Protein AF-0000000082408243 (afdb_homodimer)

InterPro domains:
  IPR036291 NAD(P)-binding domain superfamily [SSF51735] (4-152)
  IPR045760 2,4-diaminopentanoate dehydrogenase, C-terminal domain [PF19328] (147-336)

Organism: Rhodococcus erythropolis (NCBI:txid1833)

Structure (mmCIF, N/CA/C/O backbone):
data_AF-0000000082408243-model_v1
#
loop_
_entity.id
_entity.type
_entity.pdbx_description
1 polymer 'Dihydrodipicolinate reductase'
#
loop_
_atom_site.group_PDB
_atom_site.id
_atom_site.type_symbol
_atom_site.label_atom_id
_atom_site.label_alt_id
_atom_site.label_comp_id
_atom_site.label_asym_id
_atom_site.label_entity_id
_atom_site.label_seq_id
_atom_site.pdbx_PDB_ins_code
_atom_site.Cartn_x
_atom_site.Cartn_y
_atom_site.Cartn_z
_atom_site.occupancy
_atom_site.B_iso_or_equiv
_atom_site.auth_seq_id
_atom_site.auth_comp_id
_atom_site.auth_asym_id
_atom_site.auth_atom_id
_atom_site.pdbx_PDB_model_num
ATOM 1 N N . MET A 1 1 ? -23.047 0.278 -22.844 1 50.19 1 MET A N 1
ATOM 2 C CA . MET A 1 1 ? -22.109 -0.465 -22.016 1 50.19 1 MET A CA 1
ATOM 3 C C . MET A 1 1 ? -20.984 -1.058 -22.844 1 50.19 1 MET A C 1
ATOM 5 O O . MET A 1 1 ? -21.188 -1.447 -24 1 50.19 1 MET A O 1
ATOM 9 N N . SER A 1 2 ? -19.719 -0.749 -22.531 1 72.12 2 SER A N 1
ATOM 10 C CA . SER A 1 2 ? -18.625 -1.282 -23.344 1 72.12 2 SER A CA 1
ATOM 11 C C . SER A 1 2 ? -18.672 -2.807 -23.391 1 72.12 2 SER A C 1
ATOM 13 O O . SER A 1 2 ? -19.203 -3.447 -22.484 1 72.12 2 SER A O 1
ATOM 15 N N . ASP A 1 3 ? -18.547 -3.486 -24.531 1 91.44 3 ASP A N 1
ATOM 16 C CA . ASP A 1 3 ? -18.5 -4.938 -24.688 1 91.44 3 ASP A CA 1
ATOM 17 C C . ASP A 1 3 ? -17.578 -5.57 -23.641 1 91.44 3 ASP A C 1
ATOM 19 O O . ASP A 1 3 ? -16.531 -5.004 -23.297 1 91.44 3 ASP A O 1
ATOM 23 N N . PRO A 1 4 ? -18.047 -6.613 -23.047 1 95.75 4 PRO A N 1
ATOM 24 C CA . PRO A 1 4 ? -17.188 -7.297 -22.094 1 95.75 4 PRO A CA 1
ATOM 25 C C . PRO A 1 4 ? -15.828 -7.676 -22.688 1 95.75 4 PRO A C 1
ATOM 27 O O . PRO A 1 4 ? -15.727 -7.914 -23.891 1 95.75 4 PRO A O 1
ATOM 30 N N . ILE A 1 5 ? -14.852 -7.699 -21.906 1 97.88 5 ILE A N 1
ATOM 31 C CA . ILE A 1 5 ? -13.508 -8.102 -22.328 1 97.88 5 ILE A CA 1
ATOM 32 C C . ILE A 1 5 ? -13.453 -9.617 -22.484 1 97.88 5 ILE A C 1
ATOM 34 O O . ILE A 1 5 ? -13.867 -10.359 -21.594 1 97.88 5 ILE A O 1
ATOM 38 N N . ARG A 1 6 ? -13.023 -10.086 -23.562 1 98.81 6 ARG A N 1
ATOM 39 C CA . ARG A 1 6 ? -12.883 -11.516 -23.844 1 98.81 6 ARG A CA 1
ATOM 40 C C . ARG A 1 6 ? -11.656 -12.086 -23.141 1 98.81 6 ARG A C 1
ATOM 42 O O . ARG A 1 6 ? -10.523 -11.711 -23.453 1 98.81 6 ARG A O 1
ATOM 49 N N . VAL A 1 7 ? -11.883 -13.047 -22.219 1 98.94 7 VAL A N 1
ATOM 50 C CA . VAL A 1 7 ? -10.797 -13.547 -21.391 1 98.94 7 VAL A CA 1
ATOM 51 C C . VAL A 1 7 ? -10.742 -15.07 -21.484 1 98.94 7 VAL A C 1
ATOM 53 O O . VAL A 1 7 ? -11.773 -15.742 -21.516 1 98.94 7 VAL A O 1
ATOM 56 N N . ALA A 1 8 ? -9.57 -15.633 -21.578 1 98.94 8 ALA A N 1
ATOM 57 C CA . ALA A 1 8 ? -9.359 -17.078 -21.453 1 98.94 8 ALA A CA 1
ATOM 58 C C . ALA A 1 8 ? -8.641 -17.406 -20.156 1 98.94 8 ALA A C 1
ATOM 60 O O . ALA A 1 8 ? -7.875 -16.594 -19.625 1 98.94 8 ALA A O 1
ATOM 61 N N . GLN A 1 9 ? -8.891 -18.516 -19.594 1 98.94 9 GLN A N 1
ATOM 62 C CA . GLN A 1 9 ? -8.227 -19.031 -18.406 1 98.94 9 GLN A CA 1
ATOM 63 C C . GLN A 1 9 ? -7.332 -20.219 -18.734 1 98.94 9 GLN A C 1
ATOM 65 O O . GLN A 1 9 ? -7.742 -21.125 -19.469 1 98.94 9 GLN A O 1
ATOM 70 N N . TRP A 1 10 ? -6.102 -20.094 -18.328 1 98.81 10 TRP A N 1
ATOM 71 C CA . TRP A 1 10 ? -5.109 -21.141 -18.531 1 98.81 10 TRP A CA 1
ATOM 72 C C . TRP A 1 10 ? -4.848 -21.891 -17.234 1 98.81 10 TRP A C 1
ATOM 74 O O . TRP A 1 10 ? -4.301 -21.344 -16.281 1 98.81 10 TRP A O 1
ATOM 84 N N . ALA A 1 11 ? -5.148 -23.188 -17.188 1 98 11 ALA A N 1
ATOM 85 C CA . ALA A 1 11 ? -4.957 -24.094 -16.062 1 98 11 ALA A CA 1
ATOM 86 C C . ALA A 1 11 ? -6.074 -23.938 -15.023 1 98 11 ALA A C 1
ATOM 88 O O . ALA A 1 11 ? -6.641 -22.859 -14.875 1 98 11 ALA A O 1
ATOM 89 N N . THR A 1 12 ? -6.398 -24.984 -14.344 1 97.12 12 THR A N 1
ATOM 90 C CA . THR A 1 12 ? -7.504 -25.016 -13.391 1 97.12 12 THR A CA 1
ATOM 91 C C . THR A 1 12 ? -7.09 -25.703 -12.102 1 97.12 12 THR A C 1
ATOM 93 O O . THR A 1 12 ? -7.82 -26.562 -11.578 1 97.12 12 THR A O 1
ATOM 96 N N . GLY A 1 13 ? -5.863 -25.391 -11.68 1 94.62 13 GLY A N 1
ATOM 97 C CA . GLY A 1 13 ? -5.527 -25.688 -10.297 1 94.62 13 GLY A CA 1
ATOM 98 C C . GLY A 1 13 ? -6.254 -24.812 -9.297 1 94.62 13 GLY A C 1
ATOM 99 O O . GLY A 1 13 ? -7.273 -24.203 -9.625 1 94.62 13 GLY A O 1
ATOM 100 N N . ALA A 1 14 ? -5.766 -24.766 -8.086 1 93 14 ALA A N 1
ATOM 101 C CA . ALA A 1 14 ? -6.426 -24 -7.023 1 93 14 ALA A CA 1
ATOM 102 C C . ALA A 1 14 ? -6.562 -22.531 -7.41 1 93 14 ALA A C 1
ATOM 104 O O . ALA A 1 14 ? -7.66 -21.969 -7.359 1 93 14 ALA A O 1
ATOM 105 N N . ILE A 1 15 ? -5.465 -21.953 -7.855 1 95.69 15 ILE A N 1
ATOM 106 C CA . ILE A 1 15 ? -5.477 -20.547 -8.258 1 95.69 15 ILE A CA 1
ATOM 107 C C . ILE A 1 15 ? -6.266 -20.391 -9.555 1 95.69 15 ILE A C 1
ATOM 109 O O . ILE A 1 15 ? -7.078 -19.469 -9.68 1 95.69 15 ILE A O 1
ATOM 113 N N . GLY A 1 16 ? -6.055 -21.266 -10.469 1 97.81 16 GLY A N 1
ATOM 114 C CA . GLY A 1 16 ? -6.73 -21.219 -11.758 1 97.81 16 GLY A CA 1
ATOM 115 C C . GLY A 1 16 ? -8.242 -21.297 -11.641 1 97.81 16 GLY A C 1
ATOM 116 O O . GLY A 1 16 ? -8.961 -20.547 -12.312 1 97.81 16 GLY A O 1
ATOM 117 N N . LYS A 1 17 ? -8.734 -22.188 -10.797 1 97.69 17 LYS A N 1
ATOM 118 C CA . LYS A 1 17 ? -10.18 -22.312 -10.602 1 97.69 17 LYS A CA 1
ATOM 119 C C . LYS A 1 17 ? -10.742 -21.047 -9.953 1 97.69 17 LYS A C 1
ATOM 121 O O . LYS A 1 17 ? -11.859 -20.625 -10.273 1 97.69 17 LYS A O 1
ATOM 126 N N . THR A 1 18 ? -9.969 -20.5 -9.016 1 97.81 18 THR A N 1
ATOM 127 C CA . THR A 1 18 ? -10.406 -19.266 -8.383 1 97.81 18 THR A CA 1
ATOM 128 C C . THR A 1 18 ? -10.5 -18.141 -9.406 1 97.81 18 THR A C 1
ATOM 130 O O . THR A 1 18 ? -11.484 -17.406 -9.438 1 97.81 18 THR A O 1
ATOM 133 N N . ALA A 1 19 ? -9.531 -18.031 -10.297 1 98.44 19 ALA A N 1
ATOM 134 C CA . ALA A 1 19 ? -9.555 -17.047 -11.375 1 98.44 19 ALA A CA 1
ATOM 135 C C . ALA A 1 19 ? -10.703 -17.312 -12.344 1 98.44 19 ALA A C 1
ATOM 137 O O . ALA A 1 19 ? -11.391 -16.391 -12.773 1 98.44 19 ALA A O 1
ATOM 138 N N . LEU A 1 20 ? -10.883 -18.594 -12.664 1 98.75 20 LEU A N 1
ATOM 139 C CA . LEU A 1 20 ? -11.961 -19 -13.57 1 98.75 20 LEU A CA 1
ATOM 140 C C . LEU A 1 20 ? -13.312 -18.531 -13.039 1 98.75 20 LEU A C 1
ATOM 142 O O . LEU A 1 20 ? -14.102 -17.938 -13.773 1 98.75 20 LEU A O 1
ATOM 146 N N . ARG A 1 21 ? -13.57 -18.797 -11.789 1 98.19 21 ARG A N 1
ATOM 147 C CA . ARG A 1 21 ? -14.812 -18.344 -11.164 1 98.19 21 ARG A CA 1
ATOM 148 C C . ARG A 1 21 ? -14.93 -16.828 -11.211 1 98.19 21 ARG A C 1
ATOM 150 O O . ARG A 1 21 ? -16 -16.297 -11.484 1 98.19 21 ARG A O 1
ATOM 157 N N . GLY A 1 22 ? -13.773 -16.141 -10.961 1 97.25 22 GLY A N 1
ATOM 158 C CA . GLY A 1 22 ? -13.766 -14.688 -11.031 1 97.25 22 GLY A CA 1
ATOM 159 C C . GLY A 1 22 ? -14.125 -14.156 -12.406 1 97.25 22 GLY A C 1
ATOM 160 O O . GLY A 1 22 ? -14.812 -13.141 -12.523 1 97.25 22 GLY A O 1
ATOM 161 N N . ILE A 1 23 ? -13.648 -14.82 -13.43 1 98.06 23 ILE A N 1
ATOM 162 C CA . ILE A 1 23 ? -13.961 -14.414 -14.797 1 98.06 23 ILE A CA 1
ATOM 163 C C . ILE A 1 23 ? -15.453 -14.617 -15.07 1 98.06 23 ILE A C 1
ATOM 165 O O . ILE A 1 23 ? -16.125 -13.719 -15.57 1 98.06 23 ILE A O 1
ATOM 169 N N . ILE A 1 24 ? -15.984 -15.781 -14.695 1 98.06 24 ILE A N 1
ATOM 170 C CA . ILE A 1 24 ? -17.359 -16.172 -15 1 98.06 24 ILE A CA 1
ATOM 171 C C . ILE A 1 24 ? -18.328 -15.266 -14.242 1 98.06 24 ILE A C 1
ATOM 173 O O . ILE A 1 24 ? -19.359 -14.875 -14.781 1 98.06 24 ILE A O 1
ATOM 177 N N . ASP A 1 25 ? -17.969 -14.875 -13.047 1 96.12 25 ASP A N 1
ATOM 178 C CA . ASP A 1 25 ? -18.891 -14.172 -12.156 1 96.12 25 ASP A CA 1
ATOM 179 C C . ASP A 1 25 ? -18.938 -12.68 -12.484 1 96.12 25 ASP A C 1
ATOM 181 O O . ASP A 1 25 ? -19.828 -11.961 -12.008 1 96.12 25 ASP A O 1
ATOM 185 N N . ARG A 1 26 ? -18.031 -12.18 -13.273 1 94.88 26 ARG A N 1
ATOM 186 C CA . ARG A 1 26 ? -17.969 -10.758 -13.586 1 94.88 26 ARG A CA 1
ATOM 187 C C . ARG A 1 26 ? -18.656 -10.445 -14.906 1 94.88 26 ARG A C 1
ATOM 189 O O . ARG A 1 26 ? -18.312 -11.023 -15.945 1 94.88 26 ARG A O 1
ATOM 196 N N . PRO A 1 27 ? -19.531 -9.453 -14.898 1 93.19 27 PRO A N 1
ATOM 197 C CA . PRO A 1 27 ? -20.281 -9.148 -16.125 1 93.19 27 PRO A CA 1
ATOM 198 C C . PRO A 1 27 ? -19.438 -8.398 -17.156 1 93.19 27 PRO A C 1
ATOM 200 O O . PRO A 1 27 ? -19.797 -8.375 -18.344 1 93.19 27 PRO A O 1
ATOM 203 N N . ASP A 1 28 ? -18.344 -7.754 -16.703 1 93.56 28 ASP A N 1
ATOM 204 C CA . ASP A 1 28 ? -17.516 -6.98 -17.609 1 93.56 28 ASP A CA 1
ATOM 205 C C . ASP A 1 28 ? -16.5 -7.871 -18.328 1 93.56 28 ASP A C 1
ATOM 207 O O . ASP A 1 28 ? -15.703 -7.395 -19.141 1 93.56 28 ASP A O 1
ATOM 211 N N . LEU A 1 29 ? -16.594 -9.266 -18.016 1 96.81 29 LEU A N 1
ATOM 212 C CA . LEU A 1 29 ? -15.711 -10.234 -18.656 1 96.81 29 LEU A CA 1
ATOM 213 C C . LEU A 1 29 ? -16.516 -11.32 -19.359 1 96.81 29 LEU A C 1
ATOM 215 O O . LEU A 1 29 ? -17.641 -11.633 -18.938 1 96.81 29 LEU A O 1
ATOM 219 N N . GLU A 1 30 ? -15.969 -11.797 -20.422 1 98.25 30 GLU A N 1
ATOM 220 C CA . GLU A 1 30 ? -16.531 -12.93 -21.141 1 98.25 30 GLU A CA 1
ATOM 221 C C . GLU A 1 30 ? -15.508 -14.055 -21.297 1 98.25 30 GLU A C 1
ATOM 223 O O . GLU A 1 30 ? -14.453 -13.867 -21.906 1 98.25 30 GLU A O 1
ATOM 228 N N . LEU A 1 31 ? -15.82 -15.172 -20.703 1 98.81 31 LEU A N 1
ATOM 229 C CA . LEU A 1 31 ? -14.945 -16.328 -20.875 1 98.81 31 LEU A CA 1
ATOM 230 C C . LEU A 1 31 ? -15.047 -16.891 -22.297 1 98.81 31 LEU A C 1
ATOM 232 O O . LEU A 1 31 ? -16.141 -17.25 -22.75 1 98.81 31 LEU A O 1
ATOM 236 N N . VAL A 1 32 ? -13.867 -17 -22.969 1 98.88 32 VAL A N 1
ATOM 237 C CA . VAL A 1 32 ? -13.961 -17.422 -24.375 1 98.88 32 VAL A CA 1
ATOM 238 C C . VAL A 1 32 ? -13.086 -18.641 -24.594 1 98.88 32 VAL A C 1
ATOM 240 O O . VAL A 1 32 ? -13.117 -19.25 -25.672 1 98.88 32 VAL A O 1
ATOM 243 N N . GLY A 1 33 ? -12.32 -19.047 -23.609 1 98.88 33 GLY A N 1
ATOM 244 C CA . GLY A 1 33 ? -11.461 -20.203 -23.703 1 98.88 33 GLY A CA 1
ATOM 245 C C . GLY A 1 33 ? -11.008 -20.719 -22.359 1 98.88 33 GLY A C 1
ATOM 246 O O . GLY A 1 33 ? -10.875 -19.953 -21.406 1 98.88 33 GLY A O 1
ATOM 247 N N . LEU A 1 34 ? -10.766 -22 -22.25 1 98.94 34 LEU A N 1
ATOM 248 C CA . LEU A 1 34 ? -10.25 -22.641 -21.031 1 98.94 34 LEU A CA 1
ATOM 249 C C . LEU A 1 34 ? -9.258 -23.75 -21.391 1 98.94 34 LEU A C 1
ATOM 251 O O . LEU A 1 34 ? -9.633 -24.734 -22.031 1 98.94 34 LEU A O 1
ATOM 255 N N . TYR A 1 35 ? -8.047 -23.531 -21.031 1 98.88 35 TYR A N 1
ATOM 256 C CA . TYR A 1 35 ? -7.016 -24.547 -21.203 1 98.88 35 TYR A CA 1
ATOM 257 C C . TYR A 1 35 ? -6.844 -25.375 -19.922 1 98.88 35 TYR A C 1
ATOM 259 O O . TYR A 1 35 ? -6.75 -24.812 -18.828 1 98.88 35 TYR A O 1
ATOM 267 N N . VAL A 1 36 ? -6.766 -26.719 -20.031 1 98.56 36 VAL A N 1
ATOM 268 C CA . VAL A 1 36 ? -6.539 -27.609 -18.906 1 98.56 36 VAL A CA 1
ATOM 269 C C . VAL A 1 36 ? -5.414 -28.594 -19.234 1 98.56 36 VAL A C 1
ATOM 271 O O . VAL A 1 36 ? -5.137 -28.859 -20.406 1 98.56 36 VAL A O 1
ATOM 274 N N . TYR A 1 37 ? -4.793 -29.062 -18.219 1 96.31 37 TYR A N 1
ATOM 275 C CA . TYR A 1 37 ? -3.693 -30 -18.406 1 96.31 37 TYR A CA 1
ATOM 276 C C . TYR A 1 37 ? -4.191 -31.438 -18.375 1 96.31 37 TYR A C 1
ATOM 278 O O . TYR A 1 37 ? -3.582 -32.312 -18.984 1 96.31 37 TYR A O 1
ATOM 286 N N . SER A 1 38 ? -5.25 -31.688 -17.656 1 95.56 38 SER A N 1
ATOM 287 C CA . SER A 1 38 ? -5.691 -33.062 -17.406 1 95.56 38 SER A CA 1
ATOM 288 C C . SER A 1 38 ? -6.684 -33.531 -18.469 1 95.56 38 SER A C 1
ATOM 290 O O . SER A 1 38 ? -7.574 -32.781 -18.859 1 95.56 38 SER A O 1
ATOM 292 N N . ASP A 1 39 ? -6.652 -34.812 -18.797 1 95.88 39 ASP A N 1
ATOM 293 C CA . ASP A 1 39 ? -7.605 -35.438 -19.719 1 95.88 39 ASP A CA 1
ATOM 294 C C . ASP A 1 39 ? -9 -35.5 -19.094 1 95.88 39 ASP A C 1
ATOM 296 O O . ASP A 1 39 ? -10.008 -35.438 -19.812 1 95.88 39 ASP A O 1
ATOM 300 N N . ALA A 1 40 ? -8.984 -35.562 -17.828 1 96.94 40 ALA A N 1
ATOM 301 C CA . ALA A 1 40 ? -10.25 -35.719 -17.109 1 96.94 40 ALA A CA 1
ATOM 302 C C . ALA A 1 40 ? -11.078 -34.438 -17.203 1 96.94 40 ALA A C 1
ATOM 304 O O . ALA A 1 40 ? -12.305 -34.469 -17.094 1 96.94 40 ALA A O 1
ATOM 305 N N . LYS A 1 41 ? -10.43 -33.344 -17.453 1 97.56 41 LYS A N 1
ATOM 306 C CA . LYS A 1 41 ? -11.125 -32.062 -17.516 1 97.56 41 LYS A CA 1
ATOM 307 C C . LYS A 1 41 ? -11.383 -31.656 -18.953 1 97.56 41 LYS A C 1
ATOM 309 O O . LYS A 1 41 ? -12.312 -30.891 -19.234 1 97.56 41 LYS A O 1
ATOM 314 N N . ALA A 1 42 ? -10.57 -32.156 -19.859 1 98.06 42 ALA A N 1
ATOM 315 C CA . ALA A 1 42 ? -10.75 -31.812 -21.266 1 98.06 42 ALA A CA 1
ATOM 316 C C . ALA A 1 42 ? -12.117 -32.281 -21.766 1 98.06 42 ALA A C 1
ATOM 318 O O . ALA A 1 42 ? -12.57 -33.375 -21.438 1 98.06 42 ALA A O 1
ATOM 319 N N . GLY A 1 43 ? -12.781 -31.391 -22.516 1 98.31 43 GLY A N 1
ATOM 320 C CA . GLY A 1 43 ? -14.086 -31.734 -23.062 1 98.31 43 GLY A CA 1
ATOM 321 C C . GLY A 1 43 ? -15.234 -31.328 -22.156 1 98.31 43 GLY A C 1
ATOM 322 O O . GLY A 1 43 ? -16.391 -31.328 -22.578 1 98.31 43 GLY A O 1
ATOM 323 N N . ARG A 1 44 ? -14.945 -30.938 -20.984 1 98.56 44 ARG A N 1
ATOM 324 C CA . ARG A 1 44 ? -15.977 -30.5 -20.047 1 98.56 44 ARG A CA 1
ATOM 325 C C . ARG A 1 44 ? -16.266 -29.016 -20.188 1 98.56 44 ARG A C 1
ATOM 327 O O . ARG A 1 44 ? -15.383 -28.234 -20.562 1 98.56 44 ARG A O 1
ATOM 334 N N . ASP A 1 45 ? -17.484 -28.641 -19.844 1 98.81 45 ASP A N 1
ATOM 335 C CA . ASP A 1 45 ? -17.844 -27.234 -19.812 1 98.81 45 ASP A CA 1
ATOM 336 C C . ASP A 1 45 ? -17.125 -26.516 -18.656 1 98.81 45 ASP A C 1
ATOM 338 O O . ASP A 1 45 ? -17.031 -27.062 -17.547 1 98.81 45 ASP A O 1
ATOM 342 N N . ALA A 1 46 ? -16.641 -25.312 -18.906 1 98.88 46 ALA A N 1
ATOM 343 C CA . ALA A 1 46 ? -15.961 -24.516 -17.891 1 98.88 46 ALA A CA 1
ATOM 344 C C . ALA A 1 46 ? -16.844 -24.312 -16.656 1 98.88 46 ALA A C 1
ATOM 346 O O . ALA A 1 46 ? -16.344 -24.266 -15.531 1 98.88 46 ALA A O 1
ATOM 347 N N . GLY A 1 47 ? -18.094 -24.109 -16.828 1 98.56 47 GLY A N 1
ATOM 348 C CA . GLY A 1 47 ? -19.016 -23.969 -15.711 1 98.56 47 GLY A CA 1
ATOM 349 C C . GLY A 1 47 ? -19 -25.156 -14.766 1 98.56 47 GLY A C 1
ATOM 350 O O . GLY A 1 47 ? -19.016 -24.984 -13.547 1 98.56 47 GLY A O 1
ATOM 351 N N . ASP A 1 48 ? -18.938 -26.344 -15.352 1 98.31 48 ASP A N 1
ATOM 352 C CA . ASP A 1 48 ? -18.875 -27.562 -14.547 1 98.31 48 ASP A CA 1
ATOM 353 C C . ASP A 1 48 ? -17.594 -27.594 -13.711 1 98.31 48 ASP A C 1
ATOM 355 O O . ASP A 1 48 ? -17.641 -27.859 -12.508 1 98.31 48 ASP A O 1
ATOM 359 N N . ILE A 1 49 ? -16.547 -27.234 -14.352 1 97.94 49 ILE A N 1
ATOM 360 C CA . ILE A 1 49 ? -15.258 -27.234 -13.68 1 97.94 49 ILE A CA 1
ATOM 361 C C . ILE A 1 49 ? -15.242 -26.188 -12.57 1 97.94 49 ILE A C 1
ATOM 363 O O . ILE A 1 49 ? -14.672 -26.422 -11.5 1 97.94 49 ILE A O 1
ATOM 367 N N . ALA A 1 50 ? -15.906 -25.109 -12.75 1 97.62 50 ALA A N 1
ATOM 368 C CA . ALA A 1 50 ? -15.914 -24 -11.812 1 97.62 50 ALA A CA 1
ATOM 369 C C . ALA A 1 50 ? -17.062 -24.125 -10.82 1 97.62 50 ALA A C 1
ATOM 371 O O . ALA A 1 50 ? -17.203 -23.297 -9.906 1 97.62 50 ALA A O 1
ATOM 372 N N . ARG A 1 51 ? -17.906 -25.125 -10.945 1 96.25 51 ARG A N 1
ATOM 373 C CA . ARG A 1 51 ? -19.125 -25.266 -10.148 1 96.25 51 ARG A CA 1
ATOM 374 C C . ARG A 1 51 ? -20.016 -24.047 -10.312 1 96.25 51 ARG A C 1
ATOM 376 O O . ARG A 1 51 ? -20.453 -23.453 -9.32 1 96.25 51 ARG A O 1
ATOM 383 N N . ARG A 1 52 ? -20.125 -23.656 -11.578 1 97.44 52 ARG A N 1
ATOM 384 C CA . ARG A 1 52 ? -21.031 -22.594 -12.023 1 97.44 52 ARG A CA 1
ATOM 385 C C . ARG A 1 52 ? -21.984 -23.125 -13.086 1 97.44 52 ARG A C 1
ATOM 387 O O . ARG A 1 52 ? -21.906 -24.281 -13.508 1 97.44 52 ARG A O 1
ATOM 394 N N . ALA A 1 53 ? -22.953 -22.266 -13.492 1 97.81 53 ALA A N 1
ATOM 395 C CA . ALA A 1 53 ? -23.844 -22.594 -14.602 1 97.81 53 ALA A CA 1
ATOM 396 C C . ALA A 1 53 ? -23.047 -22.812 -15.891 1 97.81 53 ALA A C 1
ATOM 398 O O . ALA A 1 53 ? -21.938 -22.281 -16.031 1 97.81 53 ALA A O 1
ATOM 399 N N . PRO A 1 54 ? -23.609 -23.594 -16.828 1 98.31 54 PRO A N 1
ATOM 400 C CA . PRO A 1 54 ? -22.906 -23.828 -18.078 1 98.31 54 PRO A CA 1
ATOM 401 C C . PRO A 1 54 ? -22.531 -22.531 -18.797 1 98.31 54 PRO A C 1
ATOM 403 O O . PRO A 1 54 ? -23.344 -21.594 -18.844 1 98.31 54 PRO A O 1
ATOM 406 N N . THR A 1 55 ? -21.328 -22.438 -19.281 1 98.31 55 THR A N 1
ATOM 407 C CA . THR A 1 55 ? -20.828 -21.25 -19.938 1 98.31 55 THR A CA 1
ATOM 408 C C . THR A 1 55 ? -20.844 -21.422 -21.453 1 98.31 55 THR A C 1
ATOM 410 O O . THR A 1 55 ? -20.797 -20.438 -22.188 1 98.31 55 THR A O 1
ATOM 413 N N . GLY A 1 56 ? -20.844 -22.688 -21.891 1 98.56 56 GLY A N 1
ATOM 414 C CA . GLY A 1 56 ? -20.703 -22.953 -23.297 1 98.56 56 GLY A CA 1
ATOM 415 C C . GLY A 1 56 ? -19.25 -23.031 -23.75 1 98.56 56 GLY A C 1
ATOM 416 O O . GLY A 1 56 ? -18.969 -23.344 -24.906 1 98.56 56 GLY A O 1
ATOM 417 N N . VAL A 1 57 ? -18.344 -22.734 -22.922 1 98.88 57 VAL A N 1
ATOM 418 C CA . VAL A 1 57 ? -16.922 -22.812 -23.219 1 98.88 57 VAL A CA 1
ATOM 419 C C . VAL A 1 57 ? -16.375 -24.188 -22.797 1 98.88 57 VAL A C 1
ATOM 421 O O . VAL A 1 57 ? -16.422 -24.547 -21.609 1 98.88 57 VAL A O 1
ATOM 424 N N . ILE A 1 58 ? -15.867 -24.953 -23.75 1 98.75 58 ILE A N 1
ATOM 425 C CA . ILE A 1 58 ? -15.398 -26.312 -23.516 1 98.75 58 ILE A CA 1
ATOM 426 C C . ILE A 1 58 ? -13.891 -26.312 -23.281 1 98.75 58 ILE A C 1
ATOM 428 O O . ILE A 1 58 ? -13.141 -25.75 -24.078 1 98.75 58 ILE A O 1
ATOM 432 N N . ALA A 1 59 ? -13.484 -26.906 -22.172 1 98.81 59 ALA A N 1
ATOM 433 C CA . ALA A 1 59 ? -12.07 -26.984 -21.828 1 98.81 59 ALA A CA 1
ATOM 434 C C . ALA A 1 59 ? -11.289 -27.781 -22.859 1 98.81 59 ALA A C 1
ATOM 436 O O . ALA A 1 59 ? -11.781 -28.797 -23.359 1 98.81 59 ALA A O 1
ATOM 437 N N . THR A 1 60 ? -10.125 -27.391 -23.188 1 98.81 60 THR A N 1
ATOM 438 C CA . THR A 1 60 ? -9.305 -28.062 -24.188 1 98.81 60 THR A CA 1
ATOM 439 C C . THR A 1 60 ? -7.859 -28.172 -23.719 1 98.81 60 THR A C 1
ATOM 441 O O . THR A 1 60 ? -7.438 -27.453 -22.812 1 98.81 60 THR A O 1
ATOM 444 N N . ARG A 1 61 ? -7.105 -29.047 -24.25 1 98.38 61 ARG A N 1
ATOM 445 C CA . ARG A 1 61 ? -5.668 -29.188 -24.031 1 98.38 61 ARG A CA 1
ATOM 446 C C . ARG A 1 61 ? -4.883 -28.703 -25.25 1 98.38 61 ARG A C 1
ATOM 448 O O . ARG A 1 61 ? -3.664 -28.891 -25.312 1 98.38 61 ARG A O 1
ATOM 455 N N . ASP A 1 62 ? -5.609 -28.156 -26.172 1 98.06 62 ASP A N 1
ATOM 456 C CA . ASP A 1 62 ? -5.008 -27.703 -27.422 1 98.06 62 ASP A CA 1
ATOM 457 C C . ASP A 1 62 ? -4.812 -26.188 -27.422 1 98.06 62 ASP A C 1
ATOM 459 O O . ASP A 1 62 ? -5.785 -25.422 -27.484 1 98.06 62 ASP A O 1
ATOM 463 N N . VAL A 1 63 ? -3.574 -25.75 -27.422 1 98.25 63 VAL A N 1
ATOM 464 C CA . VAL A 1 63 ? -3.234 -24.328 -27.359 1 98.25 63 VAL A CA 1
ATOM 465 C C . VAL A 1 63 ? -3.775 -23.609 -28.594 1 98.25 63 VAL A C 1
ATOM 467 O O . VAL A 1 63 ? -4.207 -22.453 -28.516 1 98.25 63 VAL A O 1
ATOM 470 N N . ASP A 1 64 ? -3.828 -24.281 -29.734 1 98.5 64 ASP A N 1
ATOM 471 C CA . ASP A 1 64 ? -4.34 -23.672 -30.953 1 98.5 64 ASP A CA 1
ATOM 472 C C . ASP A 1 64 ? -5.816 -23.312 -30.812 1 98.5 64 ASP A C 1
ATOM 474 O O . ASP A 1 64 ? -6.277 -22.328 -31.375 1 98.5 64 ASP A O 1
ATOM 478 N N . GLU A 1 65 ? -6.539 -24.141 -30.109 1 98.56 65 GLU A N 1
ATOM 479 C CA . GLU A 1 65 ? -7.949 -23.859 -29.875 1 98.56 65 GLU A CA 1
ATOM 480 C C . GLU A 1 65 ? -8.109 -22.594 -29.016 1 98.56 65 GLU A C 1
ATOM 482 O O . GLU A 1 65 ? -9.039 -21.812 -29.234 1 98.56 65 GLU A O 1
ATOM 487 N N . ILE A 1 66 ? -7.242 -22.406 -28.047 1 98.75 66 ILE A N 1
ATOM 488 C CA . ILE A 1 66 ? -7.25 -21.203 -27.234 1 98.75 66 ILE A CA 1
ATOM 489 C C . ILE A 1 66 ? -6.973 -19.969 -28.109 1 98.75 66 ILE A C 1
ATOM 491 O O . ILE A 1 66 ? -7.688 -18.969 -28.031 1 98.75 66 ILE A O 1
ATOM 495 N N . ILE A 1 67 ? -5.945 -20.062 -28.938 1 98.75 67 ILE A N 1
ATOM 496 C CA . ILE A 1 67 ? -5.562 -18.969 -29.828 1 98.75 67 ILE A CA 1
ATOM 497 C C . ILE A 1 67 ? -6.719 -18.641 -30.766 1 98.75 67 ILE A C 1
ATOM 499 O O . ILE A 1 67 ? -7.051 -17.469 -30.969 1 98.75 67 ILE A O 1
ATOM 503 N N . ARG A 1 68 ? -7.41 -19.688 -31.297 1 98.5 68 ARG A N 1
ATOM 504 C CA . ARG A 1 68 ? -8.5 -19.516 -32.25 1 98.5 68 ARG A CA 1
ATOM 505 C C . ARG A 1 68 ? -9.703 -18.828 -31.594 1 98.5 68 ARG A C 1
ATOM 507 O O . ARG A 1 68 ? -10.5 -18.188 -32.25 1 98.5 68 ARG A O 1
ATOM 514 N N . SER A 1 69 ? -9.828 -18.953 -30.281 1 98.5 69 SER A N 1
ATOM 515 C CA . SER A 1 69 ? -10.93 -18.328 -29.547 1 98.5 69 SER A CA 1
ATOM 516 C C . SER A 1 69 ? -10.719 -16.828 -29.422 1 98.5 69 SER A C 1
ATOM 518 O O . SER A 1 69 ? -11.633 -16.094 -29.031 1 98.5 69 SER A O 1
ATOM 520 N N . ARG A 1 70 ? -9.547 -16.281 -29.703 1 98.25 70 ARG A N 1
ATOM 521 C CA . ARG A 1 70 ? -9.164 -14.883 -29.828 1 98.25 70 ARG A CA 1
ATOM 522 C C . ARG A 1 70 ? -9.445 -14.125 -28.531 1 98.25 70 ARG A C 1
ATOM 524 O O . ARG A 1 70 ? -10.094 -13.078 -28.547 1 98.25 70 ARG A O 1
ATOM 531 N N . PRO A 1 71 ? -8.969 -14.609 -27.422 1 98.88 71 PRO A N 1
ATOM 532 C CA . PRO A 1 71 ? -9.07 -13.797 -26.219 1 98.88 71 PRO A CA 1
ATOM 533 C C . PRO A 1 71 ? -8.281 -12.492 -26.312 1 98.88 71 PRO A C 1
ATOM 535 O O . PRO A 1 71 ? -7.223 -12.453 -26.953 1 98.88 71 PRO A O 1
ATOM 538 N N . GLN A 1 72 ? -8.812 -11.438 -25.688 1 98.88 72 GLN A N 1
ATOM 539 C CA . GLN A 1 72 ? -8.07 -10.188 -25.562 1 98.88 72 GLN A CA 1
ATOM 540 C C . GLN A 1 72 ? -7.031 -10.273 -24.453 1 98.88 72 GLN A C 1
ATOM 542 O O . GLN A 1 72 ? -5.957 -9.68 -24.547 1 98.88 72 GLN A O 1
ATOM 547 N N . VAL A 1 73 ? -7.363 -11.016 -23.391 1 98.94 73 VAL A N 1
ATOM 548 C CA . VAL A 1 73 ? -6.469 -11.258 -22.25 1 98.94 73 VAL A CA 1
ATOM 549 C C . VAL A 1 73 ? -6.555 -12.727 -21.844 1 98.94 73 VAL A C 1
ATOM 551 O O . VAL A 1 73 ? -7.633 -13.328 -21.859 1 98.94 73 VAL A O 1
ATOM 554 N N . LEU A 1 74 ? -5.469 -13.32 -21.531 1 98.94 74 LEU A N 1
ATOM 555 C CA . LEU A 1 74 ? -5.414 -14.664 -20.969 1 98.94 74 LEU A CA 1
ATOM 556 C C . LEU A 1 74 ? -4.777 -14.641 -19.578 1 98.94 74 LEU A C 1
ATOM 558 O O . LEU A 1 74 ? -3.703 -14.062 -19.391 1 98.94 74 LEU A O 1
ATOM 562 N N . ILE A 1 75 ? -5.484 -15.172 -18.594 1 98.94 75 ILE A N 1
ATOM 563 C CA . ILE A 1 75 ? -4.914 -15.352 -17.266 1 98.94 75 ILE A CA 1
ATOM 564 C C . ILE A 1 75 ? -4.246 -16.719 -17.172 1 98.94 75 ILE A C 1
ATOM 566 O O . ILE A 1 75 ? -4.922 -17.75 -17.234 1 98.94 75 ILE A O 1
ATOM 570 N N . HIS A 1 76 ? -2.939 -16.688 -17.062 1 98.88 76 HIS A N 1
ATOM 571 C CA . HIS A 1 76 ? -2.066 -17.859 -17.047 1 98.88 76 HIS A CA 1
ATOM 572 C C . HIS A 1 76 ? -1.698 -18.25 -15.625 1 98.88 76 HIS A C 1
ATOM 574 O O . HIS A 1 76 ? -0.845 -17.625 -15 1 98.88 76 HIS A O 1
ATOM 580 N N . SER A 1 77 ? -2.307 -19.328 -15.102 1 97.88 77 SER A N 1
ATOM 581 C CA . SER A 1 77 ? -2.121 -19.703 -13.703 1 97.88 77 SER A CA 1
ATOM 582 C C . SER A 1 77 ? -1.673 -21.156 -13.57 1 97.88 77 SER A C 1
ATOM 584 O O . SER A 1 77 ? -2.244 -21.922 -12.781 1 97.88 77 SER A O 1
ATOM 586 N N . PRO A 1 78 ? -0.605 -21.547 -14.234 1 95.75 78 PRO A N 1
ATOM 587 C CA . PRO A 1 78 ? -0.113 -22.922 -14.07 1 95.75 78 PRO A CA 1
ATOM 588 C C . PRO A 1 78 ? 0.573 -23.141 -12.727 1 95.75 78 PRO A C 1
ATOM 590 O O . PRO A 1 78 ? 0.885 -22.172 -12.016 1 95.75 78 PRO A O 1
ATOM 593 N N . ARG A 1 79 ? 0.722 -24.391 -12.375 1 89.69 79 ARG A N 1
ATOM 594 C CA . ARG A 1 79 ? 1.602 -24.688 -11.25 1 89.69 79 ARG A CA 1
ATOM 595 C C . ARG A 1 79 ? 3.039 -24.281 -11.555 1 89.69 79 ARG A C 1
ATOM 597 O O . ARG A 1 79 ? 3.521 -24.469 -12.672 1 89.69 79 ARG A O 1
ATOM 604 N N . LEU A 1 80 ? 3.613 -23.703 -10.547 1 86.38 80 LEU A N 1
ATOM 605 C CA . LEU A 1 80 ? 5.043 -23.453 -10.68 1 86.38 80 LEU A CA 1
ATOM 606 C C . LEU A 1 80 ? 5.805 -24.75 -10.898 1 86.38 80 LEU A C 1
ATOM 608 O O . LEU A 1 80 ? 5.578 -25.734 -10.195 1 86.38 80 LEU A O 1
ATOM 612 N N . GLN A 1 81 ? 6.578 -24.781 -11.922 1 86.75 81 GLN A N 1
ATOM 613 C CA . GLN A 1 81 ? 7.332 -25.969 -12.273 1 86.75 81 GLN A CA 1
ATOM 614 C C . GLN A 1 81 ? 8.812 -25.656 -12.469 1 86.75 81 GLN A C 1
ATOM 616 O O . GLN A 1 81 ? 9.164 -24.547 -12.859 1 86.75 81 GLN A O 1
ATOM 621 N N . ILE A 1 82 ? 9.555 -26.594 -12.195 1 89.44 82 ILE A N 1
ATOM 622 C CA . ILE A 1 82 ? 10.992 -26.516 -12.414 1 89.44 82 ILE A CA 1
ATOM 623 C C . ILE A 1 82 ? 11.328 -26.969 -13.836 1 89.44 82 ILE A C 1
ATOM 625 O O . ILE A 1 82 ? 10.812 -28 -14.297 1 89.44 82 ILE A O 1
ATOM 629 N N . PRO A 1 83 ? 12.125 -26.297 -14.555 1 92.19 83 PRO A N 1
ATOM 630 C CA . PRO A 1 83 ? 12.844 -25.078 -14.18 1 92.19 83 PRO A CA 1
ATOM 631 C C . PRO A 1 83 ? 11.984 -23.828 -14.305 1 92.19 83 PRO A C 1
ATOM 633 O O . PRO A 1 83 ? 10.867 -23.875 -14.82 1 92.19 83 PRO A O 1
ATOM 636 N N . TYR A 1 84 ? 12.492 -22.734 -13.828 1 92.5 84 TYR A N 1
ATOM 637 C CA . TYR A 1 84 ? 11.789 -21.453 -13.828 1 92.5 84 TYR A CA 1
ATOM 638 C C . TYR A 1 84 ? 11.273 -21.109 -15.219 1 92.5 84 TYR A C 1
ATOM 640 O O . TYR A 1 84 ? 10.219 -20.5 -15.367 1 92.5 84 TYR A O 1
ATOM 648 N N . GLU A 1 85 ? 11.898 -21.625 -16.266 1 94.06 85 GLU A N 1
ATOM 649 C CA . GLU A 1 85 ? 11.625 -21.297 -17.656 1 94.06 85 GLU A CA 1
ATOM 650 C C . GLU A 1 85 ? 10.562 -22.219 -18.25 1 94.06 85 GLU A C 1
ATOM 652 O O . GLU A 1 85 ? 10.203 -22.094 -19.422 1 94.06 85 GLU A O 1
ATOM 657 N N . ARG A 1 86 ? 10.016 -23.031 -17.438 1 93.94 86 ARG A N 1
ATOM 658 C CA . ARG A 1 86 ? 9.156 -24.125 -17.891 1 93.94 86 ARG A CA 1
ATOM 659 C C . ARG A 1 86 ? 8.047 -23.594 -18.797 1 93.94 86 ARG A C 1
ATOM 661 O O . ARG A 1 86 ? 7.645 -24.25 -19.75 1 93.94 86 ARG A O 1
ATOM 668 N N . HIS A 1 87 ? 7.52 -22.422 -18.531 1 96.31 87 HIS A N 1
ATOM 669 C CA . HIS A 1 87 ? 6.324 -21.938 -19.219 1 96.31 87 HIS A CA 1
ATOM 670 C C . HIS A 1 87 ? 6.676 -20.906 -20.281 1 96.31 87 HIS A C 1
ATOM 672 O O . HIS A 1 87 ? 5.785 -20.328 -20.906 1 96.31 87 HIS A O 1
ATOM 678 N N . ASP A 1 88 ? 7.926 -20.688 -20.562 1 97.69 88 ASP A N 1
ATOM 679 C CA . ASP A 1 88 ? 8.367 -19.625 -21.469 1 97.69 88 ASP A CA 1
ATOM 680 C C . ASP A 1 88 ? 7.809 -19.828 -22.875 1 97.69 88 ASP A C 1
ATOM 682 O O . ASP A 1 88 ? 7.312 -18.875 -23.484 1 97.69 88 ASP A O 1
ATOM 686 N N . ASP A 1 89 ? 7.891 -21.047 -23.344 1 97.81 89 ASP A N 1
ATOM 687 C CA . ASP A 1 89 ? 7.465 -21.312 -24.703 1 97.81 89 ASP A CA 1
ATOM 688 C C . ASP A 1 89 ? 5.973 -21.031 -24.891 1 97.81 89 ASP A C 1
ATOM 690 O O . ASP A 1 89 ? 5.562 -20.438 -25.875 1 97.81 89 ASP A O 1
ATOM 694 N N . ASP A 1 90 ? 5.18 -21.484 -23.922 1 97.94 90 ASP A N 1
ATOM 695 C CA . ASP A 1 90 ? 3.744 -21.234 -23.984 1 97.94 90 ASP A CA 1
ATOM 696 C C . ASP A 1 90 ? 3.447 -19.734 -23.938 1 97.94 90 ASP A C 1
ATOM 698 O O . ASP A 1 90 ? 2.623 -19.234 -24.719 1 97.94 90 ASP A O 1
ATOM 702 N N . LEU A 1 91 ? 4.109 -19.031 -23.062 1 98.69 91 LEU A N 1
ATOM 703 C CA . LEU A 1 91 ? 3.908 -17.594 -22.953 1 98.69 91 LEU A CA 1
ATOM 704 C C . LEU A 1 91 ? 4.266 -16.875 -24.25 1 98.69 91 LEU A C 1
ATOM 706 O O . LEU A 1 91 ? 3.486 -16.062 -24.75 1 98.69 91 LEU A O 1
ATOM 710 N N . CYS A 1 92 ? 5.391 -17.234 -24.797 1 98.81 92 CYS A N 1
ATOM 711 C CA . CYS A 1 92 ? 5.836 -16.609 -26.031 1 98.81 92 CYS A CA 1
ATOM 712 C C . CYS A 1 92 ? 4.879 -16.906 -27.172 1 98.81 92 CYS A C 1
ATOM 714 O O . CYS A 1 92 ? 4.566 -16.031 -27.984 1 98.81 92 CYS A O 1
ATOM 716 N N . ARG A 1 93 ? 4.441 -18.141 -27.234 1 98.81 93 ARG A N 1
ATOM 717 C CA . ARG A 1 93 ? 3.51 -18.531 -28.281 1 98.81 93 ARG A CA 1
ATOM 718 C C . ARG A 1 93 ? 2.217 -17.734 -28.203 1 98.81 93 ARG A C 1
ATOM 720 O O . ARG A 1 93 ? 1.73 -17.234 -29.219 1 98.81 93 ARG A O 1
ATOM 727 N N . LEU A 1 94 ? 1.646 -17.578 -27.016 1 98.88 94 LEU A N 1
ATOM 728 C CA . LEU A 1 94 ? 0.418 -16.812 -26.812 1 98.88 94 LEU A CA 1
ATOM 729 C C . LEU A 1 94 ? 0.623 -15.344 -27.156 1 98.88 94 LEU A C 1
ATOM 731 O O . LEU A 1 94 ? -0.206 -14.75 -27.844 1 98.88 94 LEU A O 1
ATOM 735 N N . LEU A 1 95 ? 1.728 -14.773 -26.688 1 98.94 95 LEU A N 1
ATOM 736 C CA . LEU A 1 95 ? 2.037 -13.375 -26.953 1 98.94 95 LEU A CA 1
ATOM 737 C C . LEU A 1 95 ? 2.174 -13.117 -28.453 1 98.94 95 LEU A C 1
ATOM 739 O O . LEU A 1 95 ? 1.627 -12.141 -28.969 1 98.94 95 LEU A O 1
ATOM 743 N N . ARG A 1 96 ? 2.855 -14.008 -29.188 1 98.88 96 ARG A N 1
ATOM 744 C CA . ARG A 1 96 ? 3.053 -13.867 -30.641 1 98.88 96 ARG A CA 1
ATOM 745 C C . ARG A 1 96 ? 1.725 -13.953 -31.375 1 98.88 96 ARG A C 1
ATOM 747 O O . ARG A 1 96 ? 1.567 -13.352 -32.438 1 98.88 96 ARG A O 1
ATOM 754 N N . ALA A 1 97 ? 0.802 -14.641 -30.781 1 98.81 97 ALA A N 1
ATOM 755 C CA . ALA A 1 97 ? -0.518 -14.797 -31.391 1 98.81 97 ALA A CA 1
ATOM 756 C C . ALA A 1 97 ? -1.39 -13.57 -31.125 1 98.81 97 ALA A C 1
ATOM 758 O O . ALA A 1 97 ? -2.551 -13.531 -31.547 1 98.81 97 ALA A O 1
ATOM 759 N N . GLY A 1 98 ? -0.892 -12.547 -30.406 1 98.81 98 GLY A N 1
ATOM 760 C CA . GLY A 1 98 ? -1.594 -11.289 -30.188 1 98.81 98 GLY A CA 1
ATOM 761 C C . GLY A 1 98 ? -2.422 -11.281 -28.906 1 98.81 98 GLY A C 1
ATOM 762 O O . GLY A 1 98 ? -3.301 -10.438 -28.734 1 98.81 98 GLY A O 1
ATOM 763 N N . ILE A 1 99 ? -2.201 -12.242 -28.062 1 98.94 99 ILE A N 1
ATOM 764 C CA . ILE A 1 99 ? -2.953 -12.359 -26.812 1 98.94 99 ILE A CA 1
ATOM 765 C C . ILE A 1 99 ? -2.182 -11.695 -25.688 1 98.94 99 ILE A C 1
ATOM 767 O O . ILE A 1 99 ? -1.004 -11.992 -25.469 1 98.94 99 ILE A O 1
ATOM 771 N N . ASN A 1 100 ? -2.793 -10.68 -24.922 1 98.94 100 ASN A N 1
ATOM 772 C CA . ASN A 1 100 ? -2.219 -10.164 -23.688 1 98.94 100 ASN A CA 1
ATOM 773 C C . ASN A 1 100 ? -2.242 -11.219 -22.578 1 98.94 100 ASN A C 1
ATOM 775 O O . ASN A 1 100 ? -3.268 -11.859 -22.344 1 98.94 100 ASN A O 1
ATOM 779 N N . VAL A 1 101 ? -1.107 -11.391 -21.891 1 98.94 101 VAL A N 1
ATOM 780 C CA . VAL A 1 101 ? -1.028 -12.484 -20.938 1 98.94 101 VAL A CA 1
ATOM 781 C C . VAL A 1 101 ? -0.745 -11.922 -19.531 1 98.94 101 VAL A C 1
ATOM 783 O O . VAL A 1 101 ? 0.183 -11.133 -19.359 1 98.94 101 VAL A O 1
ATOM 786 N N . ILE A 1 102 ? -1.557 -12.266 -18.594 1 98.88 102 ILE A N 1
ATOM 787 C CA . ILE A 1 102 ? -1.306 -12.102 -17.156 1 98.88 102 ILE A CA 1
ATOM 788 C C . ILE A 1 102 ? -0.938 -13.445 -16.547 1 98.88 102 ILE A C 1
ATOM 790 O O . ILE A 1 102 ? -1.729 -14.391 -16.578 1 98.88 102 ILE A O 1
ATOM 794 N N . THR A 1 103 ? 0.242 -13.555 -15.945 1 98.69 103 THR A N 1
ATOM 795 C CA . THR A 1 103 ? 0.675 -14.852 -15.445 1 98.69 103 THR A CA 1
ATOM 796 C C . THR A 1 103 ? 0.993 -14.781 -13.953 1 98.69 103 THR A C 1
ATOM 798 O O . THR A 1 103 ? 1.549 -13.789 -13.477 1 98.69 103 THR A O 1
ATOM 801 N N . THR A 1 104 ? 0.623 -15.812 -13.195 1 97.25 104 THR A N 1
ATOM 802 C CA . THR A 1 104 ? 0.962 -15.93 -11.781 1 97.25 104 THR A CA 1
ATOM 803 C C . THR A 1 104 ? 2.178 -16.828 -11.586 1 97.25 104 THR A C 1
ATOM 805 O O . THR A 1 104 ? 2.475 -17.25 -10.469 1 97.25 104 THR A O 1
ATOM 808 N N . ALA A 1 105 ? 2.869 -17.156 -12.711 1 94.19 105 ALA A N 1
ATOM 809 C CA . ALA A 1 105 ? 4.008 -18.062 -12.656 1 94.19 105 ALA A CA 1
ATOM 810 C C . ALA A 1 105 ? 5.324 -17.312 -12.797 1 94.19 105 ALA A C 1
ATOM 812 O O . ALA A 1 105 ? 6.273 -17.812 -13.406 1 94.19 105 ALA A O 1
ATOM 813 N N . GLY A 1 106 ? 5.332 -16.078 -12.344 1 93.94 106 GLY A N 1
ATOM 814 C CA . GLY A 1 106 ? 6.547 -15.289 -12.422 1 93.94 106 GLY A CA 1
ATOM 815 C C . GLY A 1 106 ? 6.547 -14.305 -13.578 1 93.94 106 GLY A C 1
ATOM 816 O O . GLY A 1 106 ? 5.512 -13.711 -13.891 1 93.94 106 GLY A O 1
ATOM 817 N N . GLN A 1 107 ? 7.797 -13.891 -14.008 1 95.06 107 GLN A N 1
ATOM 818 C CA . GLN A 1 107 ? 8.016 -13 -15.141 1 95.06 107 GLN A CA 1
ATOM 819 C C . GLN A 1 107 ? 7.496 -11.594 -14.844 1 95.06 107 GLN A C 1
ATOM 821 O O . GLN A 1 107 ? 7.012 -10.906 -15.742 1 95.06 107 GLN A O 1
ATOM 826 N N . HIS A 1 108 ? 7.57 -11.32 -13.586 1 94.06 108 HIS A N 1
ATOM 827 C CA . HIS A 1 108 ? 7.195 -9.977 -13.148 1 94.06 108 HIS A CA 1
ATOM 828 C C . HIS A 1 108 ? 8.195 -8.938 -13.633 1 94.06 108 HIS A C 1
ATOM 830 O O . HIS A 1 108 ? 7.82 -7.797 -13.922 1 94.06 108 HIS A O 1
ATOM 836 N N . PHE A 1 109 ? 9.375 -9.305 -13.656 1 97.62 109 PHE A N 1
ATOM 837 C CA . PHE A 1 109 ? 10.484 -8.422 -14 1 97.62 109 PHE A CA 1
ATOM 838 C C . PHE A 1 109 ? 11.617 -9.203 -14.656 1 97.62 109 PHE A C 1
ATOM 840 O O . PHE A 1 109 ? 12.711 -9.305 -14.094 1 97.62 109 PHE A O 1
ATOM 847 N N . PRO A 1 110 ? 11.398 -9.633 -15.898 1 97.25 110 PRO A N 1
ATOM 848 C CA . PRO A 1 110 ? 12.344 -10.531 -16.562 1 97.25 110 PRO A CA 1
ATOM 849 C C . PRO A 1 110 ? 13.742 -9.938 -16.672 1 97.25 110 PRO A C 1
ATOM 851 O O . PRO A 1 110 ? 14.734 -10.672 -16.703 1 97.25 110 PRO A O 1
ATOM 854 N N . ARG A 1 111 ? 13.875 -8.68 -16.625 1 95.81 111 ARG A N 1
ATOM 855 C CA . ARG A 1 111 ? 15.156 -7.996 -16.734 1 95.81 111 ARG A CA 1
ATOM 856 C C . ARG A 1 111 ? 16.078 -8.391 -15.594 1 95.81 111 ARG A C 1
ATOM 858 O O . ARG A 1 111 ? 17.312 -8.32 -15.727 1 95.81 111 ARG A O 1
ATOM 865 N N . ALA A 1 112 ? 15.57 -8.844 -14.508 1 96.56 112 ALA A N 1
ATOM 866 C CA . ALA A 1 112 ? 16.359 -9.281 -13.359 1 96.56 112 ALA A CA 1
ATOM 867 C C . ALA A 1 112 ? 17.281 -10.445 -13.734 1 96.56 112 ALA A C 1
ATOM 869 O O . ALA A 1 112 ? 18.297 -10.68 -13.086 1 96.56 112 ALA A O 1
ATOM 870 N N . HIS A 1 113 ? 16.891 -11.195 -14.789 1 96.06 113 HIS A N 1
ATOM 871 C CA . HIS A 1 113 ? 17.625 -12.391 -15.195 1 96.06 113 HIS A CA 1
ATOM 872 C C . HIS A 1 113 ? 18.516 -12.094 -16.406 1 96.06 113 HIS A C 1
ATOM 874 O O . HIS A 1 113 ? 19.094 -13.016 -16.984 1 96.06 113 HIS A O 1
ATOM 880 N N . GLY A 1 114 ? 18.578 -10.867 -16.797 1 95 114 GLY A N 1
ATOM 881 C CA . GLY A 1 114 ? 19.438 -10.477 -17.906 1 95 114 GLY A CA 1
ATOM 882 C C . GLY A 1 114 ? 18.656 -9.93 -19.094 1 95 114 GLY A C 1
ATOM 883 O O . GLY A 1 114 ? 17.453 -10.148 -19.203 1 95 114 GLY A O 1
ATOM 884 N N . THR A 1 115 ? 19.359 -9.312 -19.984 1 96.06 115 THR A N 1
ATOM 885 C CA . THR A 1 115 ? 18.75 -8.617 -21.109 1 96.06 115 THR A CA 1
ATOM 886 C C . THR A 1 115 ? 18.203 -9.609 -22.141 1 96.06 115 THR A C 1
ATOM 888 O O . THR A 1 115 ? 17.203 -9.328 -22.812 1 96.06 115 THR A O 1
ATOM 891 N N . GLU A 1 116 ? 18.812 -10.758 -22.219 1 97.12 116 GLU A N 1
ATOM 892 C CA . GLU A 1 116 ? 18.359 -11.75 -23.188 1 97.12 116 GLU A CA 1
ATOM 893 C C . GLU A 1 116 ? 16.953 -12.25 -22.875 1 97.12 116 GLU A C 1
ATOM 895 O O . GLU A 1 116 ? 16.125 -12.375 -23.766 1 97.12 116 GLU A O 1
ATOM 900 N N . ARG A 1 117 ? 16.766 -12.5 -21.594 1 96.94 117 ARG A N 1
ATOM 901 C CA . ARG A 1 117 ? 15.445 -12.961 -21.188 1 96.94 117 ARG A CA 1
ATOM 902 C C . ARG A 1 117 ? 14.398 -11.883 -21.422 1 96.94 117 ARG A C 1
ATOM 904 O O . ARG A 1 117 ? 13.312 -12.164 -21.922 1 96.94 117 ARG A O 1
ATOM 911 N N . GLU A 1 118 ? 14.703 -10.68 -21.031 1 97.56 118 GLU A N 1
ATOM 912 C CA . GLU A 1 118 ? 13.797 -9.562 -21.281 1 97.56 118 GLU A CA 1
ATOM 913 C C . GLU A 1 118 ? 13.484 -9.422 -22.766 1 97.56 118 GLU A C 1
ATOM 915 O O . GLU A 1 118 ? 12.328 -9.242 -23.156 1 97.56 118 GLU A O 1
ATOM 920 N N . HIS A 1 119 ? 14.5 -9.492 -23.594 1 98.06 119 HIS A N 1
ATOM 921 C CA . HIS A 1 119 ? 14.344 -9.344 -25.031 1 98.06 119 HIS A CA 1
ATOM 922 C C . HIS A 1 119 ? 13.461 -10.445 -25.609 1 98.06 119 HIS A C 1
ATOM 924 O O . HIS A 1 119 ? 12.672 -10.195 -26.531 1 98.06 119 HIS A O 1
ATOM 930 N N . MET A 1 120 ? 13.617 -11.617 -25.109 1 98.5 120 MET A N 1
ATOM 931 C CA . MET A 1 120 ? 12.812 -12.742 -25.562 1 98.5 120 MET A CA 1
ATOM 932 C C . MET A 1 120 ? 11.328 -12.438 -25.422 1 98.5 120 MET A C 1
ATOM 934 O O . MET A 1 120 ? 10.57 -12.547 -26.391 1 98.5 120 MET A O 1
ATOM 938 N N . PHE A 1 121 ? 10.914 -12.008 -24.297 1 98.69 121 PHE A N 1
ATOM 939 C CA . PHE A 1 121 ? 9.508 -11.711 -24.062 1 98.69 121 PHE A CA 1
ATOM 940 C C . PHE A 1 121 ? 9.094 -10.438 -24.781 1 98.69 121 PHE A C 1
ATOM 942 O O . PHE A 1 121 ? 7.996 -10.375 -25.359 1 98.69 121 PHE A O 1
ATOM 949 N N . ALA A 1 122 ? 9.953 -9.391 -24.75 1 98.62 122 ALA A N 1
ATOM 950 C CA . ALA A 1 122 ? 9.648 -8.141 -25.438 1 98.62 122 ALA A CA 1
ATOM 951 C C . ALA A 1 122 ? 9.43 -8.375 -26.938 1 98.62 122 ALA A C 1
ATOM 953 O O . ALA A 1 122 ? 8.531 -7.781 -27.531 1 98.62 122 ALA A O 1
ATOM 954 N N . GLN A 1 123 ? 10.242 -9.219 -27.547 1 98.75 123 GLN A N 1
ATOM 955 C CA . GLN A 1 123 ? 10.117 -9.523 -28.969 1 98.75 123 GLN A CA 1
ATOM 956 C C . GLN A 1 123 ? 8.812 -10.266 -29.25 1 98.75 123 GLN A C 1
ATOM 958 O O . GLN A 1 123 ? 8.156 -9.992 -30.266 1 98.75 123 GLN A O 1
ATOM 963 N N . ALA A 1 124 ? 8.516 -11.227 -28.391 1 98.88 124 ALA A N 1
ATOM 964 C CA . ALA A 1 124 ? 7.246 -11.93 -28.562 1 98.88 124 ALA A CA 1
ATOM 965 C C . ALA A 1 124 ? 6.066 -10.969 -28.5 1 98.88 124 ALA A C 1
ATOM 967 O O . ALA A 1 124 ? 5.145 -11.062 -29.312 1 98.88 124 ALA A O 1
ATOM 968 N N . CYS A 1 125 ? 6.082 -10.047 -27.547 1 98.88 125 CYS A N 1
ATOM 969 C CA . CYS A 1 125 ? 5.047 -9.031 -27.422 1 98.88 125 CYS A CA 1
ATOM 970 C C . CYS A 1 125 ? 4.961 -8.18 -28.688 1 98.88 125 CYS A C 1
ATOM 972 O O . CYS A 1 125 ? 3.865 -7.914 -29.188 1 98.88 125 CYS A O 1
ATOM 974 N N . LYS A 1 126 ? 6.09 -7.738 -29.172 1 98.81 126 LYS A N 1
ATOM 975 C CA . LYS A 1 126 ? 6.148 -6.902 -30.375 1 98.81 126 LYS A CA 1
ATOM 976 C C . LYS A 1 126 ? 5.562 -7.629 -31.578 1 98.81 126 LYS A C 1
ATOM 978 O O . LYS A 1 126 ? 4.789 -7.047 -32.344 1 98.81 126 LYS A O 1
ATOM 983 N N . GLU A 1 127 ? 5.91 -8.875 -31.766 1 98.81 127 GLU A N 1
ATOM 984 C CA . GLU A 1 127 ? 5.445 -9.664 -32.906 1 98.81 127 GLU A CA 1
ATOM 985 C C . GLU A 1 127 ? 3.926 -9.82 -32.875 1 98.81 127 GLU A C 1
ATOM 987 O O . GLU A 1 127 ? 3.285 -9.828 -33.938 1 98.81 127 GLU A O 1
ATOM 992 N N . GLY A 1 128 ? 3.334 -9.875 -31.719 1 98.81 128 GLY A N 1
ATOM 993 C CA . GLY A 1 128 ? 1.902 -10.102 -31.594 1 98.81 128 GLY A CA 1
ATOM 994 C C . GLY A 1 128 ? 1.13 -8.859 -31.203 1 98.81 128 GLY A C 1
ATOM 995 O O . GLY A 1 128 ? -0.092 -8.898 -31.047 1 98.81 128 GLY A O 1
ATOM 996 N N . ASP A 1 129 ? 1.912 -7.684 -31 1 98.81 129 ASP A N 1
ATOM 997 C CA . ASP A 1 129 ? 1.306 -6.477 -30.453 1 98.81 129 ASP A CA 1
ATOM 998 C C . ASP A 1 129 ? 0.542 -6.781 -29.172 1 98.81 129 ASP A C 1
ATOM 1000 O O . ASP A 1 129 ? -0.641 -6.457 -29.047 1 98.81 129 ASP A O 1
ATOM 1004 N N . SER A 1 130 ? 1.207 -7.379 -28.25 1 98.88 130 SER A N 1
ATOM 1005 C CA . SER A 1 130 ? 0.604 -7.867 -27.016 1 98.88 130 SER A CA 1
ATOM 1006 C C . SER A 1 130 ? 1.402 -7.418 -25.797 1 98.88 130 SER A C 1
ATOM 1008 O O . SER A 1 130 ? 2.477 -6.828 -25.922 1 98.88 130 SER A O 1
ATOM 1010 N N . THR A 1 131 ? 0.86 -7.676 -24.609 1 98.94 131 THR A N 1
ATOM 1011 C CA . THR A 1 131 ? 1.444 -7.27 -23.328 1 98.94 131 THR A CA 1
ATOM 1012 C C . THR A 1 131 ? 1.578 -8.469 -22.391 1 98.94 131 THR A C 1
ATOM 1014 O O . THR A 1 131 ? 0.667 -9.289 -22.297 1 98.94 131 THR A O 1
ATOM 1017 N N . LEU A 1 132 ? 2.748 -8.602 -21.75 1 98.94 132 LEU A N 1
ATOM 1018 C CA . LEU A 1 132 ? 2.99 -9.57 -20.688 1 98.94 132 LEU A CA 1
ATOM 1019 C C . LEU A 1 132 ? 2.979 -8.898 -19.328 1 98.94 132 LEU A C 1
ATOM 1021 O O . LEU A 1 132 ? 3.613 -7.855 -19.141 1 98.94 132 LEU A O 1
ATOM 1025 N N . PHE A 1 133 ? 2.223 -9.43 -18.406 1 98.69 133 PHE A N 1
ATOM 1026 C CA . PHE A 1 133 ? 2.215 -8.938 -17.031 1 98.69 133 PHE A CA 1
ATOM 1027 C C . PHE A 1 133 ? 2.287 -10.094 -16.047 1 98.69 133 PHE A C 1
ATOM 1029 O O . PHE A 1 133 ? 1.363 -10.906 -15.961 1 98.69 133 PHE A O 1
ATOM 1036 N N . GLY A 1 134 ? 3.42 -10.195 -15.32 1 98.06 134 GLY A N 1
ATOM 1037 C CA . GLY A 1 134 ? 3.52 -11.117 -14.203 1 98.06 134 GLY A CA 1
ATOM 1038 C C . GLY A 1 134 ? 3.037 -10.523 -12.891 1 98.06 134 GLY A C 1
ATOM 1039 O O . GLY A 1 134 ? 3.383 -9.391 -12.555 1 98.06 134 GLY A O 1
ATOM 1040 N N . VAL A 1 135 ? 2.205 -11.375 -12.172 1 97.44 135 VAL A N 1
ATOM 1041 C CA . VAL A 1 135 ? 1.711 -10.844 -10.906 1 97.44 135 VAL A CA 1
ATOM 1042 C C . VAL A 1 135 ? 1.33 -11.992 -9.977 1 97.44 135 VAL A C 1
ATOM 1044 O O . VAL A 1 135 ? 0.966 -13.078 -10.438 1 97.44 135 VAL A O 1
ATOM 1047 N N . GLY A 1 136 ? 1.414 -11.82 -8.766 1 95 136 GLY A N 1
ATOM 1048 C CA . GLY A 1 136 ? 0.972 -12.617 -7.629 1 95 136 GLY A CA 1
ATOM 1049 C C . GLY A 1 136 ? 0.856 -11.812 -6.348 1 95 136 GLY A C 1
ATOM 1050 O O . GLY A 1 136 ? 0.617 -10.602 -6.387 1 95 136 GLY A O 1
ATOM 1051 N N . VAL A 1 137 ? 0.882 -12.461 -5.258 1 94.12 137 VAL A N 1
ATOM 1052 C CA . VAL A 1 137 ? 0.847 -11.758 -3.979 1 94.12 137 VAL A CA 1
ATOM 1053 C C . VAL A 1 137 ? 2.266 -11.375 -3.557 1 94.12 137 VAL A C 1
ATOM 1055 O O . VAL A 1 137 ? 2.541 -10.211 -3.252 1 94.12 137 VAL A O 1
ATOM 1058 N N . SER A 1 138 ? 3.145 -12.297 -3.604 1 91.88 138 SER A N 1
ATOM 1059 C CA . SER A 1 138 ? 4.578 -12.195 -3.355 1 91.88 138 SER A CA 1
ATOM 1060 C C . SER A 1 138 ? 5.344 -13.312 -4.051 1 91.88 138 SER A C 1
ATOM 1062 O O . SER A 1 138 ? 5.445 -14.43 -3.525 1 91.88 138 SER A O 1
ATOM 1064 N N . PRO A 1 139 ? 5.895 -12.891 -5.176 1 92.25 139 PRO A N 1
ATOM 1065 C CA . PRO A 1 139 ? 6.039 -11.594 -5.832 1 92.25 139 PRO A CA 1
ATOM 1066 C C . PRO A 1 139 ? 4.711 -11.047 -6.359 1 92.25 139 PRO A C 1
ATOM 1068 O O . PRO A 1 139 ? 3.822 -11.82 -6.719 1 92.25 139 PRO A O 1
ATOM 1071 N N . GLY A 1 140 ? 4.652 -9.641 -6.473 1 93.62 140 GLY A N 1
ATOM 1072 C CA . GLY A 1 140 ? 3.562 -9 -7.191 1 93.62 140 GLY A CA 1
ATOM 1073 C C . GLY A 1 140 ? 2.941 -7.848 -6.422 1 93.62 140 GLY A C 1
ATOM 1074 O O . GLY A 1 140 ? 2.848 -6.73 -6.938 1 93.62 140 GLY A O 1
ATOM 1075 N N . VAL A 1 141 ? 2.473 -8.164 -5.168 1 96.44 141 VAL A N 1
ATOM 1076 C CA . VAL A 1 141 ? 1.683 -7.141 -4.488 1 96.44 141 VAL A CA 1
ATOM 1077 C C . VAL A 1 141 ? 2.447 -6.621 -3.271 1 96.44 141 VAL A C 1
ATOM 1079 O O . VAL A 1 141 ? 2.586 -5.41 -3.092 1 96.44 141 VAL A O 1
ATOM 1082 N N . ILE A 1 142 ? 3.039 -7.492 -2.436 1 97.69 142 ILE A N 1
ATOM 1083 C CA . ILE A 1 142 ? 3.584 -7.125 -1.134 1 97.69 142 ILE A CA 1
ATOM 1084 C C . ILE A 1 142 ? 4.777 -6.191 -1.321 1 97.69 142 ILE A C 1
ATOM 1086 O O . ILE A 1 142 ? 4.801 -5.082 -0.779 1 97.69 142 ILE A O 1
ATOM 1090 N N . GLY A 1 143 ? 5.723 -6.629 -2.133 1 97.44 143 GLY A N 1
ATOM 1091 C CA . GLY A 1 143 ? 6.906 -5.812 -2.359 1 97.44 143 GLY A CA 1
ATOM 1092 C C . GLY A 1 143 ? 6.68 -4.699 -3.367 1 97.44 143 GLY A C 1
ATOM 1093 O O . GLY A 1 143 ? 6.895 -3.525 -3.061 1 97.44 143 GLY A O 1
ATOM 1094 N N . GLU A 1 144 ? 6.121 -5.051 -4.555 1 95.88 144 GLU A N 1
ATOM 1095 C CA . GLU A 1 144 ? 6.098 -4.219 -5.758 1 95.88 144 GLU A CA 1
ATOM 1096 C C . GLU A 1 144 ? 5.059 -3.107 -5.637 1 95.88 144 GLU A C 1
ATOM 1098 O O . GLU A 1 144 ? 5.172 -2.072 -6.301 1 95.88 144 GLU A O 1
ATOM 1103 N N . ARG A 1 145 ? 4.078 -3.375 -4.711 1 96.25 145 ARG A N 1
ATOM 1104 C CA . ARG A 1 145 ? 3.018 -2.377 -4.609 1 96.25 145 ARG A CA 1
ATOM 1105 C C . ARG A 1 145 ? 2.969 -1.768 -3.211 1 96.25 145 ARG A C 1
ATOM 1107 O O . ARG A 1 145 ? 3.225 -0.574 -3.041 1 96.25 145 ARG A O 1
ATOM 1114 N N . LEU A 1 146 ? 2.896 -2.588 -2.18 1 98.19 146 LEU A N 1
ATOM 1115 C CA . LEU A 1 146 ? 2.65 -2.076 -0.837 1 98.19 146 LEU A CA 1
ATOM 1116 C C . LEU A 1 146 ? 3.936 -1.53 -0.22 1 98.19 146 LEU A C 1
ATOM 1118 O O . LEU A 1 146 ? 3.975 -0.382 0.227 1 98.19 146 LEU A O 1
ATOM 1122 N N . ALA A 1 147 ? 5.004 -2.35 -0.235 1 98.5 147 ALA A N 1
ATOM 1123 C CA . ALA A 1 147 ? 6.254 -1.903 0.374 1 98.5 147 ALA A CA 1
ATOM 1124 C C . ALA A 1 147 ? 6.789 -0.657 -0.323 1 98.5 147 ALA A C 1
ATOM 1126 O O . ALA A 1 147 ? 7.188 0.308 0.335 1 98.5 147 ALA A O 1
ATOM 1127 N N . LEU A 1 148 ? 6.785 -0.659 -1.655 1 98 148 LEU A N 1
ATOM 1128 C CA . LEU A 1 148 ? 7.285 0.494 -2.396 1 98 148 LEU A CA 1
ATOM 1129 C C . LEU A 1 148 ? 6.441 1.731 -2.109 1 98 148 LEU A C 1
ATOM 1131 O O . LEU A 1 148 ? 6.98 2.83 -1.946 1 98 148 LEU A O 1
ATOM 1135 N N . ALA A 1 149 ? 5.125 1.562 -2.064 1 97.69 149 ALA A N 1
ATOM 1136 C CA . ALA A 1 149 ? 4.262 2.688 -1.717 1 97.69 149 ALA A CA 1
ATOM 1137 C C . ALA A 1 149 ? 4.602 3.23 -0.332 1 97.69 149 ALA A C 1
ATOM 1139 O O . ALA A 1 149 ? 4.648 4.445 -0.13 1 97.69 149 ALA A O 1
ATOM 1140 N N . LEU A 1 150 ? 4.852 2.367 0.591 1 98.44 150 LEU A N 1
ATOM 1141 C CA . LEU A 1 150 ? 5.148 2.736 1.971 1 98.44 150 LEU A CA 1
ATOM 1142 C C . LEU A 1 150 ? 6.449 3.531 2.053 1 98.44 150 LEU A C 1
ATOM 1144 O O . LEU A 1 150 ? 6.562 4.465 2.852 1 98.44 150 LEU A O 1
ATOM 1148 N N . THR A 1 151 ? 7.414 3.213 1.165 1 98.31 151 THR A N 1
ATOM 1149 C CA . THR A 1 151 ? 8.695 3.916 1.189 1 98.31 151 THR A CA 1
ATOM 1150 C C . THR A 1 151 ? 8.508 5.387 0.833 1 98.31 151 THR A C 1
ATOM 1152 O O . THR A 1 151 ? 9.383 6.215 1.114 1 98.31 151 THR A O 1
ATOM 1155 N N . GLY A 1 152 ? 7.398 5.715 0.215 1 97.19 152 GLY A N 1
ATOM 1156 C CA . GLY A 1 152 ? 7.078 7.098 -0.101 1 97.19 152 GLY A CA 1
ATOM 1157 C C . GLY A 1 152 ? 6.883 7.961 1.131 1 97.19 152 GLY A C 1
ATOM 1158 O O . GLY A 1 152 ? 6.781 9.188 1.027 1 97.19 152 GLY A O 1
ATOM 1159 N N . THR A 1 153 ? 6.902 7.395 2.312 1 97.75 153 THR A N 1
ATOM 1160 C CA . THR A 1 153 ? 6.773 8.133 3.564 1 97.75 153 THR A CA 1
ATOM 1161 C C . THR A 1 153 ? 8.141 8.367 4.195 1 97.75 153 THR A C 1
ATOM 1163 O O . THR A 1 153 ? 8.266 9.125 5.16 1 97.75 153 THR A O 1
ATOM 1166 N N . SER A 1 154 ? 9.172 7.809 3.629 1 97.12 154 SER A N 1
ATOM 1167 C CA . SER A 1 154 ? 10.484 7.797 4.266 1 97.12 154 SER A CA 1
ATOM 1168 C C . SER A 1 154 ? 11.281 9.047 3.904 1 97.12 154 SER A C 1
ATOM 1170 O O . SER A 1 154 ? 11.375 9.414 2.73 1 97.12 154 SER A O 1
ATOM 1172 N N . ILE A 1 155 ? 11.812 9.68 4.867 1 96.19 155 ILE A N 1
ATOM 1173 C CA . ILE A 1 155 ? 12.797 10.734 4.668 1 96.19 155 ILE A CA 1
ATOM 1174 C C . ILE A 1 155 ? 14.188 10.117 4.516 1 96.19 155 ILE A C 1
ATOM 1176 O O . ILE A 1 155 ? 14.969 10.523 3.652 1 96.19 155 ILE A O 1
ATOM 1180 N N . GLU A 1 156 ? 14.43 9.172 5.344 1 95.31 156 GLU A N 1
ATOM 1181 C CA . GLU A 1 156 ? 15.594 8.297 5.254 1 95.31 156 GLU A CA 1
ATOM 1182 C C . GLU A 1 156 ? 15.18 6.828 5.188 1 95.31 156 GLU A C 1
ATOM 1184 O O . GLU A 1 156 ? 14.164 6.438 5.766 1 95.31 156 GLU A O 1
ATOM 1189 N N . LEU A 1 157 ? 15.938 6.039 4.523 1 96.88 157 LEU A N 1
ATOM 1190 C CA . LEU A 1 157 ? 15.688 4.609 4.395 1 96.88 157 LEU A CA 1
ATOM 1191 C C . LEU A 1 157 ? 17 3.824 4.398 1 96.88 157 LEU A C 1
ATOM 1193 O O . LEU A 1 157 ? 17.781 3.916 3.457 1 96.88 157 LEU A O 1
ATOM 1197 N N . ASP A 1 158 ? 17.188 3.029 5.43 1 96.5 158 ASP A N 1
ATOM 1198 C CA . ASP A 1 158 ? 18.453 2.324 5.629 1 96.5 158 ASP A CA 1
ATOM 1199 C C . ASP A 1 158 ? 18.344 0.873 5.164 1 96.5 158 ASP A C 1
ATOM 1201 O O . ASP A 1 158 ? 19.312 0.306 4.66 1 96.5 158 ASP A O 1
ATOM 1205 N N . ARG A 1 159 ? 17.188 0.33 5.391 1 98.06 159 ARG A N 1
ATOM 1206 C CA . ARG A 1 159 ? 17.016 -1.098 5.152 1 98.06 159 ARG A CA 1
ATOM 1207 C C . ARG A 1 159 ? 15.539 -1.459 5.07 1 98.06 159 ARG A C 1
ATOM 1209 O O . ARG A 1 159 ? 14.703 -0.854 5.75 1 98.06 159 ARG A O 1
ATOM 1216 N N . ILE A 1 160 ? 15.219 -2.395 4.273 1 98.69 160 ILE A N 1
ATOM 1217 C CA . ILE A 1 160 ? 13.883 -2.967 4.176 1 98.69 160 ILE A CA 1
ATOM 1218 C C . ILE A 1 160 ? 13.945 -4.473 4.434 1 98.69 160 ILE A C 1
ATOM 1220 O O . ILE A 1 160 ? 14.812 -5.16 3.896 1 98.69 160 ILE A O 1
ATOM 1224 N N . THR A 1 161 ? 13.109 -5.008 5.262 1 98.31 161 THR A N 1
ATOM 1225 C CA . THR A 1 161 ? 12.906 -6.449 5.363 1 98.31 161 THR A CA 1
ATOM 1226 C C . THR A 1 161 ? 11.453 -6.812 5.062 1 98.31 161 THR A C 1
ATOM 1228 O O . THR A 1 161 ? 10.531 -6.098 5.465 1 98.31 161 THR A O 1
ATOM 1231 N N . ILE A 1 162 ? 11.242 -7.809 4.297 1 98.12 162 ILE A N 1
ATOM 1232 C CA . ILE A 1 162 ? 9.945 -8.391 3.988 1 98.12 162 ILE A CA 1
ATOM 1233 C C . ILE A 1 162 ? 9.945 -9.875 4.344 1 98.12 162 ILE A C 1
ATOM 1235 O O . ILE A 1 162 ? 10.664 -10.664 3.727 1 98.12 162 ILE A O 1
ATOM 1239 N N . ASP A 1 163 ? 9.148 -10.25 5.309 1 96.75 163 ASP A N 1
ATOM 1240 C CA . ASP A 1 163 ? 9.031 -11.641 5.734 1 96.75 163 ASP A CA 1
ATOM 1241 C C . ASP A 1 163 ? 7.652 -12.203 5.406 1 96.75 163 ASP A C 1
ATOM 1243 O O . ASP A 1 163 ? 6.633 -11.555 5.656 1 96.75 163 ASP A O 1
ATOM 1247 N N . GLU A 1 164 ? 7.668 -13.25 4.824 1 96.25 164 GLU A N 1
ATOM 1248 C CA . GLU A 1 164 ? 6.473 -14.07 4.695 1 96.25 164 GLU A CA 1
ATOM 1249 C C . GLU A 1 164 ? 6.555 -15.312 5.586 1 96.25 164 GLU A C 1
ATOM 1251 O O . GLU A 1 164 ? 7.426 -16.156 5.395 1 96.25 164 GLU A O 1
ATOM 1256 N N . VAL A 1 165 ? 5.695 -15.406 6.531 1 95.56 165 VAL A N 1
ATOM 1257 C CA . VAL A 1 165 ? 5.703 -16.531 7.461 1 95.56 165 VAL A CA 1
ATOM 1258 C C . VAL A 1 165 ? 4.438 -17.359 7.27 1 95.56 165 VAL A C 1
ATOM 1260 O O . VAL A 1 165 ? 3.33 -16.828 7.215 1 95.56 165 VAL A O 1
ATOM 1263 N N . LEU A 1 166 ? 4.613 -18.578 7.09 1 93 166 LEU A N 1
ATOM 1264 C CA . LEU A 1 166 ? 3.504 -19.516 6.965 1 93 166 LEU A CA 1
ATOM 1265 C C . LEU A 1 166 ? 3.477 -20.484 8.141 1 93 166 LEU A C 1
ATOM 1267 O O . LEU A 1 166 ? 4.441 -21.219 8.375 1 93 166 LEU A O 1
ATOM 1271 N N . ASP A 1 167 ? 2.369 -20.438 8.891 1 93.31 167 ASP A N 1
ATOM 1272 C CA . ASP A 1 167 ? 2.055 -21.547 9.781 1 93.31 167 ASP A CA 1
ATOM 1273 C C . ASP A 1 167 ? 1.667 -22.797 8.992 1 93.31 167 ASP A C 1
ATOM 1275 O O . ASP A 1 167 ? 0.549 -22.891 8.477 1 93.31 167 ASP A O 1
ATOM 1279 N N . ALA A 1 168 ? 2.607 -23.734 8.922 1 93.44 168 ALA A N 1
ATOM 1280 C CA . ALA A 1 168 ? 2.449 -24.859 7.996 1 93.44 168 ALA A CA 1
ATOM 1281 C C . ALA A 1 168 ? 1.825 -26.062 8.695 1 93.44 168 ALA A C 1
ATOM 1283 O O . ALA A 1 168 ? 1.682 -27.125 8.094 1 93.44 168 ALA A O 1
ATOM 1284 N N . ARG A 1 169 ? 1.36 -26.078 9.969 1 93.12 169 ARG A N 1
ATOM 1285 C CA . ARG A 1 169 ? 0.837 -27.188 10.734 1 93.12 169 ARG A CA 1
ATOM 1286 C C . ARG A 1 169 ? -0.408 -27.781 10.078 1 93.12 169 ARG A C 1
ATOM 1288 O O . ARG A 1 169 ? -0.648 -28.984 10.156 1 93.12 169 ARG A O 1
ATOM 1295 N N . GLY A 1 170 ? -1.071 -26.844 9.352 1 88.44 170 GLY A N 1
ATOM 1296 C CA . GLY A 1 170 ? -2.34 -27.25 8.766 1 88.44 170 GLY A CA 1
ATOM 1297 C C . GLY A 1 170 ? -2.203 -27.781 7.355 1 88.44 170 GLY A C 1
ATOM 1298 O O . GLY A 1 170 ? -3.193 -28.188 6.742 1 88.44 170 GLY A O 1
ATOM 1299 N N . MET A 1 171 ? -1.035 -27.781 6.789 1 87.44 171 MET A N 1
ATOM 1300 C CA . MET A 1 171 ? -0.801 -28.297 5.445 1 87.44 171 MET A CA 1
ATOM 1301 C C . MET A 1 171 ? -1.068 -29.797 5.391 1 87.44 171 MET A C 1
ATOM 1303 O O . MET A 1 171 ? -0.342 -30.578 6 1 87.44 171 MET A O 1
ATOM 1307 N N . PRO A 1 172 ? -2.039 -30.203 4.633 1 85.5 172 PRO A N 1
ATOM 1308 C CA . PRO A 1 172 ? -2.441 -31.609 4.727 1 85.5 172 PRO A CA 1
ATOM 1309 C C . PRO A 1 172 ? -1.626 -32.5 3.807 1 85.5 172 PRO A C 1
ATOM 1311 O O . PRO A 1 172 ? -1.57 -33.719 4.023 1 85.5 172 PRO A O 1
ATOM 1314 N N . ASP A 1 173 ? -1.047 -32.031 2.764 1 88.75 173 ASP A N 1
ATOM 1315 C CA . ASP A 1 173 ? -0.36 -32.812 1.758 1 88.75 173 ASP A CA 1
ATOM 1316 C C . ASP A 1 173 ? 1.032 -33.219 2.236 1 88.75 173 ASP A C 1
ATOM 1318 O O . ASP A 1 173 ? 1.935 -32.406 2.318 1 88.75 173 ASP A O 1
ATOM 1322 N N . PRO A 1 174 ? 1.231 -34.469 2.426 1 92.31 174 PRO A N 1
ATOM 1323 C CA . PRO A 1 174 ? 2.535 -34.906 2.928 1 92.31 174 PRO A CA 1
ATOM 1324 C C . PRO A 1 174 ? 3.674 -34.594 1.952 1 92.31 174 PRO A C 1
ATOM 1326 O O . PRO A 1 174 ? 4.785 -34.281 2.375 1 92.31 174 PRO A O 1
ATOM 1329 N N . ASP A 1 175 ? 3.379 -34.75 0.756 1 89.75 175 ASP A N 1
ATOM 1330 C CA . ASP A 1 175 ? 4.43 -34.5 -0.222 1 89.75 175 ASP A CA 1
ATOM 1331 C C . ASP A 1 175 ? 4.883 -33.031 -0.157 1 89.75 175 ASP A C 1
ATOM 1333 O O . ASP A 1 175 ? 6.082 -32.75 -0.204 1 89.75 175 ASP A O 1
ATOM 1337 N N . PHE A 1 176 ? 3.984 -32.25 -0.019 1 87.69 176 PHE A N 1
ATOM 1338 C CA . PHE A 1 176 ? 4.328 -30.828 0.087 1 87.69 176 PHE A CA 1
ATOM 1339 C C . PHE A 1 176 ? 5.078 -30.547 1.384 1 87.69 176 PHE A C 1
ATOM 1341 O O . PHE A 1 176 ? 6.129 -29.906 1.373 1 87.69 176 PHE A O 1
ATOM 1348 N N . ALA A 1 177 ? 4.602 -31.078 2.432 1 92.25 177 ALA A N 1
ATOM 1349 C CA . ALA A 1 177 ? 5.176 -30.797 3.746 1 92.25 177 ALA A CA 1
ATOM 1350 C C . ALA A 1 177 ? 6.566 -31.406 3.877 1 92.25 177 ALA A C 1
ATOM 1352 O O . ALA A 1 177 ? 7.516 -30.734 4.277 1 92.25 177 ALA A O 1
ATOM 1353 N N . PHE A 1 178 ? 6.738 -32.625 3.402 1 92.31 178 PHE A N 1
ATOM 1354 C CA . PHE A 1 178 ? 7.961 -33.344 3.709 1 92.31 178 PHE A CA 1
ATOM 1355 C C . PHE A 1 178 ? 8.961 -33.25 2.566 1 92.31 178 PHE A C 1
ATOM 1357 O O . PHE A 1 178 ? 10.164 -33.125 2.799 1 92.31 178 PHE A O 1
ATOM 1364 N N . THR A 1 179 ? 8.516 -33.156 1.354 1 87.06 179 THR A N 1
ATOM 1365 C CA . THR A 1 179 ? 9.422 -33.156 0.214 1 87.06 179 THR A CA 1
ATOM 1366 C C . THR A 1 179 ? 9.688 -31.719 -0.238 1 87.06 179 THR A C 1
ATOM 1368 O O . THR A 1 179 ? 10.844 -31.312 -0.4 1 87.06 179 THR A O 1
ATOM 1371 N N . VAL A 1 180 ? 8.672 -30.938 -0.353 1 85.06 180 VAL A N 1
ATOM 1372 C CA . VAL A 1 180 ? 8.82 -29.578 -0.886 1 85.06 180 VAL A CA 1
ATOM 1373 C C . VAL A 1 180 ? 9.344 -28.656 0.206 1 85.06 180 VAL A C 1
ATOM 1375 O O . VAL A 1 180 ? 10.352 -27.969 0.017 1 85.06 180 VAL A O 1
ATOM 1378 N N . MET A 1 181 ? 8.742 -28.734 1.368 1 90.25 181 MET A N 1
ATOM 1379 C CA . MET A 1 181 ? 9.133 -27.844 2.451 1 90.25 181 MET A CA 1
ATOM 1380 C C . MET A 1 181 ? 10.344 -28.391 3.197 1 90.25 181 MET A C 1
ATOM 1382 O O . MET A 1 181 ? 11.016 -27.656 3.926 1 90.25 181 MET A O 1
ATOM 1386 N N . GLY A 1 182 ? 10.523 -29.734 3.057 1 91.44 182 GLY A N 1
ATOM 1387 C CA . GLY A 1 182 ? 11.68 -30.391 3.658 1 91.44 182 GLY A CA 1
ATOM 1388 C C . GLY A 1 182 ? 11.469 -30.75 5.117 1 91.44 182 GLY A C 1
ATOM 1389 O O . GLY A 1 182 ? 12.398 -31.219 5.785 1 91.44 182 GLY A O 1
ATOM 1390 N N . MET A 1 183 ? 10.273 -30.672 5.645 1 95.69 183 MET A N 1
ATOM 1391 C CA . MET A 1 183 ? 10 -30.938 7.055 1 95.69 183 MET A CA 1
ATOM 1392 C C . MET A 1 183 ? 10.312 -32.406 7.402 1 95.69 183 MET A C 1
ATOM 1394 O O . MET A 1 183 ? 10.039 -33.312 6.605 1 95.69 183 MET A O 1
ATOM 1398 N N . GLY A 1 184 ? 10.875 -32.562 8.562 1 95.88 184 GLY A N 1
ATOM 1399 C CA . GLY A 1 184 ? 11.125 -33.906 9.039 1 95.88 184 GLY A CA 1
ATOM 1400 C C . GLY A 1 184 ? 12.414 -34.5 8.492 1 95.88 184 GLY A C 1
ATOM 1401 O O . GLY A 1 184 ? 12.812 -35.625 8.883 1 95.88 184 GLY A O 1
ATOM 1402 N N . SER A 1 185 ? 13.062 -33.906 7.613 1 94.88 185 SER A N 1
ATOM 1403 C CA . SER A 1 185 ? 14.344 -34.375 7.094 1 94.88 185 SER A CA 1
ATOM 1404 C C . SER A 1 185 ? 15.484 -34 8.039 1 94.88 185 SER A C 1
ATOM 1406 O O . SER A 1 185 ? 15.359 -33.094 8.859 1 94.88 185 SER A O 1
ATOM 1408 N N . PRO A 1 186 ? 16.594 -34.781 7.852 1 94.88 186 PRO A N 1
ATOM 1409 C CA . PRO A 1 186 ? 17.781 -34.312 8.578 1 94.88 186 PRO A CA 1
ATOM 1410 C C . PRO A 1 186 ? 18.25 -32.938 8.125 1 94.88 186 PRO A C 1
ATOM 1412 O O . PRO A 1 186 ? 18.359 -32.688 6.922 1 94.88 186 PRO A O 1
ATOM 1415 N N . PRO A 1 187 ? 18.453 -32.031 9.078 1 93.75 187 PRO A N 1
ATOM 1416 C CA . PRO A 1 187 ? 18.844 -30.672 8.711 1 93.75 187 PRO A CA 1
ATOM 1417 C C . PRO A 1 187 ? 20.031 -30.625 7.75 1 93.75 187 PRO A C 1
ATOM 1419 O O . PRO A 1 187 ? 20.078 -29.75 6.871 1 93.75 187 PRO A O 1
ATOM 1422 N N . GLU A 1 188 ? 20.953 -31.531 7.855 1 90.56 188 GLU A N 1
ATOM 1423 C CA . GLU A 1 188 ? 22.188 -31.516 7.066 1 90.56 188 GLU A CA 1
ATOM 1424 C C . GLU A 1 188 ? 21.891 -31.812 5.594 1 90.56 188 GLU A C 1
ATOM 1426 O O . GLU A 1 188 ? 22.734 -31.531 4.727 1 90.56 188 GLU A O 1
ATOM 1431 N N . GLU A 1 189 ? 20.734 -32.281 5.309 1 88.38 189 GLU A N 1
ATOM 1432 C CA . GLU A 1 189 ? 20.375 -32.656 3.939 1 88.38 189 GLU A CA 1
ATOM 1433 C C . GLU A 1 189 ? 19.812 -31.469 3.174 1 88.38 189 GLU A C 1
ATOM 1435 O O . GLU A 1 189 ? 19.688 -31.516 1.948 1 88.38 189 GLU A O 1
ATOM 1440 N N . LEU A 1 190 ? 19.469 -30.438 3.863 1 87.5 190 LEU A N 1
ATOM 1441 C CA . LEU A 1 190 ? 18.891 -29.25 3.232 1 87.5 190 LEU A CA 1
ATOM 1442 C C . LEU A 1 190 ? 19.859 -28.078 3.264 1 87.5 190 LEU A C 1
ATOM 1444 O O . LEU A 1 190 ? 19.828 -27.266 4.184 1 87.5 190 LEU A O 1
ATOM 1448 N N . ASP A 1 191 ? 20.703 -27.953 2.287 1 81.31 191 ASP A N 1
ATOM 1449 C CA . ASP A 1 191 ? 21.781 -26.953 2.299 1 81.31 191 ASP A CA 1
ATOM 1450 C C . ASP A 1 191 ? 21.422 -25.766 1.409 1 81.31 191 ASP A C 1
ATOM 1452 O O . ASP A 1 191 ? 22.281 -24.938 1.102 1 81.31 191 ASP A O 1
ATOM 1456 N N . GLY A 1 192 ? 20.25 -25.797 0.958 1 81.44 192 GLY A N 1
ATOM 1457 C CA . GLY A 1 192 ? 19.812 -24.656 0.177 1 81.44 192 GLY A CA 1
ATOM 1458 C C . GLY A 1 192 ? 20.141 -24.781 -1.298 1 81.44 192 GLY A C 1
ATOM 1459 O O . GLY A 1 192 ? 19.891 -23.859 -2.074 1 81.44 192 GLY A O 1
ATOM 1460 N N . THR A 1 193 ? 20.641 -25.859 -1.64 1 82.69 193 THR A N 1
ATOM 1461 C CA . THR A 1 193 ? 20.953 -26.094 -3.045 1 82.69 193 THR A CA 1
ATOM 1462 C C . THR A 1 193 ? 19.875 -26.969 -3.695 1 82.69 193 THR A C 1
ATOM 1464 O O . THR A 1 193 ? 19 -27.516 -3.008 1 82.69 193 THR A O 1
ATOM 1467 N N . GLY A 1 194 ? 19.797 -26.953 -5.016 1 84.88 194 GLY A N 1
ATOM 1468 C CA . GLY A 1 194 ? 18.844 -27.781 -5.73 1 84.88 194 GLY A CA 1
ATOM 1469 C C . GLY A 1 194 ? 17.859 -26.984 -6.562 1 84.88 194 GLY A C 1
ATOM 1470 O O . GLY A 1 194 ? 17.938 -25.75 -6.609 1 84.88 194 GLY A O 1
ATOM 1471 N N . PRO A 1 195 ? 17.016 -27.703 -7.188 1 85.69 195 PRO A N 1
ATOM 1472 C CA . PRO A 1 195 ? 16.141 -27.062 -8.164 1 85.69 195 PRO A CA 1
ATOM 1473 C C . PRO A 1 195 ? 15.094 -26.156 -7.516 1 85.69 195 PRO A C 1
ATOM 1475 O O . PRO A 1 195 ? 14.766 -25.094 -8.055 1 85.69 195 PRO A O 1
ATOM 1478 N N . LEU A 1 196 ? 14.617 -26.578 -6.395 1 84.69 196 LEU A N 1
ATOM 1479 C CA . LEU A 1 196 ? 13.547 -25.812 -5.766 1 84.69 196 LEU A CA 1
ATOM 1480 C C . LEU A 1 196 ? 14.07 -24.484 -5.223 1 84.69 196 LEU A C 1
ATOM 1482 O O . LEU A 1 196 ? 13.523 -23.422 -5.535 1 84.69 196 LEU A O 1
ATOM 1486 N N . PRO A 1 197 ? 15.156 -24.516 -4.461 1 85.56 197 PRO A N 1
ATOM 1487 C CA . PRO A 1 197 ? 15.742 -23.25 -4.035 1 85.56 197 PRO A CA 1
ATOM 1488 C C . PRO A 1 197 ? 16.094 -22.344 -5.211 1 85.56 197 PRO A C 1
ATOM 1490 O O . PRO A 1 197 ? 15.945 -21.109 -5.121 1 85.56 197 PRO A O 1
ATOM 1493 N N . SER A 1 198 ? 16.516 -22.984 -6.277 1 88.88 198 SER A N 1
ATOM 1494 C CA . SER A 1 198 ? 16.859 -22.219 -7.469 1 88.88 198 SER A CA 1
ATOM 1495 C C . SER A 1 198 ? 15.625 -21.531 -8.062 1 88.88 198 SER A C 1
ATOM 1497 O O . SER A 1 198 ? 15.695 -20.391 -8.523 1 88.88 198 SER A O 1
ATOM 1499 N N . LEU A 1 199 ? 14.578 -22.234 -8.07 1 90.12 199 LEU A N 1
ATOM 1500 C CA . LEU A 1 199 ? 13.32 -21.672 -8.562 1 90.12 199 LEU A CA 1
ATOM 1501 C C . LEU A 1 199 ? 12.898 -20.469 -7.727 1 90.12 199 LEU A C 1
ATOM 1503 O O . LEU A 1 199 ? 12.586 -19.406 -8.273 1 90.12 199 LEU A O 1
ATOM 1507 N N . TYR A 1 200 ? 12.938 -20.547 -6.402 1 90.5 200 TYR A N 1
ATOM 1508 C CA . TYR A 1 200 ? 12.547 -19.453 -5.512 1 90.5 200 TYR A CA 1
ATOM 1509 C C . TYR A 1 200 ? 13.5 -18.281 -5.648 1 90.5 200 TYR A C 1
ATOM 1511 O O . TYR A 1 200 ? 13.07 -17.125 -5.629 1 90.5 200 TYR A O 1
ATOM 1519 N N . ALA A 1 201 ? 14.719 -18.641 -5.801 1 92.06 201 ALA A N 1
ATOM 1520 C CA . ALA A 1 201 ? 15.703 -17.578 -5.992 1 92.06 201 ALA A CA 1
ATOM 1521 C C . ALA A 1 201 ? 15.383 -16.75 -7.23 1 92.06 201 ALA A C 1
ATOM 1523 O O . ALA A 1 201 ? 15.477 -15.523 -7.203 1 92.06 201 ALA A O 1
ATOM 1524 N N . SER A 1 202 ? 15 -17.422 -8.266 1 92.94 202 SER A N 1
ATOM 1525 C CA . SER A 1 202 ? 14.664 -16.734 -9.508 1 92.94 202 SER A CA 1
ATOM 1526 C C . SER A 1 202 ? 13.43 -15.859 -9.336 1 92.94 202 SER A C 1
ATOM 1528 O O . SER A 1 202 ? 13.414 -14.711 -9.789 1 92.94 202 SER A O 1
ATOM 1530 N N . LEU A 1 203 ? 12.461 -16.375 -8.648 1 92.94 203 LEU A N 1
ATOM 1531 C CA . LEU A 1 203 ? 11.211 -15.648 -8.438 1 92.94 203 LEU A CA 1
ATOM 1532 C C . LEU A 1 203 ? 11.453 -14.391 -7.609 1 92.94 203 LEU A C 1
ATOM 1534 O O . LEU A 1 203 ? 11.047 -13.297 -8.008 1 92.94 203 LEU A O 1
ATOM 1538 N N . TYR A 1 204 ? 12.188 -14.5 -6.559 1 94.75 204 TYR A N 1
ATOM 1539 C CA . TYR A 1 204 ? 12.305 -13.406 -5.602 1 94.75 204 TYR A CA 1
ATOM 1540 C C . TYR A 1 204 ? 13.367 -12.406 -6.039 1 94.75 204 TYR A C 1
ATOM 1542 O O . TYR A 1 204 ? 13.359 -11.25 -5.613 1 94.75 204 TYR A O 1
ATOM 1550 N N . LEU A 1 205 ? 14.289 -12.922 -6.895 1 96.56 205 LEU A N 1
ATOM 1551 C CA . LEU A 1 205 ? 15.227 -11.984 -7.5 1 96.56 205 LEU A CA 1
ATOM 1552 C C . LEU A 1 205 ? 14.492 -10.906 -8.281 1 96.56 205 LEU A C 1
ATOM 1554 O O . LEU A 1 205 ? 14.914 -9.75 -8.297 1 96.56 205 LEU A O 1
ATOM 1558 N N . GLU A 1 206 ? 13.414 -11.242 -8.906 1 97.19 206 GLU A N 1
ATOM 1559 C CA . GLU A 1 206 ? 12.648 -10.273 -9.688 1 97.19 206 GLU A CA 1
ATOM 1560 C C . GLU A 1 206 ? 12.062 -9.188 -8.789 1 97.19 206 GLU A C 1
ATOM 1562 O O . GLU A 1 206 ? 12.078 -8.008 -9.141 1 97.19 206 GLU A O 1
ATOM 1567 N N . THR A 1 207 ? 11.562 -9.57 -7.578 1 97.62 207 THR A N 1
ATOM 1568 C CA . THR A 1 207 ? 11.031 -8.602 -6.625 1 97.62 207 THR A CA 1
ATOM 1569 C C . THR A 1 207 ? 12.133 -7.66 -6.141 1 97.62 207 THR A C 1
ATOM 1571 O O . THR A 1 207 ? 11.961 -6.441 -6.137 1 97.62 207 THR A O 1
ATOM 1574 N N . ILE A 1 208 ? 13.273 -8.281 -5.828 1 98.12 208 ILE A N 1
ATOM 1575 C CA . ILE A 1 208 ? 14.398 -7.516 -5.312 1 98.12 208 ILE A CA 1
ATOM 1576 C C . ILE A 1 208 ? 14.875 -6.516 -6.363 1 98.12 208 ILE A C 1
ATOM 1578 O O . ILE A 1 208 ? 15.023 -5.324 -6.078 1 98.12 208 ILE A O 1
ATOM 1582 N N . ALA A 1 209 ? 15.031 -6.984 -7.602 1 97.81 209 ALA A N 1
ATOM 1583 C CA . ALA A 1 209 ? 15.531 -6.137 -8.68 1 97.81 209 ALA A CA 1
ATOM 1584 C C . ALA A 1 209 ? 14.547 -5.02 -9.008 1 97.81 209 ALA A C 1
ATOM 1586 O O . ALA A 1 209 ? 14.945 -3.869 -9.203 1 97.81 209 ALA A O 1
ATOM 1587 N N . PHE A 1 210 ? 13.32 -5.328 -9.039 1 97.94 210 PHE A N 1
ATOM 1588 C CA . PHE A 1 210 ? 12.289 -4.34 -9.344 1 97.94 210 PHE A CA 1
ATOM 1589 C C . PHE A 1 210 ? 12.273 -3.24 -8.289 1 97.94 210 PHE A C 1
ATOM 1591 O O . PHE A 1 210 ? 12.305 -2.053 -8.617 1 97.94 210 PHE A O 1
ATOM 1598 N N . MET A 1 211 ? 12.234 -3.631 -7 1 98.06 211 MET A N 1
ATOM 1599 C CA . MET A 1 211 ? 12.172 -2.658 -5.914 1 98.06 211 MET A CA 1
ATOM 1600 C C . MET A 1 211 ? 13.406 -1.768 -5.91 1 98.06 211 MET A C 1
ATOM 1602 O O . MET A 1 211 ? 13.297 -0.544 -5.816 1 98.06 211 MET A O 1
ATOM 1606 N N . CYS A 1 212 ? 14.531 -2.4 -6.07 1 97.44 212 CYS A N 1
ATOM 1607 C CA . CYS A 1 212 ? 15.766 -1.623 -6.055 1 97.44 212 CYS A CA 1
ATOM 1608 C C . CYS A 1 212 ? 15.789 -0.612 -7.195 1 97.44 212 CYS A C 1
ATOM 1610 O O . CYS A 1 212 ? 16.156 0.546 -6.996 1 97.44 212 CYS A O 1
ATOM 1612 N N . GLU A 1 213 ? 15.383 -1.041 -8.344 1 96.44 213 GLU A N 1
ATOM 1613 C CA . GLU A 1 213 ? 15.367 -0.124 -9.477 1 96.44 213 GLU A CA 1
ATOM 1614 C C . GLU A 1 213 ? 14.438 1.06 -9.219 1 96.44 213 GLU A C 1
ATOM 1616 O O . GLU A 1 213 ? 14.789 2.205 -9.516 1 96.44 213 GLU A O 1
ATOM 1621 N N . ARG A 1 214 ? 13.258 0.803 -8.688 1 96.31 214 ARG A N 1
ATOM 1622 C CA . ARG A 1 214 ? 12.297 1.868 -8.438 1 96.31 214 ARG A CA 1
ATOM 1623 C C . ARG A 1 214 ? 12.781 2.807 -7.34 1 96.31 214 ARG A C 1
ATOM 1625 O O . ARG A 1 214 ? 12.383 3.971 -7.285 1 96.31 214 ARG A O 1
ATOM 1632 N N . LEU A 1 215 ? 13.664 2.314 -6.461 1 96.81 215 LEU A N 1
ATOM 1633 C CA . LEU A 1 215 ? 14.203 3.113 -5.363 1 96.81 215 LEU A CA 1
ATOM 1634 C C . LEU A 1 215 ? 15.477 3.84 -5.797 1 96.81 215 LEU A C 1
ATOM 1636 O O . LEU A 1 215 ? 16.047 4.617 -5.027 1 96.81 215 LEU A O 1
ATOM 1640 N N . GLY A 1 216 ? 15.969 3.539 -7.047 1 94.06 216 GLY A N 1
ATOM 1641 C CA . GLY A 1 216 ? 17.203 4.129 -7.535 1 94.06 216 GLY A CA 1
ATOM 1642 C C . GLY A 1 216 ? 18.438 3.518 -6.914 1 94.06 216 GLY A C 1
ATOM 1643 O O . GLY A 1 216 ? 19.469 4.191 -6.754 1 94.06 216 GLY A O 1
ATOM 1644 N N . ILE A 1 217 ? 18.297 2.293 -6.496 1 95.38 217 ILE A N 1
ATOM 1645 C CA . ILE A 1 217 ? 19.391 1.608 -5.805 1 95.38 217 ILE A CA 1
ATOM 1646 C C . ILE A 1 217 ? 20.016 0.566 -6.73 1 95.38 217 ILE A C 1
ATOM 1648 O O . ILE A 1 217 ? 19.297 -0.251 -7.32 1 95.38 217 ILE A O 1
ATOM 1652 N N . THR A 1 218 ? 21.266 0.627 -6.926 1 94.94 218 THR A N 1
ATOM 1653 C CA . THR A 1 218 ? 22.031 -0.441 -7.562 1 94.94 218 THR A CA 1
ATOM 1654 C C . THR A 1 218 ? 22.641 -1.359 -6.516 1 94.94 218 THR A C 1
ATOM 1656 O O . THR A 1 218 ? 23.484 -0.925 -5.719 1 94.94 218 THR A O 1
ATOM 1659 N N . TYR A 1 219 ? 22.188 -2.537 -6.473 1 96.44 219 TYR A N 1
ATOM 1660 C CA . TYR A 1 219 ? 22.766 -3.471 -5.508 1 96.44 219 TYR A CA 1
ATOM 1661 C C . TYR A 1 219 ? 24 -4.164 -6.09 1 96.44 219 TYR A C 1
ATOM 1663 O O . TYR A 1 219 ? 24.094 -4.336 -7.305 1 96.44 219 TYR A O 1
ATOM 1671 N N . ASP A 1 220 ? 24.938 -4.629 -5.285 1 97.38 220 ASP A N 1
ATOM 1672 C CA . ASP A 1 220 ? 26.172 -5.281 -5.691 1 97.38 220 ASP A CA 1
ATOM 1673 C C . ASP A 1 220 ? 25.938 -6.75 -6.035 1 97.38 220 ASP A C 1
ATOM 1675 O O . ASP A 1 220 ? 26.453 -7.25 -7.039 1 97.38 220 ASP A O 1
ATOM 1679 N N . GLU A 1 221 ? 25.188 -7.387 -5.18 1 97.12 221 GLU A N 1
ATOM 1680 C CA . GLU A 1 221 ? 24.859 -8.805 -5.332 1 97.12 221 GLU A CA 1
ATOM 1681 C C . GLU A 1 221 ? 23.641 -9.188 -4.496 1 97.12 221 GLU A C 1
ATOM 1683 O O . GLU A 1 221 ? 23.234 -8.438 -3.613 1 97.12 221 GLU A O 1
ATOM 1688 N N . VAL A 1 222 ? 23.062 -10.211 -4.852 1 97 222 VAL A N 1
ATOM 1689 C CA . VAL A 1 222 ? 22.047 -10.844 -4.023 1 97 222 VAL A CA 1
ATOM 1690 C C . VAL A 1 222 ? 22.609 -12.117 -3.395 1 97 222 VAL A C 1
ATOM 1692 O O . VAL A 1 222 ? 23.062 -13.023 -4.105 1 97 222 VAL A O 1
ATOM 1695 N N . VAL A 1 223 ? 22.562 -12.141 -2.072 1 95.88 223 VAL A N 1
ATOM 1696 C CA . VAL A 1 223 ? 23.156 -13.25 -1.341 1 95.88 223 VAL A CA 1
ATOM 1697 C C . VAL A 1 223 ? 22.047 -14.086 -0.684 1 95.88 223 VAL A C 1
ATOM 1699 O O . VAL A 1 223 ? 21.172 -13.539 -0.016 1 95.88 223 VAL A O 1
ATOM 1702 N N . SER A 1 224 ? 22.109 -15.398 -0.96 1 93.75 224 SER A N 1
ATOM 1703 C CA . SER A 1 224 ? 21.203 -16.297 -0.273 1 93.75 224 SER A CA 1
ATOM 1704 C C . SER A 1 224 ? 21.688 -16.625 1.136 1 93.75 224 SER A C 1
ATOM 1706 O O . SER A 1 224 ? 22.891 -16.797 1.358 1 93.75 224 SER A O 1
ATOM 1708 N N . ASP A 1 225 ? 20.75 -16.594 2.053 1 93.12 225 ASP A N 1
ATOM 1709 C CA . ASP A 1 225 ? 21.016 -16.922 3.453 1 93.12 225 ASP A CA 1
ATOM 1710 C C . ASP A 1 225 ? 19.969 -17.875 4.004 1 93.12 225 ASP A C 1
ATOM 1712 O O . ASP A 1 225 ? 19.297 -17.562 4.984 1 93.12 225 ASP A O 1
ATOM 1716 N N . HIS A 1 226 ? 19.891 -19.094 3.42 1 91.88 226 HIS A N 1
ATOM 1717 C CA . HIS A 1 226 ? 18.875 -20.094 3.75 1 91.88 226 HIS A CA 1
ATOM 1718 C C . HIS A 1 226 ? 19.266 -20.875 5 1 91.88 226 HIS A C 1
ATOM 1720 O O . HIS A 1 226 ? 20.438 -21.156 5.215 1 91.88 226 HIS A O 1
ATOM 1726 N N . ARG A 1 227 ? 18.281 -21.156 5.809 1 92 227 ARG A N 1
ATOM 1727 C CA . ARG A 1 227 ? 18.562 -21.984 6.977 1 92 227 ARG A CA 1
ATOM 1728 C C . ARG A 1 227 ? 17.359 -22.844 7.336 1 92 227 ARG A C 1
ATOM 1730 O O . ARG A 1 227 ? 16.234 -22.562 6.906 1 92 227 ARG A O 1
ATOM 1737 N N . VAL A 1 228 ? 17.672 -23.906 8.016 1 94.69 228 VAL A N 1
ATOM 1738 C CA . VAL A 1 228 ? 16.625 -24.75 8.578 1 94.69 228 VAL A CA 1
ATOM 1739 C C . VAL A 1 228 ? 16.766 -24.797 10.094 1 94.69 228 VAL A C 1
ATOM 1741 O O . VAL A 1 228 ? 17.859 -24.609 10.633 1 94.69 228 VAL A O 1
ATOM 1744 N N . VAL A 1 229 ? 15.648 -24.922 10.727 1 96.06 229 VAL A N 1
ATOM 1745 C CA . VAL A 1 229 ? 15.602 -25.031 12.18 1 96.06 229 VAL A CA 1
ATOM 1746 C C . VAL A 1 229 ? 15 -26.359 12.586 1 96.06 229 VAL A C 1
ATOM 1748 O O . VAL A 1 229 ? 13.922 -26.734 12.117 1 96.06 229 VAL A O 1
ATOM 1751 N N . ALA A 1 230 ? 15.719 -27.078 13.43 1 97 230 ALA A N 1
ATOM 1752 C CA . ALA A 1 230 ? 15.25 -28.375 13.906 1 97 230 ALA A CA 1
ATOM 1753 C C . ALA A 1 230 ? 14.062 -28.203 14.852 1 97 230 ALA A C 1
ATOM 1755 O O . ALA A 1 230 ? 14.039 -27.281 15.672 1 97 230 ALA A O 1
ATOM 1756 N N . ALA A 1 231 ? 13.133 -29.125 14.789 1 97.88 231 ALA A N 1
ATOM 1757 C CA . ALA A 1 231 ? 12 -29.141 15.703 1 97.88 231 ALA A CA 1
ATOM 1758 C C . ALA A 1 231 ? 12.453 -29.391 17.141 1 97.88 231 ALA A C 1
ATOM 1760 O O . ALA A 1 231 ? 13.305 -30.25 17.391 1 97.88 231 ALA A O 1
ATOM 1761 N N . ARG A 1 232 ? 11.844 -28.656 18.062 1 96.88 232 ARG A N 1
ATOM 1762 C CA . ARG A 1 232 ? 12.211 -28.766 19.484 1 96.88 232 ARG A CA 1
ATOM 1763 C C . ARG A 1 232 ? 11.656 -30.031 20.094 1 96.88 232 ARG A C 1
ATOM 1765 O O . ARG A 1 232 ? 12.242 -30.594 21.031 1 96.88 232 ARG A O 1
ATOM 1772 N N . THR A 1 233 ? 10.492 -30.484 19.625 1 97.12 233 THR A N 1
ATOM 1773 C CA . THR A 1 233 ? 9.781 -31.656 20.094 1 97.12 233 THR A CA 1
ATOM 1774 C C . THR A 1 233 ? 9.211 -32.438 18.922 1 97.12 233 THR A C 1
ATOM 1776 O O . THR A 1 233 ? 9.305 -32.031 17.766 1 97.12 233 THR A O 1
ATOM 1779 N N . ASP A 1 234 ? 8.781 -33.656 19.266 1 97.88 234 ASP A N 1
ATOM 1780 C CA . ASP A 1 234 ? 7.984 -34.375 18.266 1 97.88 234 ASP A CA 1
ATOM 1781 C C . ASP A 1 234 ? 6.699 -33.594 17.953 1 97.88 234 ASP A C 1
ATOM 1783 O O . ASP A 1 234 ? 6.023 -33.125 18.859 1 97.88 234 ASP A O 1
ATOM 1787 N N . LEU A 1 235 ? 6.406 -33.438 16.672 1 97.44 235 LEU A N 1
ATOM 1788 C CA . LEU A 1 235 ? 5.223 -32.688 16.234 1 97.44 235 LEU A CA 1
ATOM 1789 C C . LEU A 1 235 ? 4.262 -33.625 15.484 1 97.44 235 LEU A C 1
ATOM 1791 O O . LEU A 1 235 ? 4.684 -34.406 14.648 1 97.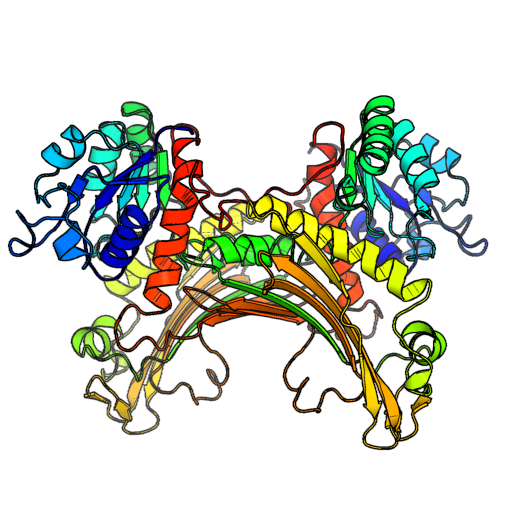44 235 LEU A O 1
ATOM 1795 N N . ASP A 1 236 ? 3.037 -33.594 15.828 1 96.94 236 ASP A N 1
ATOM 1796 C CA . ASP A 1 236 ? 1.96 -34.188 15.047 1 96.94 236 ASP A CA 1
ATOM 1797 C C . ASP A 1 236 ? 1.159 -33.125 14.305 1 96.94 236 ASP A C 1
ATOM 1799 O O . ASP A 1 236 ? 0.383 -32.406 14.906 1 96.94 236 ASP A O 1
ATOM 1803 N N . VAL A 1 237 ? 1.39 -33.062 13.031 1 95.88 237 VAL A N 1
ATOM 1804 C CA . VAL A 1 237 ? 0.738 -32.031 12.211 1 95.88 237 VAL A CA 1
ATOM 1805 C C . VAL A 1 237 ? -0.18 -32.719 11.188 1 95.88 237 VAL A C 1
ATOM 1807 O O . VAL A 1 237 ? -0.283 -33.938 11.156 1 95.88 237 VAL A O 1
ATOM 1810 N N . ALA A 1 238 ? -0.86 -32 10.43 1 93.56 238 ALA A N 1
ATOM 1811 C CA . ALA A 1 238 ? -1.875 -32.5 9.516 1 93.56 238 ALA A CA 1
ATOM 1812 C C . ALA A 1 238 ? -1.267 -33.5 8.516 1 93.56 238 ALA A C 1
ATOM 1814 O O . ALA A 1 238 ? -1.877 -34.5 8.188 1 93.56 238 ALA A O 1
ATOM 1815 N N . ALA A 1 239 ? -0.045 -33.188 8.133 1 94.5 239 ALA A N 1
ATOM 1816 C CA . ALA A 1 239 ? 0.596 -34 7.09 1 94.5 239 ALA A CA 1
ATOM 1817 C C . ALA A 1 239 ? 1.161 -35.281 7.66 1 94.5 239 ALA A C 1
ATOM 1819 O O . ALA A 1 239 ? 1.459 -36.219 6.914 1 94.5 239 ALA A O 1
ATOM 1820 N N . GLY A 1 240 ? 1.415 -35.219 8.969 1 96 240 GLY A N 1
ATOM 1821 C CA . GLY A 1 240 ? 2.014 -36.375 9.609 1 96 240 GLY A CA 1
ATOM 1822 C C . GLY A 1 240 ? 2.922 -36.031 10.766 1 96 240 GLY A C 1
ATOM 1823 O O . GLY A 1 240 ? 2.824 -34.938 11.328 1 96 240 GLY A O 1
ATOM 1824 N N . ARG A 1 241 ? 3.732 -37 11.078 1 96.88 241 ARG A N 1
ATOM 1825 C CA . ARG A 1 241 ? 4.602 -36.844 12.242 1 96.88 241 ARG A CA 1
ATOM 1826 C C . ARG A 1 241 ? 5.961 -36.281 11.836 1 96.88 241 ARG A C 1
ATOM 1828 O O . ARG A 1 241 ? 6.531 -36.688 10.82 1 96.88 241 ARG A O 1
ATOM 1835 N N . ILE A 1 242 ? 6.473 -35.344 12.617 1 97.88 242 ILE A N 1
ATOM 1836 C CA . ILE A 1 242 ? 7.812 -34.781 12.477 1 97.88 242 ILE A CA 1
ATOM 1837 C C . ILE A 1 242 ? 8.617 -35.031 13.75 1 97.88 242 ILE A C 1
ATOM 1839 O O . ILE A 1 242 ? 8.25 -34.562 14.828 1 97.88 242 ILE A O 1
ATOM 1843 N N . ALA A 1 243 ? 9.711 -35.781 13.648 1 98 243 ALA A N 1
ATOM 1844 C CA . ALA A 1 243 ? 10.508 -36.125 14.812 1 98 243 ALA A CA 1
ATOM 1845 C C . ALA A 1 243 ? 11.32 -34.938 15.312 1 98 243 ALA A C 1
ATOM 1847 O O . ALA A 1 243 ? 11.844 -34.156 14.516 1 98 243 ALA A O 1
ATOM 1848 N N . ALA A 1 244 ? 11.43 -34.875 16.656 1 98 244 ALA A N 1
ATOM 1849 C CA . ALA A 1 244 ? 12.328 -33.906 17.25 1 98 244 ALA A CA 1
ATOM 1850 C C . ALA A 1 244 ? 13.727 -34 16.656 1 98 244 ALA A C 1
ATOM 1852 O O . ALA A 1 244 ? 14.219 -35.125 16.406 1 98 244 ALA A O 1
ATOM 1853 N N . GLY A 1 245 ? 14.289 -32.844 16.406 1 97.69 245 GLY A N 1
ATOM 1854 C CA . GLY A 1 245 ? 15.648 -32.844 15.891 1 97.69 245 GLY A CA 1
ATOM 1855 C C . GLY A 1 245 ? 15.711 -32.812 14.375 1 97.69 245 GLY A C 1
ATOM 1856 O O . GLY A 1 245 ? 16.75 -32.531 13.797 1 97.69 245 GLY A O 1
ATOM 1857 N N . THR A 1 246 ? 14.672 -33.188 13.734 1 97.81 246 THR A N 1
ATOM 1858 C CA . THR A 1 246 ? 14.578 -33.031 12.281 1 97.81 246 THR A CA 1
ATOM 1859 C C . THR A 1 246 ? 14.023 -31.641 11.922 1 97.81 246 THR A C 1
ATOM 1861 O O . THR A 1 246 ? 13.633 -30.875 12.797 1 97.81 246 THR A O 1
ATOM 1864 N N . VAL A 1 247 ? 14.016 -31.344 10.719 1 97.62 247 VAL A N 1
ATOM 1865 C CA . VAL A 1 247 ? 13.656 -30 10.273 1 97.62 247 VAL A CA 1
ATOM 1866 C C . VAL A 1 247 ? 12.211 -29.703 10.656 1 97.62 247 VAL A C 1
ATOM 1868 O O . VAL A 1 247 ? 11.297 -30.422 10.25 1 97.62 247 VAL A O 1
ATOM 1871 N N . GLY A 1 248 ? 12.055 -28.641 11.414 1 97.5 248 GLY A N 1
ATOM 1872 C CA . GLY A 1 248 ? 10.734 -28.156 11.766 1 97.5 248 GLY A CA 1
ATOM 1873 C C . GLY A 1 248 ? 10.398 -26.828 11.117 1 97.5 248 GLY A C 1
ATOM 1874 O O . GLY A 1 248 ? 9.234 -26.422 11.078 1 97.5 248 GLY A O 1
ATOM 1875 N N . THR A 1 249 ? 11.383 -26.109 10.688 1 96.62 249 THR A N 1
ATOM 1876 C CA . THR A 1 249 ? 11.219 -24.828 10 1 96.62 249 THR A CA 1
ATOM 1877 C C . THR A 1 249 ? 12.227 -24.688 8.867 1 96.62 249 THR A C 1
ATOM 1879 O O . THR A 1 249 ? 13.406 -25.031 9.031 1 96.62 249 THR A O 1
ATOM 1882 N N . THR A 1 250 ? 11.75 -24.266 7.758 1 94.56 250 THR A N 1
ATOM 1883 C CA . THR A 1 250 ? 12.602 -23.906 6.633 1 94.56 250 THR A CA 1
ATOM 1884 C C . THR A 1 250 ? 12.508 -22.406 6.352 1 94.56 250 THR A C 1
ATOM 1886 O O . THR A 1 250 ? 11.414 -21.859 6.195 1 94.56 250 THR A O 1
ATOM 1889 N N . GLU A 1 251 ? 13.656 -21.734 6.309 1 94.38 251 GLU A N 1
ATOM 1890 C CA . GLU A 1 251 ? 13.758 -20.312 6.008 1 94.38 251 GLU A CA 1
ATOM 1891 C C . GLU A 1 251 ? 14.531 -20.078 4.711 1 94.38 251 GLU A C 1
ATOM 1893 O O . GLU A 1 251 ? 15.703 -20.438 4.605 1 94.38 251 GLU A O 1
ATOM 1898 N N . TRP A 1 252 ? 13.852 -19.516 3.785 1 93.38 252 TRP A N 1
ATOM 1899 C CA . TRP A 1 252 ? 14.531 -18.984 2.611 1 93.38 252 TRP A CA 1
ATOM 1900 C C . TRP A 1 252 ? 14.727 -17.484 2.73 1 93.38 252 TRP A C 1
ATOM 1902 O O . TRP A 1 252 ? 13.789 -16.75 3.061 1 93.38 252 TRP A O 1
ATOM 1912 N N . ARG A 1 253 ? 15.961 -17.031 2.535 1 95.38 253 ARG A N 1
ATOM 1913 C CA . ARG A 1 253 ? 16.25 -15.609 2.645 1 95.38 253 ARG A CA 1
ATOM 1914 C C . ARG A 1 253 ? 17.188 -15.148 1.53 1 95.38 253 ARG A C 1
ATOM 1916 O O . ARG A 1 253 ? 18.141 -15.852 1.187 1 95.38 253 ARG A O 1
ATOM 1923 N N . TRP A 1 254 ? 16.922 -14 0.968 1 97 254 TRP A N 1
ATOM 1924 C CA . TRP A 1 254 ? 17.75 -13.344 -0.033 1 97 254 TRP A CA 1
ATOM 1925 C C . TRP A 1 254 ? 18.031 -11.891 0.349 1 97 254 TRP A C 1
ATOM 1927 O O . TRP A 1 254 ? 17.094 -11.141 0.649 1 97 254 TRP A O 1
ATOM 1937 N N . HIS A 1 255 ? 19.328 -11.453 0.371 1 97.94 255 HIS A N 1
ATOM 1938 C CA . HIS A 1 255 ? 19.734 -10.094 0.7 1 97.94 255 HIS A CA 1
ATOM 1939 C C . HIS A 1 255 ? 20.281 -9.375 -0.528 1 97.94 255 HIS A C 1
ATOM 1941 O O . HIS A 1 255 ? 21.219 -9.844 -1.164 1 97.94 255 HIS A O 1
ATOM 1947 N N . ALA A 1 256 ? 19.641 -8.297 -0.917 1 98.5 256 ALA A N 1
ATOM 1948 C CA . ALA A 1 256 ? 20.359 -7.363 -1.791 1 98.5 256 ALA A CA 1
ATOM 1949 C C . ALA A 1 256 ? 21.406 -6.57 -1.014 1 98.5 256 ALA A C 1
ATOM 1951 O O . ALA A 1 256 ? 21.062 -5.832 -0.084 1 98.5 256 ALA A O 1
ATOM 1952 N N . MET A 1 257 ? 22.656 -6.746 -1.391 1 98.25 257 MET A N 1
ATOM 1953 C CA . MET A 1 257 ? 23.766 -6.094 -0.697 1 98.25 257 MET A CA 1
ATOM 1954 C C . MET A 1 257 ? 24.125 -4.777 -1.373 1 98.25 257 MET A C 1
ATOM 1956 O O . MET A 1 257 ? 24.219 -4.711 -2.6 1 98.25 257 MET A O 1
ATOM 1960 N N . VAL A 1 258 ? 24.266 -3.719 -0.617 1 96.44 258 VAL A N 1
ATOM 1961 C CA . VAL A 1 258 ? 24.734 -2.412 -1.071 1 96.44 258 VAL A CA 1
ATOM 1962 C C . VAL A 1 258 ? 25.875 -1.923 -0.172 1 96.44 258 VAL A C 1
ATOM 1964 O O . VAL A 1 258 ? 25.688 -1.757 1.036 1 96.44 258 VAL A O 1
ATOM 1967 N N . ASP A 1 259 ? 27.031 -1.728 -0.748 1 94.81 259 ASP A N 1
ATOM 1968 C CA . ASP A 1 259 ? 28.203 -1.274 -0.012 1 94.81 259 ASP A CA 1
ATOM 1969 C C . ASP A 1 259 ? 28.469 -2.162 1.204 1 94.81 259 ASP A C 1
ATOM 1971 O O . ASP A 1 259 ? 28.656 -1.661 2.314 1 94.81 259 ASP A O 1
ATOM 1975 N N . GLY A 1 260 ? 28.297 -3.422 0.975 1 95.75 260 GLY A N 1
ATOM 1976 C CA . GLY A 1 260 ? 28.641 -4.414 1.978 1 95.75 260 GLY A CA 1
ATOM 1977 C C . GLY A 1 260 ? 27.578 -4.594 3.039 1 95.75 260 GLY A C 1
ATOM 1978 O O . GLY A 1 260 ? 27.75 -5.379 3.975 1 95.75 260 GLY A O 1
ATOM 1979 N N . LYS A 1 261 ? 26.453 -3.893 2.855 1 97.31 261 LYS A N 1
ATOM 1980 C CA . LYS A 1 261 ? 25.359 -3.982 3.834 1 97.31 261 LYS A CA 1
ATOM 1981 C C . LYS A 1 261 ? 24.078 -4.508 3.189 1 97.31 261 LYS A C 1
ATOM 1983 O O . LYS A 1 261 ? 23.844 -4.27 2.004 1 97.31 261 LYS A O 1
ATOM 1988 N N . GLN A 1 262 ? 23.297 -5.219 4.055 1 98 262 GLN A N 1
ATOM 1989 C CA . GLN A 1 262 ? 21.984 -5.641 3.582 1 98 262 GLN A CA 1
ATOM 1990 C C . GLN A 1 262 ? 21.031 -4.445 3.445 1 98 262 GLN A C 1
ATOM 1992 O O . GLN A 1 262 ? 20.797 -3.725 4.414 1 98 262 GLN A O 1
ATOM 1997 N N . PHE A 1 263 ? 20.547 -4.188 2.297 1 97.81 263 PHE A N 1
ATOM 1998 C CA . PHE A 1 263 ? 19.594 -3.094 2.09 1 97.81 263 PHE A CA 1
ATOM 1999 C C . PHE A 1 263 ? 18.172 -3.615 2.02 1 97.81 263 PHE A C 1
ATOM 2001 O O . PHE A 1 263 ? 17.266 -3.074 2.67 1 97.81 263 PHE A O 1
ATOM 2008 N N . LEU A 1 264 ? 17.984 -4.637 1.237 1 98.56 264 LEU A N 1
ATOM 2009 C CA . LEU A 1 264 ? 16.672 -5.254 1.071 1 98.56 264 LEU A CA 1
ATOM 2010 C C . LEU A 1 264 ? 16.75 -6.762 1.296 1 98.56 264 LEU A C 1
ATOM 2012 O O . LEU A 1 264 ? 17.531 -7.449 0.644 1 98.56 264 LEU A O 1
ATOM 2016 N N . THR A 1 265 ? 15.977 -7.258 2.248 1 98.25 265 THR A N 1
ATOM 2017 C CA . THR A 1 265 ? 15.914 -8.688 2.545 1 98.25 265 THR A CA 1
ATOM 2018 C C . THR A 1 265 ? 14.5 -9.219 2.324 1 98.25 265 THR A C 1
ATOM 2020 O O . THR A 1 265 ? 13.531 -8.633 2.812 1 98.25 265 THR A O 1
ATOM 2023 N N . LEU A 1 266 ? 14.375 -10.242 1.592 1 97.75 266 LEU A N 1
ATOM 2024 C CA . LEU A 1 266 ? 13.133 -10.992 1.425 1 97.75 266 LEU A CA 1
ATOM 2025 C C . LEU A 1 266 ? 13.266 -12.398 2 1 97.75 266 LEU A C 1
ATOM 2027 O O . LEU A 1 266 ? 14.258 -13.086 1.748 1 97.75 266 LEU A O 1
ATOM 2031 N N . ALA A 1 267 ? 12.305 -12.742 2.807 1 95.94 267 ALA A N 1
ATOM 2032 C CA . ALA A 1 267 ? 12.359 -14.07 3.414 1 95.94 267 ALA A CA 1
ATOM 2033 C C . ALA A 1 267 ? 11.016 -14.773 3.318 1 95.94 267 ALA A C 1
ATOM 2035 O O . ALA A 1 267 ? 9.961 -14.141 3.426 1 95.94 267 ALA A O 1
ATOM 2036 N N . ILE A 1 268 ? 11.062 -16.016 3.092 1 94.69 268 ILE A N 1
ATOM 2037 C CA . ILE A 1 268 ? 9.945 -16.938 3.205 1 94.69 268 ILE A CA 1
ATOM 2038 C C . ILE A 1 268 ? 10.227 -17.953 4.312 1 94.69 268 ILE A C 1
ATOM 2040 O O . ILE A 1 268 ? 11.227 -18.672 4.266 1 94.69 268 ILE A O 1
ATOM 2044 N N . ILE A 1 269 ? 9.383 -18.031 5.234 1 95.44 269 ILE A N 1
ATOM 2045 C CA . ILE A 1 269 ? 9.578 -18.859 6.41 1 95.44 269 ILE A CA 1
ATOM 2046 C C . ILE A 1 269 ? 8.391 -19.812 6.578 1 95.44 269 ILE A C 1
ATOM 2048 O O . ILE A 1 269 ? 7.258 -19.359 6.789 1 95.44 269 ILE A O 1
ATOM 2052 N N . TRP A 1 270 ? 8.656 -21.047 6.41 1 95 270 TRP A N 1
ATOM 2053 C CA . TRP A 1 270 ? 7.676 -22.094 6.691 1 95 270 TRP A CA 1
ATOM 2054 C C . TRP A 1 270 ? 7.969 -22.766 8.023 1 95 270 TRP A C 1
ATOM 2056 O O . TRP A 1 270 ? 9.023 -23.375 8.195 1 95 270 TRP A O 1
ATOM 2066 N N . THR A 1 271 ? 7.004 -22.719 8.93 1 96.25 271 THR A N 1
ATOM 2067 C CA . THR A 1 271 ? 7.312 -23.25 10.258 1 96.25 271 THR A CA 1
ATOM 2068 C C . THR A 1 271 ? 6.191 -24.172 10.742 1 96.25 271 THR A C 1
ATOM 2070 O O . THR A 1 271 ? 5.012 -23.891 10.516 1 96.25 271 THR A O 1
ATOM 2073 N N . MET A 1 272 ? 6.59 -25.281 11.352 1 96.69 272 MET A N 1
ATOM 2074 C CA . MET A 1 272 ? 5.68 -26.156 12.078 1 96.69 272 MET A CA 1
ATOM 2075 C C . MET A 1 272 ? 5.625 -25.781 13.555 1 96.69 272 MET A C 1
ATOM 2077 O O . MET A 1 272 ? 4.918 -26.422 14.336 1 96.69 272 MET A O 1
ATOM 2081 N N . GLU A 1 273 ? 6.328 -24.766 13.938 1 95.56 273 GLU A N 1
ATOM 2082 C CA . GLU A 1 273 ? 6.371 -24.281 15.312 1 95.56 273 GLU A CA 1
ATOM 2083 C C . GLU A 1 273 ? 6.191 -22.766 15.359 1 95.56 273 GLU A C 1
ATOM 2085 O O . GLU A 1 273 ? 7.086 -22.047 15.805 1 95.56 273 GLU A O 1
ATOM 2090 N N . PRO A 1 274 ? 4.996 -22.281 15.039 1 93.5 274 PRO A N 1
ATOM 2091 C CA . PRO A 1 274 ? 4.762 -20.844 14.961 1 93.5 274 PRO A CA 1
ATOM 2092 C C . PRO A 1 274 ? 4.848 -20.156 16.328 1 93.5 274 PRO A C 1
ATOM 2094 O O . PRO A 1 274 ? 4.906 -18.922 16.406 1 93.5 274 PRO A O 1
ATOM 2097 N N . ASP A 1 275 ? 4.828 -20.922 17.375 1 91.69 275 ASP A N 1
ATOM 2098 C CA . ASP A 1 275 ? 4.875 -20.375 18.734 1 91.69 275 ASP A CA 1
ATOM 2099 C C . ASP A 1 275 ? 6.312 -20.094 19.156 1 91.69 275 ASP A C 1
ATOM 2101 O O . ASP A 1 275 ? 6.547 -19.547 20.234 1 91.69 275 ASP A O 1
ATOM 2105 N N . ARG A 1 276 ? 7.301 -20.562 18.312 1 92.81 276 ARG A N 1
ATOM 2106 C CA . ARG A 1 276 ? 8.68 -20.172 18.609 1 92.81 276 ARG A CA 1
ATOM 2107 C C . ARG A 1 276 ? 8.805 -18.656 18.719 1 92.81 276 ARG A C 1
ATOM 2109 O O . ARG A 1 276 ? 8.164 -17.922 17.953 1 92.81 276 ARG A O 1
ATOM 2116 N N . GLU A 1 277 ? 9.602 -18.234 19.562 1 90.69 277 GLU A N 1
ATOM 2117 C CA . GLU A 1 277 ? 9.758 -16.812 19.844 1 90.69 277 GLU A CA 1
ATOM 2118 C C . GLU A 1 277 ? 10.062 -16.031 18.562 1 90.69 277 GLU A C 1
ATOM 2120 O O . GLU A 1 277 ? 9.555 -14.922 18.375 1 90.69 277 GLU A O 1
ATOM 2125 N N . GLU A 1 278 ? 10.781 -16.609 17.672 1 88.75 278 GLU A N 1
ATOM 2126 C CA . GLU A 1 278 ? 11.219 -15.977 16.438 1 88.75 278 GLU A CA 1
ATOM 2127 C C . GLU A 1 278 ? 10.047 -15.742 15.484 1 88.75 278 GLU A C 1
ATOM 2129 O O . GLU A 1 278 ? 10.109 -14.883 14.609 1 88.75 278 GLU A O 1
ATOM 2134 N N . TYR A 1 279 ? 9.055 -16.531 15.688 1 90.06 279 TYR A N 1
ATOM 2135 C CA . TYR A 1 279 ? 7.973 -16.516 14.711 1 90.06 279 TYR A CA 1
ATOM 2136 C C . TYR A 1 279 ? 6.668 -16.062 15.359 1 90.06 279 TYR A C 1
ATOM 2138 O O . TYR A 1 279 ? 5.695 -15.766 14.664 1 90.06 279 TYR A O 1
ATOM 2146 N N . ALA A 1 280 ? 6.703 -15.945 16.688 1 86.5 280 ALA A N 1
ATOM 2147 C CA . ALA A 1 280 ? 5.477 -15.656 17.438 1 86.5 280 ALA A CA 1
ATOM 2148 C C . ALA A 1 280 ? 4.875 -14.32 17 1 86.5 280 ALA A C 1
ATOM 2150 O O . ALA A 1 280 ? 5.582 -13.312 16.922 1 86.5 280 ALA A O 1
ATOM 2151 N N . GLY A 1 281 ? 3.637 -14.328 16.688 1 81.62 281 GLY A N 1
ATOM 2152 C CA . GLY A 1 281 ? 2.926 -13.109 16.328 1 81.62 281 GLY A CA 1
ATOM 2153 C C . GLY A 1 281 ? 3.053 -12.758 14.852 1 81.62 281 GLY A C 1
ATOM 2154 O O . GLY A 1 281 ? 2.416 -11.812 14.375 1 81.62 281 GLY A O 1
ATOM 2155 N N . ARG A 1 282 ? 3.861 -13.453 14.219 1 83 282 ARG A N 1
ATOM 2156 C CA . ARG A 1 282 ? 4.051 -13.188 12.797 1 83 282 ARG A CA 1
ATOM 2157 C C . ARG A 1 282 ? 3.145 -14.078 11.953 1 83 282 ARG A C 1
ATOM 2159 O O . ARG A 1 282 ? 3.312 -15.297 11.922 1 83 282 ARG A O 1
ATOM 2166 N N . ASP A 1 283 ? 2.016 -13.352 11.492 1 78.19 283 ASP A N 1
ATOM 2167 C CA . ASP A 1 283 ? 1.015 -14.078 10.719 1 78.19 283 ASP A CA 1
ATOM 2168 C C . ASP A 1 283 ? 1.015 -13.641 9.258 1 78.19 283 ASP A C 1
ATOM 2170 O O . ASP A 1 283 ? 0.554 -12.547 8.938 1 78.19 283 ASP A O 1
ATOM 2174 N N . GLN A 1 284 ? 1.83 -14.227 8.344 1 91.88 284 GLN A N 1
ATOM 2175 C CA . GLN A 1 284 ? 1.882 -14.117 6.895 1 91.88 284 GLN A CA 1
ATOM 2176 C C . GLN A 1 284 ? 2.955 -13.125 6.453 1 91.88 284 GLN A C 1
ATOM 2178 O O . GLN A 1 284 ? 4.148 -13.445 6.484 1 91.88 284 GLN A O 1
ATOM 2183 N N . TRP A 1 285 ? 2.566 -11.695 6.238 1 97.31 285 TRP A N 1
ATOM 2184 C CA . TRP A 1 285 ? 3.615 -10.812 5.738 1 97.31 285 TRP A CA 1
ATOM 2185 C C . TRP A 1 285 ? 3.938 -9.719 6.75 1 97.31 285 TRP A C 1
ATOM 2187 O O . TRP A 1 285 ? 3.037 -9.18 7.398 1 97.31 285 TRP A O 1
ATOM 2197 N N . GLU A 1 286 ? 5.195 -9.43 6.969 1 97.12 286 GLU A N 1
ATOM 2198 C CA . GLU A 1 286 ? 5.699 -8.266 7.699 1 97.12 286 GLU A CA 1
ATOM 2199 C C . GLU A 1 286 ? 6.703 -7.48 6.859 1 97.12 286 GLU A C 1
ATOM 2201 O O . GLU A 1 286 ? 7.68 -8.039 6.363 1 97.12 286 GLU A O 1
ATOM 2206 N N . VAL A 1 287 ? 6.461 -6.254 6.633 1 98.31 287 VAL A N 1
ATOM 2207 C CA . VAL A 1 287 ? 7.375 -5.316 5.98 1 98.31 287 VAL A CA 1
ATOM 2208 C C . VAL A 1 287 ? 7.93 -4.336 7.012 1 98.31 287 VAL A C 1
ATOM 2210 O O . VAL A 1 287 ? 7.168 -3.652 7.699 1 98.31 287 VAL A O 1
ATOM 2213 N N . HIS A 1 288 ? 9.172 -4.32 7.156 1 98.5 288 HIS A N 1
ATOM 2214 C CA . HIS A 1 288 ? 9.844 -3.424 8.086 1 98.5 288 HIS A CA 1
ATOM 2215 C C . HIS A 1 288 ? 10.742 -2.439 7.352 1 98.5 288 HIS A C 1
ATOM 2217 O O . HIS A 1 288 ? 11.688 -2.846 6.664 1 98.5 288 HIS A O 1
ATOM 2223 N N . LEU A 1 289 ? 10.445 -1.185 7.422 1 98.69 289 LEU A N 1
ATOM 2224 C CA . LEU A 1 289 ? 11.32 -0.123 6.938 1 98.69 289 LEU A CA 1
ATOM 2225 C C . LEU A 1 289 ? 12.18 0.436 8.07 1 98.69 289 LEU A C 1
ATOM 2227 O O . LEU A 1 289 ? 11.648 0.99 9.031 1 98.69 289 LEU A O 1
ATOM 2231 N N . TYR A 1 290 ? 13.445 0.28 7.984 1 98.25 290 TYR A N 1
ATOM 2232 C CA . TYR A 1 290 ? 14.383 0.908 8.914 1 98.25 290 TYR A CA 1
ATOM 2233 C C . TYR A 1 290 ? 14.836 2.266 8.391 1 98.25 290 TYR A C 1
ATOM 2235 O O . TYR A 1 290 ? 15.352 2.365 7.27 1 98.25 290 TYR A O 1
ATOM 2243 N N . GLY A 1 291 ? 14.609 3.268 9.109 1 97 291 GLY A N 1
ATOM 2244 C CA . GLY A 1 291 ? 14.922 4.633 8.703 1 97 291 GLY A CA 1
ATOM 2245 C C . GLY A 1 291 ? 14.164 5.676 9.5 1 97 291 GLY A C 1
ATOM 2246 O O . GLY A 1 291 ? 13.93 5.5 10.703 1 97 291 GLY A O 1
ATOM 2247 N N . LYS A 1 292 ? 13.82 6.82 8.75 1 96.69 292 LYS A N 1
ATOM 2248 C CA . LYS A 1 292 ? 13.055 7.902 9.367 1 96.69 292 LYS A CA 1
ATOM 2249 C C . LYS A 1 292 ? 11.797 8.211 8.555 1 96.69 292 LYS A C 1
ATOM 2251 O O . LYS A 1 292 ? 11.867 8.828 7.492 1 96.69 292 LYS A O 1
ATOM 2256 N N . PRO A 1 293 ? 10.727 7.758 9.07 1 97.38 293 PRO A N 1
ATOM 2257 C CA . PRO A 1 293 ? 10.539 6.973 10.289 1 97.38 293 PRO A CA 1
ATOM 2258 C C . PRO A 1 293 ? 10.836 5.488 10.086 1 97.38 293 PRO A C 1
ATOM 2260 O O . PRO A 1 293 ? 11 5.035 8.953 1 97.38 293 PRO A O 1
ATOM 2263 N N . GLU A 1 294 ? 11.062 4.848 11.188 1 98.31 294 GLU A N 1
ATOM 2264 C CA . GLU A 1 294 ? 10.977 3.389 11.188 1 98.31 294 GLU A CA 1
ATOM 2265 C C . GLU A 1 294 ? 9.523 2.926 11.227 1 98.31 294 GLU A C 1
ATOM 2267 O O . GLU A 1 294 ? 8.719 3.449 12.008 1 98.31 294 GLU A O 1
ATOM 2272 N N . ILE A 1 295 ? 9.172 1.955 10.328 1 98.31 295 ILE A N 1
ATOM 2273 C CA . ILE A 1 295 ? 7.781 1.538 10.172 1 98.31 295 ILE A CA 1
ATOM 2274 C C . ILE A 1 295 ? 7.707 0.014 10.102 1 98.31 295 ILE A C 1
ATOM 2276 O O . ILE A 1 295 ? 8.531 -0.622 9.438 1 98.31 295 ILE A O 1
ATOM 2280 N N . VAL A 1 296 ? 6.707 -0.579 10.758 1 97.12 296 VAL A N 1
ATOM 2281 C CA . VAL A 1 296 ? 6.367 -1.992 10.617 1 97.12 296 VAL A CA 1
ATOM 2282 C C . VAL A 1 296 ? 4.945 -2.133 10.078 1 97.12 296 VAL A C 1
ATOM 2284 O O . VAL A 1 296 ? 3.992 -1.652 10.695 1 97.12 296 VAL A O 1
ATOM 2287 N N . MET A 1 297 ? 4.805 -2.715 8.953 1 97.5 297 MET A N 1
ATOM 2288 C CA . MET A 1 297 ? 3.51 -3.016 8.352 1 97.5 297 MET A CA 1
ATOM 2289 C C . MET A 1 297 ? 3.273 -4.52 8.289 1 97.5 297 MET A C 1
ATOM 2291 O O . MET A 1 297 ? 4.16 -5.277 7.891 1 97.5 297 MET A O 1
ATOM 2295 N N . THR A 1 298 ? 2.137 -4.969 8.727 1 96.56 298 THR A N 1
ATOM 2296 C CA . THR A 1 298 ? 1.774 -6.375 8.578 1 96.56 298 THR A CA 1
ATOM 2297 C C . THR A 1 298 ? 0.541 -6.523 7.695 1 96.56 298 THR A C 1
ATOM 2299 O O . THR A 1 298 ? -0.296 -5.621 7.629 1 96.56 298 THR A O 1
ATOM 2302 N N . VAL A 1 299 ? 0.472 -7.551 6.969 1 97.5 299 VAL A N 1
ATOM 2303 C CA . VAL A 1 299 ? -0.687 -7.941 6.172 1 97.5 299 VAL A CA 1
ATOM 2304 C C . VAL A 1 299 ? -1.093 -9.367 6.52 1 97.5 299 VAL A C 1
ATOM 2306 O O . VAL A 1 299 ? -0.333 -10.312 6.285 1 97.5 299 VAL A O 1
ATOM 2309 N N . ASN A 1 300 ? -2.258 -9.508 7.047 1 96.38 300 ASN A N 1
ATOM 2310 C CA . ASN A 1 300 ? -2.727 -10.812 7.52 1 96.38 300 ASN A CA 1
ATOM 2311 C C . ASN A 1 300 ? -4.066 -11.18 6.895 1 96.38 300 ASN A C 1
ATOM 2313 O O . ASN A 1 300 ? -4.941 -10.328 6.738 1 96.38 300 ASN A O 1
ATOM 2317 N N . LEU A 1 301 ? -4.18 -12.414 6.57 1 96.56 301 LEU A N 1
ATOM 2318 C CA . LEU A 1 301 ? -5.402 -12.938 5.973 1 96.56 301 LEU A CA 1
ATOM 2319 C C . LEU A 1 301 ? -6.301 -13.57 7.027 1 96.56 301 LEU A C 1
ATOM 2321 O O . LEU A 1 301 ? -5.809 -14.125 8.016 1 96.56 301 LEU A O 1
ATOM 2325 N N . VAL A 1 302 ? -7.508 -13.445 6.773 1 96 302 VAL A N 1
ATOM 2326 C CA . VAL A 1 302 ? -8.5 -14.195 7.543 1 96 302 VAL A CA 1
ATOM 2327 C C . VAL A 1 302 ? -9.078 -15.312 6.684 1 96 302 VAL A C 1
ATOM 2329 O O . VAL A 1 302 ? -9.656 -15.062 5.625 1 96 302 VAL A O 1
ATOM 2332 N N . GLU A 1 303 ? -8.906 -16.516 7.105 1 93.75 303 GLU A N 1
ATOM 2333 C CA . GLU A 1 303 ? -9.414 -17.641 6.324 1 93.75 303 GLU A CA 1
ATOM 2334 C C . GLU A 1 303 ? -10.938 -17.625 6.266 1 93.75 303 GLU A C 1
ATOM 2336 O O . GLU A 1 303 ? -11.602 -17.438 7.285 1 93.75 303 GLU A O 1
ATOM 2341 N N . PRO A 1 304 ? -11.445 -17.812 5.074 1 93.94 304 PRO A N 1
ATOM 2342 C CA . PRO A 1 304 ? -12.906 -17.859 4.977 1 93.94 304 PRO A CA 1
ATOM 2343 C C . PRO A 1 304 ? -13.508 -19.047 5.719 1 93.94 304 PRO A C 1
ATOM 2345 O O . PRO A 1 304 ? -12.906 -20.125 5.754 1 93.94 304 PRO A O 1
ATOM 2348 N N . GLN A 1 305 ? -14.672 -18.812 6.348 1 90 305 GLN A N 1
ATOM 2349 C CA . GLN A 1 305 ? -15.391 -19.875 7.047 1 90 305 GLN A CA 1
ATOM 2350 C C . GLN A 1 305 ? -16.625 -20.312 6.262 1 90 305 GLN A C 1
ATOM 2352 O O . GLN A 1 305 ? -17.719 -20.406 6.82 1 90 305 GLN A O 1
ATOM 2357 N N . ASP A 1 306 ? -16.484 -20.516 5.016 1 88.31 306 ASP A N 1
ATOM 2358 C CA . ASP A 1 306 ? -17.578 -20.984 4.168 1 88.31 306 ASP A CA 1
ATOM 2359 C C . ASP A 1 306 ? -17.609 -22.5 4.082 1 88.31 306 ASP A C 1
ATOM 2361 O O . ASP A 1 306 ? -16.734 -23.109 3.484 1 88.31 306 ASP A O 1
ATOM 2365 N N . PRO A 1 307 ? -18.578 -23.156 4.672 1 87.94 307 PRO A N 1
ATOM 2366 C CA . PRO A 1 307 ? -18.625 -24.625 4.656 1 87.94 307 PRO A CA 1
ATOM 2367 C C . PRO A 1 307 ? -18.844 -25.188 3.252 1 87.94 307 PRO A C 1
ATOM 2369 O O . PRO A 1 307 ? -18.609 -26.375 3.02 1 87.94 307 PRO A O 1
ATOM 2372 N N . ASN A 1 308 ? -19.25 -24.328 2.322 1 88.06 308 ASN A N 1
ATOM 2373 C CA . ASN A 1 308 ? -19.578 -24.797 0.98 1 88.06 308 ASN A CA 1
ATOM 2374 C C . ASN A 1 308 ? -18.422 -24.547 0.007 1 88.06 308 ASN A C 1
ATOM 2376 O O . ASN A 1 308 ? -18.562 -24.797 -1.193 1 88.06 308 ASN A O 1
ATOM 2380 N N . SER A 1 309 ? -17.391 -24.047 0.512 1 89.06 309 SER A N 1
ATOM 2381 C CA . SER A 1 309 ? -16.25 -23.734 -0.346 1 89.06 309 SER A CA 1
ATOM 2382 C C . SER A 1 309 ? -14.93 -24.062 0.35 1 89.06 309 SER A C 1
ATOM 2384 O O . SER A 1 309 ? -14.773 -23.812 1.547 1 89.06 309 SER A O 1
ATOM 2386 N N . ARG A 1 310 ? -14.055 -24.594 -0.385 1 87.75 310 ARG A N 1
ATOM 2387 C CA . ARG A 1 310 ? -12.734 -24.906 0.145 1 87.75 310 ARG A CA 1
ATOM 2388 C C . ARG A 1 310 ? -11.703 -23.891 -0.333 1 87.75 310 ARG A C 1
ATOM 2390 O O . ARG A 1 310 ? -10.5 -24.094 -0.143 1 87.75 310 ARG A O 1
ATOM 2397 N N . THR A 1 311 ? -12.172 -22.891 -1.052 1 93.94 311 THR A N 1
ATOM 2398 C CA . THR A 1 311 ? -11.25 -21.875 -1.534 1 93.94 311 THR A CA 1
ATOM 2399 C C . THR A 1 311 ? -10.633 -21.109 -0.367 1 93.94 311 THR A C 1
ATOM 2401 O O . THR A 1 311 ? -11.344 -20.625 0.516 1 93.94 311 THR A O 1
ATOM 2404 N N . THR A 1 312 ? -9.328 -21.047 -0.294 1 93.44 312 THR A N 1
ATOM 2405 C CA . THR A 1 312 ? -8.609 -20.453 0.823 1 93.44 312 THR A CA 1
ATOM 2406 C C . THR A 1 312 ? -8.359 -18.969 0.567 1 93.44 312 THR A C 1
ATOM 2408 O O . THR A 1 312 ? -8.5 -18.5 -0.562 1 93.44 312 THR A O 1
ATOM 2411 N N . ALA A 1 313 ? -7.992 -18.234 1.63 1 95.69 313 ALA A N 1
ATOM 2412 C CA . ALA A 1 313 ? -7.613 -16.828 1.509 1 95.69 313 ALA A CA 1
ATOM 2413 C C . ALA A 1 313 ? -6.402 -16.656 0.59 1 95.69 313 ALA A C 1
ATOM 2415 O O . ALA A 1 313 ? -6.316 -15.688 -0.166 1 95.69 313 ALA A O 1
ATOM 2416 N N . GLY A 1 314 ? -5.496 -17.672 0.673 1 93.88 314 GLY A N 1
ATOM 2417 C CA . GLY A 1 314 ? -4.312 -17.641 -0.175 1 93.88 314 GLY A CA 1
ATOM 2418 C C . GLY A 1 314 ? -4.641 -17.719 -1.654 1 93.88 314 GLY A C 1
ATOM 2419 O O . GLY A 1 314 ? -3.979 -17.078 -2.475 1 93.88 314 GLY A O 1
ATOM 2420 N N . GLN A 1 315 ? -5.652 -18.5 -1.959 1 95.5 315 GLN A N 1
ATOM 2421 C CA . GLN A 1 315 ? -6.09 -18.609 -3.348 1 95.5 315 GLN A CA 1
ATOM 2422 C C . GLN A 1 315 ? -6.715 -17.297 -3.83 1 95.5 315 GLN A C 1
ATOM 2424 O O . GLN A 1 315 ? -6.43 -16.844 -4.938 1 95.5 315 GLN A O 1
ATOM 2429 N N . PHE A 1 316 ? -7.492 -16.656 -2.984 1 97.38 316 PHE A N 1
ATOM 2430 C CA . PHE A 1 316 ? -8.148 -15.406 -3.338 1 97.38 316 PHE A CA 1
ATOM 2431 C C . PHE A 1 316 ? -7.117 -14.305 -3.568 1 97.38 316 PHE A C 1
ATOM 2433 O O . PHE A 1 316 ? -7.176 -13.594 -4.578 1 97.38 316 PHE A O 1
ATOM 2440 N N . ILE A 1 317 ? -6.148 -14.156 -2.664 1 97.62 317 ILE A N 1
ATOM 2441 C CA . ILE A 1 317 ? -5.242 -13.016 -2.713 1 97.62 317 ILE A CA 1
ATOM 2442 C C . ILE A 1 317 ? -4.305 -13.156 -3.91 1 97.62 317 ILE A C 1
ATOM 2444 O O . ILE A 1 317 ? -3.754 -12.164 -4.395 1 97.62 317 ILE A O 1
ATOM 2448 N N . THR A 1 318 ? -4.094 -14.398 -4.387 1 96.69 318 THR A N 1
ATOM 2449 C CA . THR A 1 318 ? -3.23 -14.625 -5.539 1 96.69 318 THR A CA 1
ATOM 2450 C C . THR A 1 318 ? -3.988 -14.375 -6.84 1 96.69 318 THR A C 1
ATOM 2452 O O . THR A 1 318 ? -3.463 -13.75 -7.762 1 96.69 318 THR A O 1
ATOM 2455 N N . ALA A 1 319 ? -5.234 -14.82 -6.922 1 97.81 319 ALA A N 1
ATOM 2456 C CA . ALA A 1 319 ? -6.051 -14.672 -8.125 1 97.81 319 ALA A CA 1
ATOM 2457 C C . ALA A 1 319 ? -6.523 -13.227 -8.289 1 97.81 319 ALA A C 1
ATOM 2459 O O . ALA A 1 319 ? -6.691 -12.75 -9.414 1 97.81 319 ALA A O 1
ATOM 2460 N N . GLY A 1 320 ? -6.723 -12.531 -7.184 1 97.75 320 GLY A N 1
ATOM 2461 C CA . GLY A 1 320 ? -7.289 -11.195 -7.176 1 97.75 320 GLY A CA 1
ATOM 2462 C C . GLY A 1 320 ? -6.52 -10.219 -8.039 1 97.75 320 GLY A C 1
ATOM 2463 O O . GLY A 1 320 ? -7.078 -9.625 -8.969 1 97.75 320 GLY A O 1
ATOM 2464 N N . PRO A 1 321 ? -5.258 -10.109 -7.797 1 97.94 321 PRO A N 1
ATOM 2465 C CA . PRO A 1 321 ? -4.473 -9.141 -8.562 1 97.94 321 PRO A CA 1
ATOM 2466 C C . PRO A 1 321 ? -4.492 -9.422 -10.062 1 97.94 321 PRO A C 1
ATOM 2468 O O . PRO A 1 321 ? -4.43 -8.492 -10.875 1 97.94 321 PRO A O 1
ATOM 2471 N N . ALA A 1 322 ? -4.52 -10.695 -10.461 1 98.12 322 ALA A N 1
ATOM 2472 C CA . ALA A 1 322 ? -4.609 -11.039 -11.883 1 98.12 322 ALA A CA 1
ATOM 2473 C C . ALA A 1 322 ? -5.934 -10.562 -12.477 1 98.12 322 ALA A C 1
ATOM 2475 O O . ALA A 1 322 ? -5.953 -9.969 -13.562 1 98.12 322 ALA A O 1
ATOM 2476 N N . LEU A 1 323 ? -6.984 -10.75 -11.75 1 97.62 323 LEU A N 1
ATOM 2477 C CA . LEU A 1 323 ? -8.312 -10.359 -12.203 1 97.62 323 LEU A CA 1
ATOM 2478 C C . LEU A 1 323 ? -8.445 -8.844 -12.273 1 97.62 323 LEU A C 1
ATOM 2480 O O . LEU A 1 323 ? -9.023 -8.305 -13.219 1 97.62 323 LEU A O 1
ATOM 2484 N N . ARG A 1 324 ? -7.828 -8.141 -11.312 1 96.44 324 ARG A N 1
ATOM 2485 C CA . ARG A 1 324 ? -7.965 -6.695 -11.227 1 96.44 324 ARG A CA 1
ATOM 2486 C C . ARG A 1 324 ? -7.121 -6 -12.289 1 96.44 324 ARG A C 1
ATOM 2488 O O . ARG A 1 324 ? -7.391 -4.855 -12.656 1 96.44 324 ARG A O 1
ATOM 2495 N N . ALA A 1 325 ? -6.199 -6.707 -12.852 1 97 325 ALA A N 1
ATOM 2496 C CA . ALA A 1 325 ? -5.258 -6.094 -13.789 1 97 325 ALA A CA 1
ATOM 2497 C C . ALA A 1 325 ? -5.762 -6.191 -15.219 1 97 325 ALA A C 1
ATOM 2499 O O . ALA A 1 325 ? -5.18 -5.602 -16.141 1 97 325 ALA A O 1
ATOM 2500 N N . VAL A 1 326 ? -6.855 -6.922 -15.492 1 97.69 326 VAL A N 1
ATOM 2501 C CA . VAL A 1 326 ? -7.297 -7.293 -16.828 1 97.69 326 VAL A CA 1
ATOM 2502 C C . VAL A 1 326 ? -7.453 -6.035 -17.688 1 97.69 326 VAL A C 1
ATOM 2504 O O . VAL A 1 326 ? -6.852 -5.93 -18.766 1 97.69 326 VAL A O 1
ATOM 2507 N N . GLU A 1 327 ? -8.156 -5.039 -17.203 1 95.69 327 GLU A N 1
ATOM 2508 C CA . GLU A 1 327 ? -8.406 -3.836 -18 1 95.69 327 GLU A CA 1
ATOM 2509 C C . GLU A 1 327 ? -7.125 -3.033 -18.203 1 95.69 327 GLU A C 1
ATOM 2511 O O . GLU A 1 327 ? -6.941 -2.406 -19.25 1 95.69 327 GLU A O 1
ATOM 2516 N N . HIS A 1 328 ? -6.262 -3.029 -17.219 1 96.69 328 HIS A N 1
ATOM 2517 C CA . HIS A 1 328 ? -5.023 -2.262 -17.297 1 96.69 328 HIS A CA 1
ATOM 2518 C C . HIS A 1 328 ? -4.055 -2.879 -18.297 1 96.69 328 HIS A C 1
ATOM 2520 O O . HIS A 1 328 ? -3.387 -2.158 -19.047 1 96.69 328 HIS A O 1
ATOM 2526 N N . VAL A 1 329 ? -4.004 -4.219 -18.297 1 98.06 329 VAL A N 1
ATOM 2527 C CA . VAL A 1 329 ? -3.109 -4.918 -19.219 1 98.06 329 VAL A CA 1
ATOM 2528 C C . VAL A 1 329 ? -3.623 -4.773 -20.656 1 98.06 329 VAL A C 1
ATOM 2530 O O . VAL A 1 329 ? -2.838 -4.562 -21.578 1 98.06 329 VAL A O 1
ATOM 2533 N N . LEU A 1 330 ? -4.922 -4.832 -20.812 1 98.06 330 LEU A N 1
ATOM 2534 C CA . LEU A 1 330 ? -5.523 -4.652 -22.141 1 98.06 330 LEU A CA 1
ATOM 2535 C C . LEU A 1 330 ? -5.219 -3.264 -22.688 1 98.06 330 LEU A C 1
ATOM 2537 O O . LEU A 1 330 ? -4.977 -3.105 -23.891 1 98.06 330 LEU A O 1
ATOM 2541 N N . ALA A 1 331 ? -5.191 -2.266 -21.797 1 97.44 331 ALA A N 1
ATOM 2542 C CA . ALA A 1 331 ? -5.004 -0.875 -22.203 1 97.44 331 ALA A CA 1
ATOM 2543 C C . ALA A 1 331 ? -3.52 -0.531 -22.312 1 97.44 331 ALA A C 1
ATOM 2545 O O . ALA A 1 331 ? -3.158 0.536 -22.812 1 97.44 331 ALA A O 1
ATOM 2546 N N . ALA A 1 332 ? -2.633 -1.377 -21.844 1 98.12 332 ALA A N 1
ATOM 2547 C CA . ALA A 1 332 ? -1.2 -1.095 -21.781 1 98.12 332 ALA A CA 1
ATOM 2548 C C . ALA A 1 332 ? -0.565 -1.127 -23.156 1 98.12 332 ALA A C 1
ATOM 2550 O O . ALA A 1 332 ? -1.07 -1.794 -24.062 1 98.12 332 ALA A O 1
ATOM 2551 N N . PRO A 1 333 ? 0.533 -0.417 -23.328 1 98 333 PRO A N 1
ATOM 2552 C CA . PRO A 1 333 ? 1.286 -0.565 -24.578 1 98 333 PRO A CA 1
ATOM 2553 C C . PRO A 1 333 ? 1.894 -1.957 -24.734 1 98 333 PRO A C 1
ATOM 2555 O O . PRO A 1 333 ? 2.037 -2.689 -23.75 1 98 333 PRO A O 1
ATOM 2558 N N . THR A 1 334 ? 2.264 -2.258 -25.969 1 98.75 334 THR A N 1
ATOM 2559 C CA . THR A 1 334 ? 2.951 -3.502 -26.297 1 98.75 334 THR A CA 1
ATOM 2560 C C . THR A 1 334 ? 4.23 -3.646 -25.484 1 98.75 334 THR A C 1
ATOM 2562 O O . THR A 1 334 ? 4.996 -2.689 -25.344 1 98.75 334 THR A O 1
ATOM 2565 N N . GLY A 1 335 ? 4.461 -4.762 -24.844 1 98.69 335 GLY A N 1
ATOM 2566 C CA . GLY A 1 335 ? 5.68 -5.008 -24.094 1 98.69 335 GLY A CA 1
ATOM 2567 C C . GLY A 1 335 ? 5.426 -5.625 -22.734 1 98.69 335 GLY A C 1
ATOM 2568 O O . GLY A 1 335 ? 4.363 -6.203 -22.484 1 98.69 335 GLY A O 1
ATOM 2569 N N . ILE A 1 336 ? 6.406 -5.621 -21.891 1 98.5 336 ILE A N 1
ATOM 2570 C CA . ILE A 1 336 ? 6.324 -6.125 -20.531 1 98.5 336 ILE A CA 1
ATOM 2571 C C . ILE A 1 336 ? 5.793 -5.031 -19.609 1 98.5 336 ILE A C 1
ATOM 2573 O O . ILE A 1 336 ? 6.422 -3.979 -19.453 1 98.5 336 ILE A O 1
ATOM 2577 N N . PHE A 1 337 ? 4.641 -5.316 -19.047 1 97.88 337 PHE A N 1
ATOM 2578 C CA . PHE A 1 337 ? 3.98 -4.316 -18.203 1 97.88 337 PHE A CA 1
ATOM 2579 C C . PHE A 1 337 ? 4.594 -4.277 -16.812 1 97.88 337 PHE A C 1
ATOM 2581 O O . PHE A 1 337 ? 4.781 -5.32 -16.188 1 97.88 337 PHE A O 1
ATOM 2588 N N . GLU A 1 338 ? 4.953 -3.188 -16.359 1 95.69 338 GLU A N 1
ATOM 2589 C CA . GLU A 1 338 ? 5.418 -2.926 -15 1 95.69 338 GLU A CA 1
ATOM 2590 C C . GLU A 1 338 ? 4.465 -1.986 -14.266 1 95.69 338 GLU A C 1
ATOM 2592 O O . GLU A 1 338 ? 4.152 -0.901 -14.758 1 95.69 338 GLU A O 1
ATOM 2597 N N . PRO A 1 339 ? 3.982 -2.441 -13.109 1 94.5 339 PRO A N 1
ATOM 2598 C CA . PRO A 1 339 ? 3.049 -1.568 -12.391 1 94.5 339 PRO A CA 1
ATOM 2599 C C . PRO A 1 339 ? 3.666 -0.223 -12.023 1 94.5 339 PRO A C 1
ATOM 2601 O O . PRO A 1 339 ? 4.852 -0.155 -11.688 1 94.5 339 PRO A O 1
ATOM 2604 N N . PRO A 1 340 ? 2.887 0.812 -12.125 1 94.12 340 PRO A N 1
ATOM 2605 C CA . PRO A 1 340 ? 3.412 2.129 -11.75 1 94.12 340 PRO A CA 1
ATOM 2606 C C . PRO A 1 340 ? 3.648 2.268 -10.25 1 94.12 340 PRO A C 1
ATOM 2608 O O . PRO A 1 340 ? 2.922 1.671 -9.453 1 94.12 340 PRO A O 1
ATOM 2611 N N . VAL A 1 341 ? 4.652 2.994 -9.898 1 93.56 341 VAL A N 1
ATOM 2612 C CA . VAL A 1 341 ? 4.98 3.334 -8.516 1 93.56 341 VAL A CA 1
ATOM 2613 C C . VAL A 1 341 ? 5.012 4.852 -8.352 1 93.56 341 VAL A C 1
ATOM 2615 O O . VAL A 1 341 ? 5.758 5.543 -9.047 1 93.56 341 VAL A O 1
ATOM 2618 N N . PHE A 1 342 ? 4.227 5.324 -7.406 1 95.25 342 PHE A N 1
ATOM 2619 C CA . PHE A 1 342 ? 4.156 6.766 -7.207 1 95.25 342 PHE A CA 1
ATOM 2620 C C . PHE A 1 34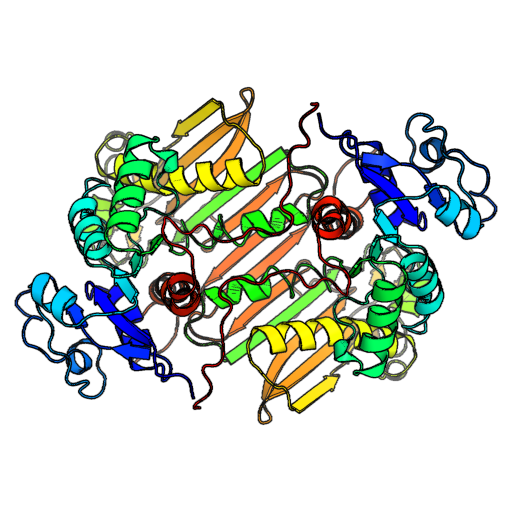2 ? 5.012 7.188 -6.016 1 95.25 342 PHE A C 1
ATOM 2622 O O . PHE A 1 342 ? 4.836 6.68 -4.906 1 95.25 342 PHE A O 1
ATOM 2629 N N . ALA A 1 343 ? 5.914 8.055 -6.246 1 95.25 343 ALA A N 1
ATOM 2630 C CA . ALA A 1 343 ? 6.707 8.812 -5.277 1 95.25 343 ALA A CA 1
ATOM 2631 C C . ALA A 1 343 ? 7.344 7.883 -4.246 1 95.25 343 ALA A C 1
ATOM 2633 O O . ALA A 1 343 ? 7.227 8.117 -3.041 1 95.25 343 ALA A O 1
ATOM 2634 N N . PRO A 1 344 ? 8.016 6.781 -4.719 1 96.12 344 PRO A N 1
ATOM 2635 C CA . PRO A 1 344 ? 8.781 5.988 -3.754 1 96.12 344 PRO A CA 1
ATOM 2636 C C . PRO A 1 344 ? 9.984 6.746 -3.186 1 96.12 344 PRO A C 1
ATOM 2638 O O . PRO A 1 344 ? 10.312 7.836 -3.66 1 96.12 344 PRO A O 1
ATOM 2641 N N . PHE A 1 345 ? 10.547 6.219 -2.133 1 96.75 345 PHE A N 1
ATOM 2642 C CA . PHE A 1 345 ? 11.852 6.719 -1.717 1 96.75 345 PHE A CA 1
ATOM 2643 C C . PHE A 1 345 ? 12.859 6.605 -2.854 1 96.75 345 PHE A C 1
ATOM 2645 O O . PHE A 1 345 ? 12.883 5.605 -3.574 1 96.75 345 PHE A O 1
ATOM 2652 N N . ARG A 1 346 ? 13.625 7.586 -3.078 1 91 346 ARG A N 1
ATOM 2653 C CA . ARG A 1 346 ? 14.711 7.543 -4.043 1 91 346 ARG A CA 1
ATOM 2654 C C . ARG A 1 346 ? 16.016 8.016 -3.418 1 91 346 ARG A C 1
ATOM 2656 O O . ARG A 1 346 ? 16.062 9.055 -2.766 1 91 346 ARG A O 1
ATOM 2663 N N . LEU A 1 347 ? 16.953 7.051 -3.447 1 75.75 347 LEU A N 1
ATOM 2664 C CA . LEU A 1 347 ? 18.266 7.438 -2.943 1 75.75 347 LEU A CA 1
ATOM 2665 C C . LEU A 1 347 ? 18.859 8.586 -3.766 1 75.75 347 LEU A C 1
ATOM 2667 O O . LEU A 1 347 ? 18.828 8.547 -4.996 1 75.75 347 LEU A O 1
ATOM 2671 N N . GLU A 1 348 ? 18.734 9.781 -3.355 1 63.28 348 GLU A N 1
ATOM 2672 C CA . GLU A 1 348 ? 19.156 11.008 -4.02 1 63.28 348 GLU A CA 1
ATOM 2673 C C . GLU A 1 348 ? 20.656 10.992 -4.324 1 63.28 348 GLU A C 1
ATOM 2675 O O . GLU A 1 348 ? 21.469 10.695 -3.451 1 63.28 348 GLU A O 1
ATOM 2680 N N . HIS A 1 349 ? 21.062 10.289 -5.445 1 50.78 349 HIS A N 1
ATOM 2681 C CA . HIS A 1 349 ? 22.484 10.266 -5.793 1 50.78 349 HIS A CA 1
ATOM 2682 C C . HIS A 1 349 ? 23.016 11.672 -6.004 1 50.78 349 HIS A C 1
ATOM 2684 O O . HIS A 1 349 ? 22.281 12.57 -6.414 1 50.78 349 HIS A O 1
ATOM 2690 N N . SER A 1 350 ? 24.094 11.969 -5.289 1 38.75 350 SER A N 1
ATOM 2691 C CA . SER A 1 350 ? 25.031 13.016 -5.699 1 38.75 350 SER A CA 1
ATOM 2692 C C . SER A 1 350 ? 25.312 12.945 -7.195 1 38.75 350 SER A C 1
ATOM 2694 O O . SER A 1 350 ? 25.594 11.875 -7.73 1 38.75 350 SER A O 1
ATOM 2696 N N . ALA A 1 351 ? 24.688 13.656 -8.016 1 30.52 351 ALA A N 1
ATOM 2697 C CA . ALA A 1 351 ? 25.156 13.781 -9.391 1 30.52 351 ALA A CA 1
ATOM 2698 C C . ALA A 1 351 ? 26.672 13.992 -9.43 1 30.52 351 ALA A C 1
ATOM 2700 O O . ALA A 1 351 ? 27.203 14.82 -8.688 1 30.52 351 ALA A O 1
ATOM 2701 N N . MET B 1 1 ? 24.281 16.656 -14.359 1 49.97 1 MET B N 1
ATOM 2702 C CA . MET B 1 1 ? 23.281 16.5 -13.297 1 49.97 1 MET B CA 1
ATOM 2703 C C . MET B 1 1 ? 22.188 17.547 -13.43 1 49.97 1 MET B C 1
ATOM 2705 O O . MET B 1 1 ? 22.438 18.672 -13.875 1 49.97 1 MET B O 1
ATOM 2709 N N . SER B 1 2 ? 20.922 17.141 -13.5 1 72.06 2 SER B N 1
ATOM 2710 C CA . SER B 1 2 ? 19.844 18.125 -13.648 1 72.06 2 SER B CA 1
ATOM 2711 C C . SER B 1 2 ? 19.875 19.141 -12.516 1 72.06 2 SER B C 1
ATOM 2713 O O . SER B 1 2 ? 20.359 18.859 -11.43 1 72.06 2 SER B O 1
ATOM 2715 N N . ASP B 1 3 ? 19.781 20.453 -12.742 1 91.44 3 ASP B N 1
ATOM 2716 C CA . ASP B 1 3 ? 19.719 21.516 -11.742 1 91.44 3 ASP B CA 1
ATOM 2717 C C . ASP B 1 3 ? 18.75 21.141 -10.617 1 91.44 3 ASP B C 1
ATOM 2719 O O . ASP B 1 3 ? 17.719 20.516 -10.852 1 91.44 3 ASP B O 1
ATOM 2723 N N . PRO B 1 4 ? 19.203 21.359 -9.43 1 95.75 4 PRO B N 1
ATOM 2724 C CA . PRO B 1 4 ? 18.297 21.078 -8.312 1 95.75 4 PRO B CA 1
ATOM 2725 C C . PRO B 1 4 ? 16.953 21.797 -8.453 1 95.75 4 PRO B C 1
ATOM 2727 O O . PRO B 1 4 ? 16.875 22.875 -9.055 1 95.75 4 PRO B O 1
ATOM 2730 N N . ILE B 1 5 ? 15.953 21.219 -7.961 1 97.88 5 ILE B N 1
ATOM 2731 C CA . ILE B 1 5 ? 14.625 21.812 -7.969 1 97.88 5 ILE B CA 1
ATOM 2732 C C . ILE B 1 5 ? 14.547 22.922 -6.918 1 97.88 5 ILE B C 1
ATOM 2734 O O . ILE B 1 5 ? 14.93 22.719 -5.766 1 97.88 5 ILE B O 1
ATOM 2738 N N . ARG B 1 6 ? 14.141 24.062 -7.277 1 98.81 6 ARG B N 1
ATOM 2739 C CA . ARG B 1 6 ? 13.992 25.203 -6.375 1 98.81 6 ARG B CA 1
ATOM 2740 C C . ARG B 1 6 ? 12.734 25.062 -5.52 1 98.81 6 ARG B C 1
ATOM 2742 O O . ARG B 1 6 ? 11.617 25.062 -6.039 1 98.81 6 ARG B O 1
ATOM 2749 N N . VAL B 1 7 ? 12.922 24.969 -4.18 1 98.94 7 VAL B N 1
ATOM 2750 C CA . VAL B 1 7 ? 11.812 24.672 -3.287 1 98.94 7 VAL B CA 1
ATOM 2751 C C . VAL B 1 7 ? 11.734 25.719 -2.189 1 98.94 7 VAL B C 1
ATOM 2753 O O . VAL B 1 7 ? 12.758 26.172 -1.668 1 98.94 7 VAL B O 1
ATOM 2756 N N . ALA B 1 8 ? 10.562 26.188 -1.866 1 98.94 8 ALA B N 1
ATOM 2757 C CA . ALA B 1 8 ? 10.32 27.031 -0.694 1 98.94 8 ALA B CA 1
ATOM 2758 C C . ALA B 1 8 ? 9.562 26.25 0.383 1 98.94 8 ALA B C 1
ATOM 2760 O O . ALA B 1 8 ? 8.789 25.344 0.076 1 98.94 8 ALA B O 1
ATOM 2761 N N . GLN B 1 9 ? 9.781 26.547 1.594 1 98.94 9 GLN B N 1
ATOM 2762 C CA . GLN B 1 9 ? 9.078 25.969 2.736 1 98.94 9 GLN B CA 1
ATOM 2763 C C . GLN B 1 9 ? 8.18 27.016 3.404 1 98.94 9 GLN B C 1
ATOM 2765 O O . GLN B 1 9 ? 8.602 28.141 3.641 1 98.94 9 GLN B O 1
ATOM 2770 N N . TRP B 1 10 ? 6.941 26.625 3.535 1 98.81 10 TRP B N 1
ATOM 2771 C CA . TRP B 1 10 ? 5.941 27.484 4.18 1 98.81 10 TRP B CA 1
ATOM 2772 C C . TRP B 1 10 ? 5.629 26.984 5.586 1 98.81 10 TRP B C 1
ATOM 2774 O O . TRP B 1 10 ? 5.059 25.891 5.754 1 98.81 10 TRP B O 1
ATOM 2784 N N . ALA B 1 11 ? 5.91 27.766 6.605 1 97.94 11 ALA B N 1
ATOM 2785 C CA . ALA B 1 11 ? 5.672 27.5 8.023 1 97.94 11 ALA B CA 1
ATOM 2786 C C . ALA B 1 11 ? 6.762 26.594 8.602 1 97.94 11 ALA B C 1
ATOM 2788 O O . ALA B 1 11 ? 7.332 25.766 7.887 1 97.94 11 ALA B O 1
ATOM 2789 N N . THR B 1 12 ? 7.055 26.75 9.844 1 97.06 12 THR B N 1
ATOM 2790 C CA . THR B 1 12 ? 8.133 26.031 10.516 1 97.06 12 THR B CA 1
ATOM 2791 C C . THR B 1 12 ? 7.676 25.5 11.867 1 97.06 12 THR B C 1
ATOM 2793 O O . THR B 1 12 ? 8.383 25.641 12.867 1 97.06 12 THR B O 1
ATOM 2796 N N . GLY B 1 13 ? 6.438 24.984 11.867 1 94.56 13 GLY B N 1
ATOM 2797 C CA . GLY B 1 13 ? 6.062 24.125 12.977 1 94.56 13 GLY B CA 1
ATOM 2798 C C . GLY B 1 13 ? 6.766 22.781 12.969 1 94.56 13 GLY B C 1
ATOM 2799 O O . GLY B 1 13 ? 7.805 22.625 12.32 1 94.56 13 GLY B O 1
ATOM 2800 N N . ALA B 1 14 ? 6.238 21.844 13.703 1 92.88 14 ALA B N 1
ATOM 2801 C CA . ALA B 1 14 ? 6.875 20.531 13.82 1 92.88 14 ALA B CA 1
ATOM 2802 C C . ALA B 1 14 ? 7.043 19.875 12.461 1 92.88 14 ALA B C 1
ATOM 2804 O O . ALA B 1 14 ? 8.148 19.469 12.094 1 92.88 14 ALA B O 1
ATOM 2805 N N . ILE B 1 15 ? 5.961 19.844 11.688 1 95.56 15 ILE B N 1
ATOM 2806 C CA . ILE B 1 15 ? 6.004 19.25 10.359 1 95.56 15 ILE B CA 1
ATOM 2807 C C . ILE B 1 15 ? 6.836 20.125 9.422 1 95.56 15 ILE B C 1
ATOM 2809 O O . ILE B 1 15 ? 7.664 19.625 8.664 1 95.56 15 ILE B O 1
ATOM 2813 N N . GLY B 1 16 ? 6.645 21.406 9.508 1 97.75 16 GLY B N 1
ATOM 2814 C CA . GLY B 1 16 ? 7.355 22.344 8.656 1 97.75 16 GLY B CA 1
ATOM 2815 C C . GLY B 1 16 ? 8.859 22.281 8.836 1 97.75 16 GLY B C 1
ATOM 2816 O O . GLY B 1 16 ? 9.609 22.312 7.852 1 97.75 16 GLY B O 1
ATOM 2817 N N . LYS B 1 17 ? 9.328 22.219 10.07 1 97.62 17 LYS B N 1
ATOM 2818 C CA . LYS B 1 17 ? 10.758 22.109 10.328 1 97.62 17 LYS B CA 1
ATOM 2819 C C . LYS B 1 17 ? 11.328 20.797 9.797 1 97.62 17 LYS B C 1
ATOM 2821 O O . LYS B 1 17 ? 12.453 20.766 9.297 1 97.62 17 LYS B O 1
ATOM 2826 N N . THR B 1 18 ? 10.531 19.75 9.969 1 97.75 18 THR B N 1
ATOM 2827 C CA . THR B 1 18 ? 10.961 18.453 9.438 1 97.75 18 THR B CA 1
ATOM 2828 C C . THR B 1 18 ? 11.102 18.516 7.922 1 97.75 18 THR B C 1
ATOM 2830 O O . THR B 1 18 ? 12.094 18.047 7.367 1 97.75 18 THR B O 1
ATOM 2833 N N . ALA B 1 19 ? 10.164 19.125 7.246 1 98.38 19 ALA B N 1
ATOM 2834 C CA . ALA B 1 19 ? 10.227 19.312 5.797 1 98.38 19 ALA B CA 1
ATOM 2835 C C . ALA B 1 19 ? 11.391 20.219 5.41 1 98.38 19 ALA B C 1
ATOM 2837 O O . ALA B 1 19 ? 12.109 19.938 4.445 1 98.38 19 ALA B O 1
ATOM 2838 N N . LEU B 1 20 ? 11.57 21.281 6.188 1 98.75 20 LEU B N 1
ATOM 2839 C CA . LEU B 1 20 ? 12.664 22.219 5.941 1 98.75 20 LEU B CA 1
ATOM 2840 C C . LEU B 1 20 ? 14.008 21.5 5.973 1 98.75 20 LEU B C 1
ATOM 2842 O O . LEU B 1 20 ? 14.828 21.656 5.059 1 98.75 20 LEU B O 1
ATOM 2846 N N . ARG B 1 21 ? 14.234 20.703 6.992 1 98.12 21 ARG B N 1
ATOM 2847 C CA . ARG B 1 21 ? 15.461 19.922 7.086 1 98.12 21 ARG B CA 1
ATOM 2848 C C . ARG B 1 21 ? 15.602 18.984 5.898 1 98.12 21 ARG B C 1
ATOM 2850 O O . ARG B 1 21 ? 16.688 18.828 5.348 1 98.12 21 ARG B O 1
ATOM 2857 N N . GLY B 1 22 ? 14.438 18.375 5.5 1 97.19 22 GLY B N 1
ATOM 2858 C CA . GLY B 1 22 ? 14.453 17.484 4.348 1 97.19 22 GLY B CA 1
ATOM 2859 C C . GLY B 1 22 ? 14.859 18.188 3.062 1 97.19 22 GLY B C 1
ATOM 2860 O O . GLY B 1 22 ? 15.57 17.609 2.236 1 97.19 22 GLY B O 1
ATOM 2861 N N . ILE B 1 23 ? 14.406 19.391 2.895 1 98.06 23 ILE B N 1
ATOM 2862 C CA . ILE B 1 23 ? 14.766 20.172 1.713 1 98.06 23 ILE B CA 1
ATOM 2863 C C . ILE B 1 23 ? 16.266 20.484 1.738 1 98.06 23 ILE B C 1
ATOM 2865 O O . ILE B 1 23 ? 16.969 20.281 0.746 1 98.06 23 ILE B O 1
ATOM 2869 N N . ILE B 1 24 ? 16.766 20.953 2.883 1 98.06 24 ILE B N 1
ATOM 2870 C CA . ILE B 1 24 ? 18.141 21.422 3.025 1 98.06 24 ILE B CA 1
ATOM 2871 C C . ILE B 1 24 ? 19.094 20.25 2.848 1 98.06 24 ILE B C 1
ATOM 2873 O O . ILE B 1 24 ? 20.156 20.391 2.238 1 98.06 24 ILE B O 1
ATOM 2877 N N . ASP B 1 25 ? 18.719 19.094 3.314 1 96.06 25 ASP B N 1
ATOM 2878 C CA . ASP B 1 25 ? 19.609 17.938 3.381 1 96.06 25 ASP B CA 1
ATOM 2879 C C . ASP B 1 25 ? 19.703 17.219 2.031 1 96.06 25 ASP B C 1
ATOM 2881 O O . ASP B 1 25 ? 20.578 16.391 1.817 1 96.06 25 ASP B O 1
ATOM 2885 N N . ARG B 1 26 ? 18.812 17.516 1.109 1 94.88 26 ARG B N 1
ATOM 2886 C CA . ARG B 1 26 ? 18.781 16.828 -0.179 1 94.88 26 ARG B CA 1
ATOM 2887 C C . ARG B 1 26 ? 19.516 17.625 -1.249 1 94.88 26 ARG B C 1
ATOM 2889 O O . ARG B 1 26 ? 19.203 18.797 -1.489 1 94.88 26 ARG B O 1
ATOM 2896 N N . PRO B 1 27 ? 20.391 16.969 -1.965 1 93.19 27 PRO B N 1
ATOM 2897 C CA . PRO B 1 27 ? 21.188 17.688 -2.963 1 93.19 27 PRO B CA 1
ATOM 2898 C C . PRO B 1 27 ? 20.406 18 -4.23 1 93.19 27 PRO B C 1
ATOM 2900 O O . PRO B 1 27 ? 20.781 18.891 -5 1 93.19 27 PRO B O 1
ATOM 2903 N N . ASP B 1 28 ? 19.297 17.25 -4.457 1 93.56 28 ASP B N 1
ATOM 2904 C CA . ASP B 1 28 ? 18.5 17.469 -5.664 1 93.56 28 ASP B CA 1
ATOM 2905 C C . ASP B 1 28 ? 17.5 18.594 -5.473 1 93.56 28 ASP B C 1
ATOM 2907 O O . ASP B 1 28 ? 16.75 18.922 -6.391 1 93.56 28 ASP B O 1
ATOM 2911 N N . LEU B 1 29 ? 17.578 19.25 -4.211 1 96.81 29 LEU B N 1
ATOM 2912 C CA . LEU B 1 29 ? 16.703 20.391 -3.916 1 96.81 29 LEU B CA 1
ATOM 2913 C C . LEU B 1 29 ? 17.5 21.609 -3.51 1 96.81 29 LEU B C 1
ATOM 2915 O O . LEU B 1 29 ? 18.609 21.484 -2.967 1 96.81 29 LEU B O 1
ATOM 2919 N N . GLU B 1 30 ? 16.984 22.734 -3.857 1 98.25 30 GLU B N 1
ATOM 2920 C CA . GLU B 1 30 ? 17.547 24.016 -3.447 1 98.25 30 GLU B CA 1
ATOM 2921 C C . GLU B 1 30 ? 16.5 24.859 -2.711 1 98.25 30 GLU B C 1
ATOM 2923 O O . GLU B 1 30 ? 15.469 25.219 -3.279 1 98.25 30 GLU B O 1
ATOM 2928 N N . LEU B 1 31 ? 16.781 25.141 -1.475 1 98.81 31 LEU B N 1
ATOM 2929 C CA . LEU B 1 31 ? 15.906 26.031 -0.725 1 98.81 31 LEU B CA 1
ATOM 2930 C C . LEU B 1 31 ? 16.031 27.469 -1.215 1 98.81 31 LEU B C 1
ATOM 2932 O O . LEU B 1 31 ? 17.125 28.031 -1.198 1 98.81 31 LEU B O 1
ATOM 2936 N N . VAL B 1 32 ? 14.875 28.062 -1.597 1 98.88 32 VAL B N 1
ATOM 2937 C CA . VAL B 1 32 ? 15.008 29.406 -2.176 1 98.88 32 VAL B CA 1
ATOM 2938 C C . VAL B 1 32 ? 14.117 30.375 -1.411 1 98.88 32 VAL B C 1
ATOM 2940 O O . VAL B 1 32 ? 14.172 31.594 -1.647 1 98.88 32 VAL B O 1
ATOM 2943 N N . GLY B 1 33 ? 13.32 29.891 -0.504 1 98.88 33 GLY B N 1
ATOM 2944 C CA . GLY B 1 33 ? 12.445 30.734 0.297 1 98.88 33 GLY B CA 1
ATOM 2945 C C . GLY B 1 33 ? 11.938 30.047 1.554 1 98.88 33 GLY B C 1
ATOM 2946 O O . GLY B 1 33 ? 11.797 28.828 1.585 1 98.88 33 GLY B O 1
ATOM 2947 N N . LEU B 1 34 ? 11.68 30.797 2.59 1 98.94 34 LEU B N 1
ATOM 2948 C CA . LEU B 1 34 ? 11.125 30.297 3.84 1 98.94 34 LEU B CA 1
ATOM 2949 C C . LEU B 1 34 ? 10.125 31.297 4.426 1 98.94 34 LEU B C 1
ATOM 2951 O O . LEU B 1 34 ? 10.5 32.406 4.773 1 98.94 34 LEU B O 1
ATOM 2955 N N . TYR B 1 35 ? 8.906 30.891 4.465 1 98.88 35 TYR B N 1
ATOM 2956 C CA . TYR B 1 35 ? 7.863 31.688 5.094 1 98.88 35 TYR B CA 1
ATOM 2957 C C . TYR B 1 35 ? 7.645 31.266 6.539 1 98.88 35 TYR B C 1
ATOM 2959 O O . TYR B 1 35 ? 7.52 30.062 6.824 1 98.88 35 TYR B O 1
ATOM 2967 N N . VAL B 1 36 ? 7.555 32.219 7.496 1 98.56 36 VAL B N 1
ATOM 2968 C CA . VAL B 1 36 ? 7.281 31.938 8.898 1 98.56 36 VAL B CA 1
ATOM 2969 C C . VAL B 1 36 ? 6.152 32.844 9.398 1 98.56 36 VAL B C 1
ATOM 2971 O O . VAL B 1 36 ? 5.902 33.906 8.828 1 98.56 36 VAL B O 1
ATOM 2974 N N . TYR B 1 37 ? 5.508 32.375 10.398 1 96.25 37 TYR B N 1
ATOM 2975 C CA . TYR B 1 37 ? 4.398 33.156 10.953 1 96.25 37 TYR B CA 1
ATOM 2976 C C . TYR B 1 37 ? 4.871 34.031 12.094 1 96.25 37 TYR B C 1
ATOM 2978 O O . TYR B 1 37 ? 4.273 35.094 12.359 1 96.25 37 TYR B O 1
ATOM 2986 N N . SER B 1 38 ? 5.895 33.656 12.789 1 95.5 38 SER B N 1
ATOM 2987 C CA . SER B 1 38 ? 6.309 34.344 14.008 1 95.5 38 SER B CA 1
ATOM 2988 C C . SER B 1 38 ? 7.324 35.438 13.711 1 95.5 38 SER B C 1
ATOM 2990 O O . SER B 1 38 ? 8.234 35.25 12.906 1 95.5 38 SER B O 1
ATOM 2992 N N . ASP B 1 39 ? 7.285 36.531 14.477 1 95.88 39 ASP B N 1
ATOM 2993 C CA . ASP B 1 39 ? 8.258 37.625 14.383 1 95.88 39 ASP B CA 1
ATOM 2994 C C . ASP B 1 39 ? 9.633 37.156 14.883 1 95.88 39 ASP B C 1
ATOM 2996 O O . ASP B 1 39 ? 10.656 37.625 14.391 1 95.88 39 ASP B O 1
ATOM 3000 N N . ALA B 1 40 ? 9.594 36.25 15.75 1 96.88 40 ALA B N 1
ATOM 3001 C CA . ALA B 1 40 ? 10.828 35.781 16.359 1 96.88 40 ALA B CA 1
ATOM 3002 C C . ALA B 1 40 ? 11.688 35 15.352 1 96.88 40 ALA B C 1
ATOM 3004 O O . ALA B 1 40 ? 12.906 34.938 15.492 1 96.88 40 ALA B O 1
ATOM 3005 N N . LYS B 1 41 ? 11.047 34.469 14.336 1 97.56 41 LYS B N 1
ATOM 3006 C CA . LYS B 1 41 ? 11.766 33.688 13.344 1 97.56 41 LYS B CA 1
ATOM 3007 C C . LYS B 1 41 ? 12.07 34.5 12.102 1 97.56 41 LYS B C 1
ATOM 3009 O O . LYS B 1 41 ? 13.016 34.219 11.367 1 97.56 41 LYS B O 1
ATOM 3014 N N . ALA B 1 42 ? 11.273 35.531 11.867 1 98.06 42 ALA B N 1
ATOM 3015 C CA . ALA B 1 42 ? 11.5 36.406 10.703 1 98.06 42 ALA B CA 1
ATOM 3016 C C . ALA B 1 42 ? 12.867 37.062 10.766 1 98.06 42 ALA B C 1
ATOM 3018 O O . ALA B 1 42 ? 13.297 37.5 11.828 1 98.06 42 ALA B O 1
ATOM 3019 N N . GLY B 1 43 ? 13.57 37.062 9.633 1 98.25 43 GLY B N 1
ATOM 3020 C CA . GLY B 1 43 ? 14.883 37.688 9.578 1 98.25 43 GLY B CA 1
ATOM 3021 C C . GLY B 1 43 ? 16.016 36.719 9.891 1 98.25 43 GLY B C 1
ATOM 3022 O O . GLY B 1 43 ? 17.188 37 9.648 1 98.25 43 GLY B O 1
ATOM 3023 N N . ARG B 1 44 ? 15.695 35.562 10.336 1 98.56 44 ARG B N 1
ATOM 3024 C CA . ARG B 1 44 ? 16.703 34.531 10.648 1 98.56 44 ARG B CA 1
ATOM 3025 C C . ARG B 1 44 ? 17.016 33.688 9.422 1 98.56 44 ARG B C 1
ATOM 3027 O O . ARG B 1 44 ? 16.156 33.469 8.562 1 98.56 44 ARG B O 1
ATOM 3034 N N . ASP B 1 45 ? 18.234 33.188 9.398 1 98.81 45 ASP B N 1
ATOM 3035 C CA . ASP B 1 45 ? 18.609 32.219 8.352 1 98.81 45 ASP B CA 1
ATOM 3036 C C . ASP B 1 45 ? 17.859 30.906 8.531 1 98.81 45 ASP B C 1
ATOM 3038 O O . ASP B 1 45 ? 17.734 30.406 9.656 1 98.81 45 ASP B O 1
ATOM 3042 N N . ALA B 1 46 ? 17.422 30.312 7.449 1 98.88 46 ALA B N 1
ATOM 3043 C CA . ALA B 1 46 ? 16.719 29.031 7.473 1 98.88 46 ALA B CA 1
ATOM 3044 C C . ALA B 1 46 ? 17.562 27.953 8.141 1 98.88 46 ALA B C 1
ATOM 3046 O O . ALA B 1 46 ? 17.031 27.062 8.812 1 98.88 46 ALA B O 1
ATOM 3047 N N . GLY B 1 47 ? 18.828 27.938 7.906 1 98.56 47 GLY B N 1
ATOM 3048 C CA . GLY B 1 47 ? 19.719 26.984 8.555 1 98.56 47 GLY B CA 1
ATOM 3049 C C . GLY B 1 47 ? 19.641 27.031 10.07 1 98.56 47 GLY B C 1
ATOM 3050 O O . GLY B 1 47 ? 19.641 25.984 10.727 1 98.56 47 GLY B O 1
ATOM 3051 N N . ASP B 1 48 ? 19.594 28.234 10.594 1 98.31 48 ASP B N 1
ATOM 3052 C CA . ASP B 1 48 ? 19.469 28.422 12.039 1 98.31 48 ASP B CA 1
ATOM 3053 C C . ASP B 1 48 ? 18.172 27.812 12.562 1 98.31 48 ASP B C 1
ATOM 3055 O O . ASP B 1 48 ? 18.188 27.062 13.547 1 98.31 48 ASP B O 1
ATOM 3059 N N . ILE B 1 49 ? 17.156 28.078 11.852 1 97.94 49 ILE B N 1
ATOM 3060 C CA . ILE B 1 49 ? 15.836 27.594 12.25 1 97.94 49 ILE B CA 1
ATOM 3061 C C . ILE B 1 49 ? 15.812 26.062 12.172 1 97.94 49 ILE B C 1
ATOM 3063 O O . ILE B 1 49 ? 15.203 25.406 13.016 1 97.94 49 ILE B O 1
ATOM 3067 N N . ALA B 1 50 ? 16.484 25.5 11.25 1 97.56 50 ALA B N 1
ATOM 3068 C CA . ALA B 1 50 ? 16.484 24.062 11 1 97.56 50 ALA B CA 1
ATOM 3069 C C . ALA B 1 50 ? 17.609 23.375 11.781 1 97.56 50 ALA B C 1
ATOM 3071 O O . ALA B 1 50 ? 17.734 22.141 11.742 1 97.56 50 ALA B O 1
ATOM 3072 N N . ARG B 1 51 ? 18.438 24.109 12.477 1 96.25 51 ARG B N 1
ATOM 3073 C CA . ARG B 1 51 ? 19.625 23.578 13.133 1 96.25 51 ARG B CA 1
ATOM 3074 C C . ARG B 1 51 ? 20.547 22.891 12.133 1 96.25 51 ARG B C 1
ATOM 3076 O O . ARG B 1 51 ? 20.969 21.75 12.336 1 96.25 51 ARG B O 1
ATOM 3083 N N . ARG B 1 52 ? 20.703 23.609 11.023 1 97.38 52 ARG B N 1
ATOM 3084 C CA . ARG B 1 52 ? 21.641 23.266 9.953 1 97.38 52 ARG B CA 1
ATOM 3085 C C . ARG B 1 52 ? 22.625 24.391 9.688 1 97.38 52 ARG B C 1
ATOM 3087 O O . ARG B 1 52 ? 22.531 25.453 10.297 1 97.38 52 ARG B O 1
ATOM 3094 N N . ALA B 1 53 ? 23.625 24.141 8.797 1 97.81 53 ALA B N 1
ATOM 3095 C CA . ALA B 1 53 ? 24.531 25.188 8.359 1 97.81 53 ALA B CA 1
ATOM 3096 C C . ALA B 1 53 ? 23.766 26.312 7.668 1 97.81 53 ALA B C 1
ATOM 3098 O O . ALA B 1 53 ? 22.672 26.094 7.141 1 97.81 53 ALA B O 1
ATOM 3099 N N . PRO B 1 54 ? 24.359 27.516 7.684 1 98.25 54 PRO B N 1
ATOM 3100 C CA . PRO B 1 54 ? 23.688 28.641 7.02 1 98.25 54 PRO B CA 1
ATOM 3101 C C . PRO B 1 54 ? 23.344 28.344 5.562 1 98.25 54 PRO B C 1
ATOM 3103 O O . PRO B 1 54 ? 24.156 27.781 4.836 1 98.25 54 PRO B O 1
ATOM 3106 N N . THR B 1 55 ? 22.156 28.672 5.164 1 98.31 55 THR B N 1
ATOM 3107 C CA . THR B 1 55 ? 21.688 28.406 3.812 1 98.31 55 THR B CA 1
ATOM 3108 C C . THR B 1 55 ? 21.75 29.672 2.959 1 98.31 55 THR B C 1
ATOM 3110 O O . THR B 1 55 ? 21.734 29.594 1.729 1 98.31 55 THR B O 1
ATOM 3113 N N . GLY B 1 56 ? 21.734 30.828 3.648 1 98.56 56 GLY B N 1
ATOM 3114 C CA . GLY B 1 56 ? 21.625 32.094 2.939 1 98.56 56 GLY B CA 1
ATOM 3115 C C . GLY B 1 56 ? 20.188 32.5 2.66 1 98.56 56 GLY B C 1
ATOM 3116 O O . GLY B 1 56 ? 19.938 33.594 2.15 1 98.56 56 GLY B O 1
ATOM 3117 N N . VAL B 1 57 ? 19.266 31.688 2.938 1 98.88 57 VAL B N 1
ATOM 3118 C CA . VAL B 1 57 ? 17.844 31.984 2.766 1 98.88 57 VAL B CA 1
ATOM 3119 C C . VAL B 1 57 ? 17.281 32.562 4.059 1 98.88 57 VAL B C 1
ATOM 3121 O O . VAL B 1 57 ? 17.281 31.891 5.098 1 98.88 57 VAL B O 1
ATOM 3124 N N . ILE B 1 58 ? 16.781 33.781 4.02 1 98.75 58 ILE B N 1
ATOM 3125 C CA . ILE B 1 58 ? 16.297 34.5 5.199 1 98.75 58 ILE B CA 1
ATOM 3126 C C . ILE B 1 58 ? 14.773 34.344 5.301 1 98.75 58 ILE B C 1
ATOM 3128 O O . ILE B 1 58 ? 14.055 34.594 4.336 1 98.75 58 ILE B O 1
ATOM 3132 N N . ALA B 1 59 ? 14.328 33.875 6.449 1 98.81 59 ALA B N 1
ATOM 3133 C CA . ALA B 1 59 ? 12.898 33.688 6.695 1 98.81 59 ALA B CA 1
ATOM 3134 C C . ALA B 1 59 ? 12.141 35 6.617 1 98.81 59 ALA B C 1
ATOM 3136 O O . ALA B 1 59 ? 12.633 36.031 7.082 1 98.81 59 ALA B O 1
ATOM 3137 N N . THR B 1 60 ? 10.984 35 6.078 1 98.81 60 THR B N 1
ATOM 3138 C CA . THR B 1 60 ? 10.188 36.219 5.906 1 98.81 60 THR B CA 1
ATOM 3139 C C . THR B 1 60 ? 8.727 35.969 6.254 1 98.81 60 THR B C 1
ATOM 3141 O O . THR B 1 60 ? 8.289 34.812 6.285 1 98.81 60 THR B O 1
ATOM 3144 N N . ARG B 1 61 ? 7.977 36.938 6.562 1 98.38 61 ARG B N 1
ATOM 3145 C CA . ARG B 1 61 ? 6.531 36.875 6.762 1 98.38 61 ARG B CA 1
ATOM 3146 C C . ARG B 1 61 ? 5.789 37.5 5.59 1 98.38 61 ARG B C 1
ATOM 3148 O O . ARG B 1 61 ? 4.574 37.688 5.656 1 98.38 61 ARG B O 1
ATOM 3155 N N . ASP B 1 62 ? 6.547 37.844 4.59 1 98.06 62 ASP B N 1
ATOM 3156 C CA . ASP B 1 62 ? 5.992 38.5 3.41 1 98.06 62 ASP B CA 1
ATOM 3157 C C . ASP B 1 62 ? 5.82 37.531 2.258 1 98.06 62 ASP B C 1
ATOM 3159 O O . ASP B 1 62 ? 6.805 37.062 1.668 1 98.06 62 ASP B O 1
ATOM 3163 N N . VAL B 1 63 ? 4.586 37.25 1.871 1 98.25 63 VAL B N 1
ATOM 3164 C CA . VAL B 1 63 ? 4.266 36.312 0.82 1 98.25 63 VAL B CA 1
ATOM 3165 C C . VAL B 1 63 ? 4.855 36.781 -0.507 1 98.25 63 VAL B C 1
ATOM 3167 O O . VAL B 1 63 ? 5.297 35.969 -1.32 1 98.25 63 VAL B O 1
ATOM 3170 N N . ASP B 1 64 ? 4.941 38.062 -0.713 1 98.44 64 ASP B N 1
ATOM 3171 C CA . ASP B 1 64 ? 5.496 38.594 -1.953 1 98.44 64 ASP B CA 1
ATOM 3172 C C . ASP B 1 64 ? 6.973 38.25 -2.094 1 98.44 64 ASP B C 1
ATOM 3174 O O . ASP B 1 64 ? 7.465 38.031 -3.203 1 98.44 64 ASP B O 1
ATOM 3178 N N . GLU B 1 65 ? 7.66 38.219 -0.982 1 98.56 65 GLU B N 1
ATOM 3179 C CA . GLU B 1 65 ? 9.07 37.844 -1.008 1 98.56 65 GLU B CA 1
ATOM 3180 C C . GLU B 1 65 ? 9.227 36.375 -1.41 1 98.56 65 GLU B C 1
ATOM 3182 O O . GLU B 1 65 ? 10.164 36.031 -2.119 1 98.56 65 GLU B O 1
ATOM 3187 N N . ILE B 1 66 ? 8.32 35.531 -0.961 1 98.75 66 ILE B N 1
ATOM 3188 C CA . ILE B 1 66 ? 8.32 34.125 -1.351 1 98.75 66 ILE B CA 1
ATOM 3189 C C . ILE B 1 66 ? 8.086 34 -2.855 1 98.75 66 ILE B C 1
ATOM 3191 O O . ILE B 1 66 ? 8.812 33.281 -3.549 1 98.75 66 ILE B O 1
ATOM 3195 N N . ILE B 1 67 ? 7.086 34.719 -3.354 1 98.75 67 ILE B N 1
ATOM 3196 C CA . ILE B 1 67 ? 6.746 34.656 -4.773 1 98.75 67 ILE B CA 1
ATOM 3197 C C . ILE B 1 67 ? 7.93 35.156 -5.598 1 98.75 67 ILE B C 1
ATOM 3199 O O . ILE B 1 67 ? 8.281 34.562 -6.613 1 98.75 67 ILE B O 1
ATOM 3203 N N . ARG B 1 68 ? 8.625 36.25 -5.117 1 98.5 68 ARG B N 1
ATOM 3204 C CA . ARG B 1 68 ? 9.75 36.844 -5.836 1 98.5 68 ARG B CA 1
ATOM 3205 C C . ARG B 1 68 ? 10.938 35.875 -5.891 1 98.5 68 ARG B C 1
ATOM 3207 O O . ARG B 1 68 ? 11.766 35.969 -6.801 1 98.5 68 ARG B O 1
ATOM 3214 N N . SER B 1 69 ? 11.031 34.969 -4.949 1 98.5 69 SER B N 1
ATOM 3215 C CA . SER B 1 69 ? 12.117 33.969 -4.93 1 98.5 69 SER B CA 1
ATOM 3216 C C . SER B 1 69 ? 11.922 32.906 -5.996 1 98.5 69 SER B C 1
ATOM 3218 O O . SER B 1 69 ? 12.828 32.125 -6.27 1 98.5 69 SER B O 1
ATOM 3220 N N . ARG B 1 70 ? 10.758 32.812 -6.617 1 98.25 70 ARG B N 1
ATOM 3221 C CA . ARG B 1 70 ? 10.398 31.984 -7.777 1 98.25 70 ARG B CA 1
ATOM 3222 C C . ARG B 1 70 ? 10.656 30.5 -7.508 1 98.25 70 ARG B C 1
ATOM 3224 O O . ARG B 1 70 ? 11.32 29.828 -8.297 1 98.25 70 ARG B O 1
ATOM 3231 N N . PRO B 1 71 ? 10.133 29.984 -6.438 1 98.88 71 PRO B N 1
ATOM 3232 C CA . PRO B 1 71 ? 10.211 28.531 -6.273 1 98.88 71 PRO B CA 1
ATOM 3233 C C . PRO B 1 71 ? 9.445 27.766 -7.352 1 98.88 71 PRO B C 1
ATOM 3235 O O . PRO B 1 71 ? 8.406 28.25 -7.824 1 98.88 71 PRO B O 1
ATOM 3238 N N . GLN B 1 72 ? 9.977 26.609 -7.734 1 98.88 72 GLN B N 1
ATOM 3239 C CA . GLN B 1 72 ? 9.25 25.719 -8.633 1 98.88 72 GLN B CA 1
ATOM 3240 C C . GLN B 1 72 ? 8.172 24.938 -7.875 1 98.88 72 GLN B C 1
ATOM 3242 O O . GLN B 1 72 ? 7.117 24.641 -8.43 1 98.88 72 GLN B O 1
ATOM 3247 N N . VAL B 1 73 ? 8.469 24.594 -6.613 1 98.94 73 VAL B N 1
ATOM 3248 C CA . VAL B 1 73 ? 7.543 23.906 -5.723 1 98.94 73 VAL B CA 1
ATOM 3249 C C . VAL B 1 73 ? 7.598 24.531 -4.332 1 98.94 73 VAL B C 1
ATOM 3251 O O . VAL B 1 73 ? 8.664 24.922 -3.859 1 98.94 73 VAL B O 1
ATOM 3254 N N . LEU B 1 74 ? 6.5 24.703 -3.717 1 98.94 74 LEU B N 1
ATOM 3255 C CA . LEU B 1 74 ? 6.406 25.141 -2.328 1 98.94 74 LEU B CA 1
ATOM 3256 C C . LEU B 1 74 ? 5.73 24.078 -1.467 1 98.94 74 LEU B C 1
ATOM 3258 O O . LEU B 1 74 ? 4.66 23.578 -1.818 1 98.94 74 LEU B O 1
ATOM 3262 N N . ILE B 1 75 ? 6.395 23.656 -0.408 1 98.94 75 ILE B N 1
ATOM 3263 C CA . ILE B 1 75 ? 5.781 22.766 0.575 1 98.94 75 ILE B CA 1
ATOM 3264 C C . ILE B 1 75 ? 5.094 23.594 1.659 1 98.94 75 ILE B C 1
ATOM 3266 O O . ILE B 1 75 ? 5.754 24.312 2.42 1 98.94 75 ILE B O 1
ATOM 3270 N N . HIS B 1 76 ? 3.797 23.5 1.666 1 98.88 76 HIS B N 1
ATOM 3271 C CA . HIS B 1 76 ? 2.906 24.266 2.539 1 98.88 76 HIS B CA 1
ATOM 3272 C C . HIS B 1 76 ? 2.488 23.438 3.75 1 98.88 76 HIS B C 1
ATOM 3274 O O . HIS B 1 76 ? 1.62 22.562 3.645 1 98.88 76 HIS B O 1
ATOM 3280 N N . SER B 1 77 ? 3.062 23.734 4.934 1 97.75 77 SER B N 1
ATOM 3281 C CA . SER B 1 77 ? 2.832 22.906 6.113 1 97.75 77 SER B CA 1
ATOM 3282 C C . SER B 1 77 ? 2.361 23.75 7.293 1 97.75 77 SER B C 1
ATOM 3284 O O . SER B 1 77 ? 2.898 23.641 8.398 1 97.75 77 SER B O 1
ATOM 3286 N N . PRO B 1 78 ? 1.312 24.531 7.137 1 95.62 78 PRO B N 1
ATOM 3287 C CA . PRO B 1 78 ? 0.799 25.297 8.273 1 95.62 78 PRO B CA 1
ATOM 3288 C C . PRO B 1 78 ? 0.067 24.422 9.289 1 95.62 78 PRO B C 1
ATOM 3290 O O . PRO B 1 78 ? -0.256 23.266 9.008 1 95.62 78 PRO B O 1
ATOM 3293 N N . ARG B 1 79 ? -0.115 24.969 10.461 1 89.31 79 ARG B N 1
ATOM 3294 C CA . ARG B 1 79 ? -1.034 24.328 11.391 1 89.31 79 ARG B CA 1
ATOM 3295 C C . ARG B 1 79 ? -2.455 24.312 10.836 1 89.31 79 ARG B C 1
ATOM 3297 O O . ARG B 1 79 ? -2.902 25.281 10.234 1 89.31 79 ARG B O 1
ATOM 3304 N N . LEU B 1 80 ? -3.057 23.156 11.047 1 85.94 80 LEU B N 1
ATOM 3305 C CA . LEU B 1 80 ? -4.477 23.125 10.719 1 85.94 80 LEU B CA 1
ATOM 3306 C C . LEU B 1 80 ? -5.254 24.141 11.547 1 85.94 80 LEU B C 1
ATOM 3308 O O . LEU B 1 80 ? -5.062 24.234 12.766 1 85.94 80 LEU B O 1
ATOM 3312 N N . GLN B 1 81 ? -6 24.953 10.883 1 86.44 81 GLN B N 1
ATOM 3313 C CA . GLN B 1 81 ? -6.762 26.016 11.547 1 86.44 81 GLN B CA 1
ATOM 3314 C C . GLN B 1 81 ? -8.227 25.969 11.133 1 86.44 81 GLN B C 1
ATOM 3316 O O . GLN B 1 81 ? -8.555 25.547 10.016 1 86.44 81 GLN B O 1
ATOM 3321 N N . ILE B 1 82 ? -8.992 26.375 12 1 89.06 82 ILE B N 1
ATOM 3322 C CA . ILE B 1 82 ? -10.422 26.516 11.75 1 89.06 82 ILE B CA 1
ATOM 3323 C C . ILE B 1 82 ? -10.719 27.891 11.164 1 89.06 82 ILE B C 1
ATOM 3325 O O . ILE B 1 82 ? -10.203 28.906 11.641 1 89.06 82 ILE B O 1
ATOM 3329 N N . PRO B 1 83 ? -11.492 28.016 10.156 1 91.88 83 PRO B N 1
ATOM 3330 C CA . PRO B 1 83 ? -12.195 26.938 9.461 1 91.88 83 PRO B CA 1
ATOM 3331 C C . PRO B 1 83 ? -11.312 26.203 8.445 1 91.88 83 PRO B C 1
ATOM 3333 O O . PRO B 1 83 ? -10.18 26.625 8.195 1 91.88 83 PRO B O 1
ATOM 3336 N N . TYR B 1 84 ? -11.82 25.141 7.906 1 92.19 84 TYR B N 1
ATOM 3337 C CA . TYR B 1 84 ? -11.094 24.297 6.957 1 92.19 84 TYR B CA 1
ATOM 3338 C C . TYR B 1 84 ? -10.531 25.125 5.809 1 92.19 84 TYR B C 1
ATOM 3340 O O . TYR B 1 84 ? -9.469 24.828 5.273 1 92.19 84 TYR B O 1
ATOM 3348 N N . GLU B 1 85 ? -11.133 26.266 5.512 1 93.75 85 GLU B N 1
ATOM 3349 C CA . GLU B 1 85 ? -10.82 27.109 4.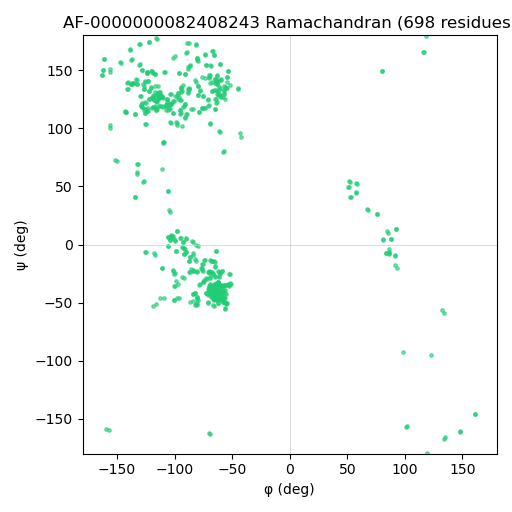363 1 93.75 85 GLU B CA 1
ATOM 3350 C C . GLU B 1 85 ? -9.75 28.141 4.715 1 93.75 85 GLU B C 1
ATOM 3352 O O . GLU B 1 85 ? -9.367 28.953 3.869 1 93.75 85 GLU B O 1
ATOM 3357 N N . ARG B 1 86 ? -9.234 28.062 5.887 1 93.69 86 ARG B N 1
ATOM 3358 C CA . ARG B 1 86 ? -8.383 29.109 6.43 1 93.69 86 ARG B CA 1
ATOM 3359 C C . ARG B 1 86 ? -7.238 29.438 5.477 1 93.69 86 ARG B C 1
ATOM 3361 O O . ARG B 1 86 ? -6.82 30.594 5.367 1 93.69 86 ARG B O 1
ATOM 3368 N N . HIS B 1 87 ? -6.711 28.453 4.777 1 96.12 87 HIS B N 1
ATOM 3369 C CA . HIS B 1 87 ? -5.488 28.656 4.004 1 96.12 87 HIS B CA 1
ATOM 3370 C C . HIS B 1 87 ? -5.793 28.797 2.518 1 96.12 87 HIS B C 1
ATOM 3372 O O . HIS B 1 87 ? -4.879 28.875 1.695 1 96.12 87 HIS B O 1
ATOM 3378 N N . ASP B 1 88 ? -7.031 28.891 2.131 1 97.56 88 ASP B N 1
ATOM 3379 C CA . ASP B 1 88 ? -7.43 28.891 0.728 1 97.56 88 ASP B CA 1
ATOM 3380 C C . ASP B 1 88 ? -6.836 30.078 -0.013 1 97.56 88 ASP B C 1
ATOM 3382 O O . ASP B 1 88 ? -6.309 29.938 -1.118 1 97.56 88 ASP B O 1
ATOM 3386 N N . ASP B 1 89 ? -6.914 31.234 0.616 1 97.75 89 ASP B N 1
ATOM 3387 C CA . ASP B 1 89 ? -6.449 32.438 -0.049 1 97.75 89 ASP B CA 1
ATOM 3388 C C . ASP B 1 89 ? -4.953 32.375 -0.332 1 97.75 89 ASP B C 1
ATOM 3390 O O . ASP B 1 89 ? -4.504 32.75 -1.419 1 97.75 89 ASP B O 1
ATOM 3394 N N . ASP B 1 90 ? -4.191 31.922 0.65 1 97.88 90 ASP B N 1
ATOM 3395 C CA . ASP B 1 90 ? -2.748 31.781 0.463 1 97.88 90 ASP B CA 1
ATOM 3396 C C . ASP B 1 90 ? -2.434 30.781 -0.65 1 97.88 90 ASP B C 1
ATOM 3398 O O . ASP B 1 90 ? -1.582 31.047 -1.503 1 97.88 90 ASP B O 1
ATOM 3402 N N . LEU B 1 91 ? -3.115 29.672 -0.638 1 98.69 91 LEU B N 1
ATOM 3403 C CA . LEU B 1 91 ? -2.898 28.641 -1.652 1 98.69 91 LEU B CA 1
ATOM 3404 C C . LEU B 1 91 ? -3.209 29.188 -3.045 1 98.69 91 LEU B C 1
ATOM 3406 O O . LEU B 1 91 ? -2.406 29.031 -3.969 1 98.69 91 LEU B O 1
ATOM 3410 N N . CYS B 1 92 ? -4.328 29.844 -3.16 1 98.81 92 CYS B N 1
ATOM 3411 C CA . CYS B 1 92 ? -4.727 30.391 -4.453 1 98.81 92 CYS B CA 1
ATOM 3412 C C . CYS B 1 92 ? -3.742 31.438 -4.934 1 98.81 92 CYS B C 1
ATOM 3414 O O . CYS B 1 92 ? -3.393 31.484 -6.113 1 98.81 92 CYS B O 1
ATOM 3416 N N . ARG B 1 93 ? -3.316 32.281 -4.02 1 98.81 93 ARG B N 1
ATOM 3417 C CA . ARG B 1 93 ? -2.363 33.312 -4.363 1 98.81 93 ARG B CA 1
ATOM 3418 C C . ARG B 1 93 ? -1.061 32.719 -4.891 1 98.81 93 ARG B C 1
ATOM 3420 O O . ARG B 1 93 ? -0.539 33.156 -5.914 1 98.81 93 ARG B O 1
ATOM 3427 N N . LEU B 1 94 ? -0.52 31.719 -4.223 1 98.88 94 LEU B N 1
ATOM 3428 C CA . LEU B 1 94 ? 0.713 31.062 -4.629 1 98.88 94 LEU B CA 1
ATOM 3429 C C . LEU B 1 94 ? 0.54 30.375 -5.98 1 98.88 94 LEU B C 1
ATOM 3431 O O . LEU B 1 94 ? 1.395 30.5 -6.859 1 98.88 94 LEU B O 1
ATOM 3435 N N . LEU B 1 95 ? -0.582 29.656 -6.16 1 98.94 95 LEU B N 1
ATOM 3436 C CA . LEU B 1 95 ? -0.862 28.953 -7.406 1 98.94 95 LEU B CA 1
ATOM 3437 C C . LEU B 1 95 ? -0.956 29.922 -8.57 1 98.94 95 LEU B C 1
ATOM 3439 O O . LEU B 1 95 ? -0.378 29.688 -9.633 1 98.94 95 LEU B O 1
ATOM 3443 N N . ARG B 1 96 ? -1.622 31.078 -8.398 1 98.88 96 ARG B N 1
ATOM 3444 C CA . ARG B 1 96 ? -1.779 32.094 -9.445 1 98.88 96 ARG B CA 1
ATOM 3445 C C . ARG B 1 96 ? -0.433 32.688 -9.82 1 98.88 96 ARG B C 1
ATOM 3447 O O . ARG B 1 96 ? -0.238 33.125 -10.961 1 98.88 96 ARG B O 1
ATOM 3454 N N . ALA B 1 97 ? 0.468 32.688 -8.883 1 98.81 97 ALA B N 1
ATOM 3455 C CA . ALA B 1 97 ? 1.802 33.219 -9.109 1 98.81 97 ALA B CA 1
ATOM 3456 C C . ALA B 1 97 ? 2.684 32.219 -9.859 1 98.81 97 ALA B C 1
ATOM 3458 O O . ALA B 1 97 ? 3.855 32.5 -10.125 1 98.81 97 ALA B O 1
ATOM 3459 N N . GLY B 1 98 ? 2.178 31.016 -10.188 1 98.81 98 GLY B N 1
ATOM 3460 C CA . GLY B 1 98 ? 2.891 30.031 -10.977 1 98.81 98 GLY B CA 1
ATOM 3461 C C . GLY B 1 98 ? 3.684 29.047 -10.133 1 98.81 98 GLY B C 1
ATOM 3462 O O . GLY B 1 98 ? 4.566 28.344 -10.648 1 98.81 98 GLY B O 1
ATOM 3463 N N . ILE B 1 99 ? 3.432 29.016 -8.859 1 98.94 99 ILE B N 1
ATOM 3464 C CA . ILE B 1 99 ? 4.148 28.141 -7.938 1 98.94 99 ILE B CA 1
ATOM 3465 C C . ILE B 1 99 ? 3.35 26.859 -7.734 1 98.94 99 ILE B C 1
ATOM 3467 O O . ILE B 1 99 ? 2.164 26.891 -7.398 1 98.94 99 ILE B O 1
ATOM 3471 N N . ASN B 1 100 ? 3.949 25.609 -7.996 1 98.94 100 ASN B N 1
ATOM 3472 C CA . ASN B 1 100 ? 3.348 24.344 -7.602 1 98.94 100 ASN B CA 1
ATOM 3473 C C . ASN B 1 100 ? 3.324 24.172 -6.086 1 98.94 100 ASN B C 1
ATOM 3475 O O . ASN B 1 100 ? 4.328 24.422 -5.414 1 98.94 100 ASN B O 1
ATOM 3479 N N . VAL B 1 101 ? 2.17 23.781 -5.555 1 98.94 101 VAL B N 1
ATOM 3480 C CA . VAL B 1 101 ? 2.047 23.75 -4.102 1 98.94 101 VAL B CA 1
ATOM 3481 C C . VAL B 1 101 ? 1.733 22.328 -3.635 1 98.94 101 VAL B C 1
ATOM 3483 O O . VAL B 1 101 ? 0.814 21.688 -4.152 1 98.94 101 VAL B O 1
ATOM 3486 N N . ILE B 1 102 ? 2.512 21.812 -2.727 1 98.88 102 ILE B N 1
ATOM 3487 C CA . ILE B 1 102 ? 2.223 20.625 -1.939 1 98.88 102 ILE B CA 1
ATOM 3488 C C . ILE B 1 102 ? 1.818 21.016 -0.523 1 98.88 102 ILE B C 1
ATOM 3490 O O . ILE B 1 102 ? 2.596 21.656 0.196 1 98.88 102 ILE B O 1
ATOM 3494 N N . THR B 1 103 ? 0.624 20.656 -0.087 1 98.69 103 THR B N 1
ATOM 3495 C CA . THR B 1 103 ? 0.16 21.125 1.215 1 98.69 103 THR B CA 1
ATOM 3496 C C . THR B 1 103 ? -0.202 19.953 2.115 1 98.69 103 THR B C 1
ATOM 3498 O O . THR B 1 103 ? -0.758 18.953 1.65 1 98.69 103 THR B O 1
ATOM 3501 N N . THR B 1 104 ? 0.127 20.031 3.4 1 97.06 104 THR B N 1
ATOM 3502 C CA . THR B 1 104 ? -0.255 19.031 4.395 1 97.06 104 THR B CA 1
ATOM 3503 C C . THR B 1 104 ? -1.488 19.484 5.172 1 97.06 104 THR B C 1
ATOM 3505 O O . THR B 1 104 ? -1.825 18.906 6.207 1 97.06 104 THR B O 1
ATOM 3508 N N . ALA B 1 105 ? -2.145 20.562 4.672 1 93.94 105 ALA B N 1
ATOM 3509 C CA . ALA B 1 105 ? -3.293 21.141 5.375 1 93.94 105 ALA B CA 1
ATOM 3510 C C . ALA B 1 105 ? -4.602 20.75 4.688 1 93.94 105 ALA B C 1
ATOM 3512 O O . ALA B 1 105 ? -5.559 21.531 4.684 1 93.94 105 ALA B O 1
ATOM 3513 N N . GLY B 1 106 ? -4.598 19.609 4.035 1 93.62 106 GLY B N 1
ATOM 3514 C CA . GLY B 1 106 ? -5.797 19.156 3.346 1 93.62 106 GLY B CA 1
ATOM 3515 C C . GLY B 1 106 ? -5.746 19.391 1.848 1 93.62 106 GLY B C 1
ATOM 3516 O O . GLY B 1 106 ? -4.699 19.219 1.223 1 93.62 106 GLY B O 1
ATOM 3517 N N . GLN B 1 107 ? -6.984 19.484 1.214 1 94.88 107 GLN B N 1
ATOM 3518 C CA . GLN B 1 107 ? -7.148 19.766 -0.21 1 94.88 107 GLN B CA 1
ATOM 3519 C C . GLN B 1 107 ? -6.617 18.609 -1.058 1 94.88 107 GLN B C 1
ATOM 3521 O O . GLN B 1 107 ? -6.098 18.828 -2.154 1 94.88 107 GLN B O 1
ATOM 3526 N N . HIS B 1 108 ? -6.738 17.469 -0.442 1 94 108 HIS B N 1
ATOM 3527 C CA . HIS B 1 108 ? -6.355 16.25 -1.147 1 94 108 HIS B CA 1
ATOM 3528 C C . HIS B 1 108 ? -7.32 15.945 -2.291 1 94 108 HIS B C 1
ATOM 3530 O O . HIS B 1 108 ? -6.922 15.383 -3.311 1 94 108 HIS B O 1
ATOM 3536 N N . PHE B 1 109 ? -8.5 16.25 -2.084 1 97.56 109 PHE B N 1
ATOM 3537 C CA . PHE B 1 109 ? -9.578 15.961 -3.018 1 97.56 109 PHE B CA 1
ATOM 3538 C C . PHE B 1 109 ? -10.703 16.984 -2.879 1 97.56 109 PHE B C 1
ATOM 3540 O O . PHE B 1 109 ? -11.812 16.641 -2.467 1 97.56 109 PHE B O 1
ATOM 3547 N N . PRO B 1 110 ? -10.453 18.219 -3.361 1 97.19 110 PRO B N 1
ATOM 3548 C CA . PRO B 1 110 ? -11.391 19.312 -3.135 1 97.19 110 PRO B CA 1
ATOM 3549 C C . PRO B 1 110 ? -12.781 19.031 -3.693 1 97.19 110 PRO B C 1
ATOM 3551 O O . PRO B 1 110 ? -13.781 19.547 -3.178 1 97.19 110 PRO B O 1
ATOM 3554 N N . ARG B 1 111 ? -12.898 18.188 -4.617 1 95.81 111 ARG B N 1
ATOM 3555 C CA . ARG B 1 111 ? -14.164 17.844 -5.246 1 95.81 111 ARG B CA 1
ATOM 3556 C C . ARG B 1 111 ? -15.133 17.25 -4.23 1 95.81 111 ARG B C 1
ATOM 3558 O O . ARG B 1 111 ? -16.344 17.328 -4.406 1 95.81 111 ARG B O 1
ATOM 3565 N N . ALA B 1 112 ? -14.656 16.703 -3.164 1 96.44 112 ALA B N 1
ATOM 3566 C CA . ALA B 1 112 ? -15.492 16.125 -2.107 1 96.44 112 ALA B CA 1
ATOM 3567 C C . ALA B 1 112 ? -16.406 17.188 -1.491 1 96.44 112 ALA B C 1
ATOM 3569 O O . ALA B 1 112 ? -17.453 16.859 -0.923 1 96.44 112 ALA B O 1
ATOM 3570 N N . HIS B 1 113 ? -15.992 18.469 -1.598 1 96 113 HIS B N 1
ATOM 3571 C CA . HIS B 1 113 ? -16.734 19.562 -0.983 1 96 113 HIS B CA 1
ATOM 3572 C C . HIS B 1 113 ? -17.578 20.297 -2.012 1 96 113 HIS B C 1
ATOM 3574 O O . HIS B 1 113 ? -18.141 21.359 -1.719 1 96 113 HIS B O 1
ATOM 3580 N N . GLY B 1 114 ? -17.641 19.797 -3.195 1 94.94 114 GLY B N 1
ATOM 3581 C CA . GLY B 1 114 ? -18.453 20.391 -4.238 1 94.94 114 GLY B CA 1
ATOM 3582 C C . GLY B 1 114 ? -17.641 20.922 -5.402 1 94.94 114 GLY B C 1
ATOM 3583 O O . GLY B 1 114 ? -16.438 21.141 -5.273 1 94.94 114 GLY B O 1
ATOM 3584 N N . THR B 1 115 ? -18.297 21.203 -6.473 1 96.06 115 THR B N 1
ATOM 3585 C CA . THR B 1 115 ? -17.656 21.609 -7.719 1 96.06 115 THR B CA 1
ATOM 3586 C C . THR B 1 115 ? -17.094 23.016 -7.613 1 96.06 115 THR B C 1
ATOM 3588 O O . THR B 1 115 ? -16.094 23.344 -8.242 1 96.06 115 THR B O 1
ATOM 3591 N N . GLU B 1 116 ? -17.719 23.844 -6.805 1 97.06 116 GLU B N 1
ATOM 3592 C CA . GLU B 1 116 ? -17.266 25.219 -6.664 1 97.06 116 GLU B CA 1
ATOM 3593 C C . GLU B 1 116 ? -15.867 25.281 -6.039 1 97.06 116 GLU B C 1
ATOM 3595 O O . GLU B 1 116 ? -15.008 26.031 -6.5 1 97.06 116 GLU B O 1
ATOM 3600 N N . ARG B 1 117 ? -15.719 24.484 -5.023 1 96.81 117 ARG B N 1
ATOM 3601 C CA . ARG B 1 117 ? -14.414 24.453 -4.371 1 96.81 117 ARG B CA 1
ATOM 3602 C C . ARG B 1 117 ? -13.336 23.906 -5.312 1 96.81 117 ARG B C 1
ATOM 3604 O O . ARG B 1 117 ? -12.242 24.469 -5.395 1 96.81 117 ARG B O 1
ATOM 3611 N N . GLU B 1 118 ? -13.641 22.844 -5.984 1 97.5 118 GLU B N 1
ATOM 3612 C CA . GLU B 1 118 ? -12.719 22.297 -6.973 1 97.5 118 GLU B CA 1
ATOM 3613 C C . GLU B 1 118 ? -12.359 23.328 -8.031 1 97.5 118 GLU B C 1
ATOM 3615 O O . GLU B 1 118 ? -11.188 23.484 -8.383 1 97.5 118 GLU B O 1
ATOM 3620 N N . HIS B 1 119 ? -13.359 24.016 -8.547 1 98.06 119 HIS B N 1
ATOM 3621 C CA . HIS B 1 119 ? -13.164 25.016 -9.586 1 98.06 119 HIS B CA 1
ATOM 3622 C C . HIS B 1 119 ? -12.273 26.156 -9.094 1 98.06 119 HIS B C 1
ATOM 3624 O O . HIS B 1 119 ? -11.453 26.688 -9.852 1 98.06 119 HIS B O 1
ATOM 3630 N N . MET B 1 120 ? -12.461 26.547 -7.871 1 98.5 120 MET B N 1
ATOM 3631 C CA . MET B 1 120 ? -11.656 27.609 -7.293 1 98.5 120 MET B CA 1
ATOM 3632 C C . MET B 1 120 ? -10.164 27.281 -7.391 1 98.5 120 MET B C 1
ATOM 3634 O O . MET B 1 120 ? -9.391 28.078 -7.914 1 98.5 120 MET B O 1
ATOM 3638 N N . PHE B 1 121 ? -9.789 26.141 -6.973 1 98.69 121 PHE B N 1
ATOM 3639 C CA . PHE B 1 121 ? -8.383 25.75 -7 1 98.69 121 PHE B CA 1
ATOM 3640 C C . PHE B 1 121 ? -7.926 25.469 -8.43 1 98.69 121 PHE B C 1
ATOM 3642 O O . PHE B 1 121 ? -6.816 25.844 -8.82 1 98.69 121 PHE B O 1
ATOM 3649 N N . ALA B 1 122 ? -8.781 24.781 -9.227 1 98.62 122 ALA B N 1
ATOM 3650 C CA . ALA B 1 122 ? -8.438 24.5 -10.617 1 98.62 122 ALA B CA 1
ATOM 3651 C C . ALA B 1 122 ? -8.18 25.781 -11.398 1 98.62 122 ALA B C 1
ATOM 3653 O O . ALA B 1 122 ? -7.254 25.844 -12.219 1 98.62 122 ALA B O 1
ATOM 3654 N N . GLN B 1 123 ? -8.984 26.797 -11.18 1 98.75 123 GLN B N 1
ATOM 3655 C CA . GLN B 1 123 ? -8.828 28.078 -11.867 1 98.75 123 GLN B CA 1
ATOM 3656 C C . GLN B 1 123 ? -7.527 28.766 -11.453 1 98.75 123 GLN B C 1
ATOM 3658 O O . GLN B 1 123 ? -6.84 29.344 -12.289 1 98.75 123 GLN B O 1
ATOM 3663 N N . ALA B 1 124 ? -7.262 28.734 -10.148 1 98.88 124 ALA B N 1
ATOM 3664 C CA . ALA B 1 124 ? -6 29.297 -9.68 1 98.88 124 ALA B CA 1
ATOM 3665 C C . ALA B 1 124 ? -4.809 28.625 -10.352 1 98.88 124 ALA B C 1
ATOM 3667 O O . ALA B 1 124 ? -3.863 29.281 -10.773 1 98.88 124 ALA B O 1
ATOM 3668 N N . CYS B 1 125 ? -4.836 27.281 -10.438 1 98.88 125 CYS B N 1
ATOM 3669 C CA . CYS B 1 125 ? -3.787 26.531 -11.109 1 98.88 125 CYS B CA 1
ATOM 3670 C C . CYS B 1 125 ? -3.656 26.938 -12.57 1 98.88 125 CYS B C 1
ATOM 3672 O O . CYS B 1 125 ? -2.545 27.141 -13.062 1 98.88 125 CYS B O 1
ATOM 3674 N N . LYS B 1 126 ? -4.773 27.047 -13.242 1 98.81 126 LYS B N 1
ATOM 3675 C CA . LYS B 1 126 ? -4.785 27.406 -14.656 1 98.81 126 LYS B CA 1
ATOM 3676 C C . LYS B 1 126 ? -4.176 28.797 -14.875 1 98.81 126 LYS B C 1
ATOM 3678 O O . LYS B 1 126 ? -3.377 28.984 -15.789 1 98.81 126 LYS B O 1
ATOM 3683 N N . GLU B 1 127 ? -4.543 29.75 -14.062 1 98.81 127 GLU B N 1
ATOM 3684 C CA . GLU B 1 127 ? -4.055 31.125 -14.18 1 98.81 127 GLU B CA 1
ATOM 3685 C C . GLU B 1 127 ? -2.539 31.188 -14.016 1 98.81 127 GLU B C 1
ATOM 3687 O O . GLU B 1 127 ? -1.87 31.984 -14.664 1 98.81 127 GLU B O 1
ATOM 3692 N N . GLY B 1 128 ? -1.974 30.328 -13.188 1 98.81 128 GLY B N 1
ATOM 3693 C CA . GLY B 1 128 ? -0.549 30.375 -12.898 1 98.81 128 GLY B CA 1
ATOM 3694 C C . GLY B 1 128 ? 0.23 29.266 -13.578 1 98.81 128 GLY B C 1
ATOM 3695 O O . GLY B 1 128 ? 1.448 29.156 -13.414 1 98.81 128 GLY B O 1
ATOM 3696 N N . ASP B 1 129 ? -0.544 28.344 -14.352 1 98.81 129 ASP B N 1
ATOM 3697 C CA . ASP B 1 129 ? 0.063 27.141 -14.906 1 98.81 129 ASP B CA 1
ATOM 3698 C C . ASP B 1 129 ? 0.786 26.344 -13.82 1 98.81 129 ASP B C 1
ATOM 3700 O O . ASP B 1 129 ? 1.97 26.031 -13.953 1 98.81 129 ASP B O 1
ATOM 3704 N N . SER B 1 130 ? 0.091 26.047 -12.789 1 98.88 130 SER B N 1
ATOM 3705 C CA . SER B 1 130 ? 0.653 25.406 -11.602 1 98.88 130 SER B CA 1
ATOM 3706 C C . SER B 1 130 ? -0.169 24.203 -11.18 1 98.88 130 SER B C 1
ATOM 3708 O O . SER B 1 130 ? -1.23 23.938 -11.742 1 98.88 130 SER B O 1
ATOM 3710 N N . THR B 1 131 ? 0.338 23.453 -10.195 1 98.94 131 THR B N 1
ATOM 3711 C CA . THR B 1 131 ? -0.272 22.234 -9.695 1 98.94 131 THR B CA 1
ATOM 3712 C C . THR B 1 131 ? -0.45 22.297 -8.18 1 98.94 131 THR B C 1
ATOM 3714 O O . THR B 1 131 ? 0.444 22.75 -7.465 1 98.94 131 THR B O 1
ATOM 3717 N N . LEU B 1 132 ? -1.638 21.906 -7.699 1 98.88 132 LEU B N 1
ATOM 3718 C CA . LEU B 1 132 ? -1.925 21.734 -6.281 1 98.88 132 LEU B CA 1
ATOM 3719 C C . LEU B 1 132 ? -1.944 20.25 -5.91 1 98.88 132 LEU B C 1
ATOM 3721 O O . LEU B 1 132 ? -2.568 19.438 -6.598 1 98.88 132 LEU B O 1
ATOM 3725 N N . PHE B 1 133 ? -1.228 19.875 -4.879 1 98.69 133 PHE B N 1
ATOM 3726 C CA . PHE B 1 133 ? -1.253 18.516 -4.363 1 98.69 133 PHE B CA 1
ATOM 3727 C C . PHE B 1 133 ? -1.364 18.516 -2.844 1 98.69 133 PHE B C 1
ATOM 3729 O O . PHE B 1 133 ? -0.453 18.969 -2.146 1 98.69 133 PHE B O 1
ATOM 3736 N N . GLY B 1 134 ? -2.516 18.047 -2.338 1 98 134 GLY B N 1
ATOM 3737 C CA . GLY B 1 134 ? -2.654 17.797 -0.913 1 98 134 GLY B CA 1
ATOM 3738 C C . GLY B 1 134 ? -2.207 16.406 -0.505 1 98 134 GLY B C 1
ATOM 3739 O O . GLY B 1 134 ? -2.555 15.414 -1.158 1 98 134 GLY B O 1
ATOM 3740 N N . VAL B 1 135 ? -1.392 16.391 0.617 1 97.31 135 VAL B N 1
ATOM 3741 C CA . VAL B 1 135 ? -0.93 15.07 1.042 1 97.31 135 VAL B CA 1
ATOM 3742 C C . VAL B 1 135 ? -0.576 15.102 2.527 1 97.31 135 VAL B C 1
ATOM 3744 O O . VAL B 1 135 ? -0.171 16.141 3.055 1 97.31 135 VAL B O 1
ATOM 3747 N N . GLY B 1 136 ? -0.741 14.07 3.189 1 94.62 136 GLY B N 1
ATOM 3748 C CA . GLY B 1 136 ? -0.33 13.719 4.535 1 94.62 136 GLY B CA 1
ATOM 3749 C C . GLY B 1 136 ? -0.248 12.219 4.758 1 94.62 136 GLY B C 1
ATOM 3750 O O . GLY B 1 136 ? -0.016 11.461 3.814 1 94.62 136 GLY B O 1
ATOM 3751 N N . VAL B 1 137 ? -0.287 11.797 5.949 1 93.5 137 VAL B N 1
ATOM 3752 C CA . VAL B 1 137 ? -0.298 10.375 6.25 1 93.5 137 VAL B CA 1
ATOM 3753 C C . VAL B 1 137 ? -1.726 9.836 6.168 1 93.5 137 VAL B C 1
ATOM 3755 O O . VAL B 1 137 ? -1.985 8.844 5.484 1 93.5 137 VAL B O 1
ATOM 3758 N N . SER B 1 138 ? -2.635 10.508 6.789 1 91.06 138 SER B N 1
ATOM 3759 C CA . SER B 1 138 ? -4.078 10.289 6.785 1 91.06 138 SER B CA 1
ATOM 3760 C C . SER B 1 138 ? -4.828 11.578 7.125 1 91.06 138 SER B C 1
ATOM 3762 O O . SER B 1 138 ? -4.945 11.945 8.297 1 91.06 138 SER B O 1
ATOM 3764 N N . PRO B 1 139 ? -5.348 12.133 6.059 1 91.94 139 PRO B N 1
ATOM 3765 C CA . PRO B 1 139 ? -5.438 11.758 4.645 1 91.94 139 PRO B CA 1
ATOM 3766 C C . PRO B 1 139 ? -4.086 11.789 3.936 1 91.94 139 PRO B C 1
ATOM 3768 O O . PRO B 1 139 ? -3.213 12.578 4.305 1 91.94 139 PRO B O 1
ATOM 3771 N N . GLY B 1 140 ? -3.969 10.93 2.834 1 93.38 140 GLY B N 1
ATOM 3772 C CA . GLY B 1 140 ? -2.84 11.008 1.922 1 93.38 140 GLY B CA 1
ATOM 3773 C C . GLY B 1 140 ? -2.236 9.656 1.59 1 93.38 140 GLY B C 1
ATOM 3774 O O . GLY B 1 140 ? -2.188 9.266 0.423 1 93.38 140 GLY B O 1
ATOM 3775 N N . VAL B 1 141 ? -1.781 8.969 2.672 1 96.06 141 VAL B N 1
ATOM 3776 C CA . VAL B 1 141 ? -0.995 7.77 2.391 1 96.06 141 VAL B CA 1
ATOM 3777 C C . VAL B 1 141 ? -1.802 6.523 2.752 1 96.06 141 VAL B C 1
ATOM 3779 O O . VAL B 1 141 ? -1.922 5.598 1.946 1 96.06 141 VAL B O 1
ATOM 3782 N N . ILE B 1 142 ? -2.461 6.465 3.918 1 97.5 142 ILE B N 1
ATOM 3783 C CA . ILE B 1 142 ? -3.057 5.25 4.461 1 97.5 142 ILE B CA 1
ATOM 3784 C C . ILE B 1 142 ? -4.223 4.805 3.578 1 97.5 142 ILE B C 1
ATOM 3786 O O . ILE B 1 142 ? -4.258 3.666 3.113 1 97.5 142 ILE B O 1
ATOM 3790 N N . GLY B 1 143 ? -5.129 5.73 3.326 1 97.25 143 GLY B N 1
ATOM 3791 C CA . GLY B 1 143 ? -6.285 5.391 2.51 1 97.25 143 GLY B CA 1
ATOM 3792 C C . GLY B 1 143 ? -5.992 5.422 1.022 1 97.25 143 GLY B C 1
ATOM 3793 O O . GLY B 1 143 ? -6.176 4.422 0.327 1 97.25 143 GLY B O 1
ATOM 3794 N N . GLU B 1 144 ? -5.402 6.555 0.531 1 95.62 144 GLU B N 1
ATOM 3795 C CA . GLU B 1 144 ? -5.316 6.91 -0.882 1 95.62 144 GLU B CA 1
ATOM 3796 C C . GLU B 1 144 ? -4.262 6.074 -1.599 1 95.62 144 GLU B C 1
ATOM 3798 O O . GLU B 1 144 ? -4.352 5.852 -2.809 1 95.62 144 GLU B O 1
ATOM 3803 N N . ARG B 1 145 ? -3.297 5.566 -0.743 1 96 145 ARG B N 1
ATOM 3804 C CA . ARG B 1 145 ? -2.219 4.824 -1.389 1 96 145 ARG B CA 1
ATOM 3805 C C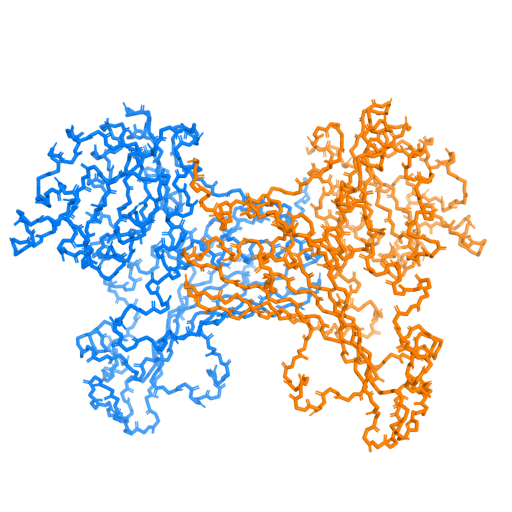 . ARG B 1 145 ? -2.221 3.363 -0.953 1 96 145 ARG B C 1
ATOM 3807 O O . ARG B 1 145 ? -2.438 2.465 -1.771 1 96 145 ARG B O 1
ATOM 3814 N N . LEU B 1 146 ? -2.244 3.111 0.344 1 98.06 146 LEU B N 1
ATOM 3815 C CA . LEU B 1 146 ? -2.041 1.751 0.834 1 98.06 146 LEU B CA 1
ATOM 3816 C C . LEU B 1 146 ? -3.338 0.953 0.776 1 98.06 146 LEU B C 1
ATOM 3818 O O . LEU B 1 146 ? -3.381 -0.13 0.187 1 98.06 146 LEU B O 1
ATOM 3822 N N . ALA B 1 147 ? -4.426 1.517 1.36 1 98.5 147 ALA B N 1
ATOM 3823 C CA . ALA B 1 147 ? -5.688 0.781 1.384 1 98.5 147 ALA B CA 1
ATOM 3824 C C . ALA B 1 147 ? -6.188 0.506 -0.032 1 98.5 147 ALA B C 1
ATOM 3826 O O . ALA B 1 147 ? -6.586 -0.617 -0.348 1 98.5 147 ALA B O 1
ATOM 3827 N N . LEU B 1 148 ? -6.141 1.518 -0.894 1 98 148 LEU B N 1
ATOM 3828 C CA . LEU B 1 148 ? -6.605 1.335 -2.264 1 98 148 LEU B CA 1
ATOM 3829 C C . LEU B 1 148 ? -5.75 0.304 -2.994 1 98 148 LEU B C 1
ATOM 3831 O O . LEU B 1 148 ? -6.277 -0.528 -3.738 1 98 148 LEU B O 1
ATOM 3835 N N . ALA B 1 149 ? -4.438 0.359 -2.801 1 97.69 149 ALA B N 1
ATOM 3836 C CA . ALA B 1 149 ? -3.574 -0.65 -3.406 1 97.69 149 ALA B CA 1
ATOM 3837 C C . ALA B 1 149 ? -3.949 -2.051 -2.934 1 97.69 149 ALA B C 1
ATOM 3839 O O . ALA B 1 149 ? -3.992 -2.992 -3.729 1 97.69 149 ALA B O 1
ATOM 3840 N N . LEU B 1 150 ? -4.238 -2.191 -1.684 1 98.44 150 LEU B N 1
ATOM 3841 C CA . LEU B 1 150 ? -4.574 -3.477 -1.079 1 98.44 150 LEU B CA 1
ATOM 3842 C C . LEU B 1 150 ? -5.867 -4.035 -1.669 1 98.44 150 LEU B C 1
ATOM 3844 O O . LEU B 1 150 ? -5.992 -5.246 -1.857 1 98.44 150 LEU B O 1
ATOM 3848 N N . THR B 1 151 ? -6.805 -3.133 -2.021 1 98.31 151 THR B N 1
ATOM 3849 C CA . THR B 1 151 ? -8.078 -3.59 -2.574 1 98.31 151 THR B CA 1
ATOM 3850 C C . THR B 1 151 ? -7.863 -4.281 -3.92 1 98.31 151 THR B C 1
ATOM 3852 O O . THR B 1 151 ? -8.727 -5.023 -4.387 1 98.31 151 THR B O 1
ATOM 3855 N N . GLY B 1 152 ? -6.734 -4.035 -4.547 1 97.31 152 GLY B N 1
ATOM 3856 C CA . GLY B 1 152 ? -6.391 -4.699 -5.793 1 97.31 152 GLY B CA 1
ATOM 3857 C C . GLY B 1 152 ? -6.219 -6.199 -5.645 1 97.31 152 GLY B C 1
ATOM 3858 O O . GLY B 1 152 ? -6.105 -6.918 -6.641 1 97.31 152 GLY B O 1
ATOM 3859 N N . THR B 1 153 ? -6.273 -6.734 -4.449 1 97.88 153 THR B N 1
ATOM 3860 C CA . THR B 1 153 ? -6.168 -8.164 -4.195 1 97.88 153 THR B CA 1
ATOM 3861 C C . THR B 1 153 ? -7.547 -8.781 -4.004 1 97.88 153 THR B C 1
ATOM 3863 O O . THR B 1 153 ? -7.684 -10.008 -3.953 1 97.88 153 THR B O 1
ATOM 3866 N N . SER B 1 154 ? -8.578 -7.973 -3.971 1 97.25 154 SER B N 1
ATOM 3867 C CA . SER B 1 154 ? -9.906 -8.438 -3.592 1 97.25 154 SER B CA 1
ATOM 3868 C C . SER B 1 154 ? -10.68 -8.961 -4.801 1 97.25 154 SER B C 1
ATOM 3870 O O . SER B 1 154 ? -10.719 -8.305 -5.848 1 97.25 154 SER B O 1
ATOM 3872 N N . ILE B 1 155 ? -11.234 -10.102 -4.668 1 96.25 155 ILE B N 1
ATOM 3873 C CA . ILE B 1 155 ? -12.203 -10.609 -5.633 1 96.25 155 ILE B CA 1
ATOM 3874 C C . ILE B 1 155 ? -13.594 -10.07 -5.305 1 96.25 155 ILE B C 1
ATOM 3876 O O . ILE B 1 155 ? -14.336 -9.664 -6.203 1 96.25 155 ILE B O 1
ATOM 3880 N N . GLU B 1 156 ? -13.867 -10.086 -4.059 1 95.38 156 GLU B N 1
ATOM 3881 C CA . GLU B 1 156 ? -15.047 -9.438 -3.488 1 95.38 156 GLU B CA 1
ATOM 3882 C C . GLU B 1 156 ? -14.648 -8.438 -2.4 1 95.38 156 GLU B C 1
ATOM 3884 O O . GLU B 1 156 ? -13.656 -8.641 -1.698 1 95.38 156 GLU B O 1
ATOM 3889 N N . LEU B 1 157 ? -15.406 -7.41 -2.256 1 96.88 157 LEU B N 1
ATOM 3890 C CA . LEU B 1 157 ? -15.172 -6.387 -1.242 1 96.88 157 LEU B CA 1
ATOM 3891 C C . LEU B 1 157 ? -16.5 -5.867 -0.679 1 96.88 157 LEU B C 1
ATOM 3893 O O . LEU B 1 157 ? -17.25 -5.203 -1.384 1 96.88 157 LEU B O 1
ATOM 3897 N N . ASP B 1 158 ? -16.719 -6.133 0.594 1 96.56 158 ASP B N 1
ATOM 3898 C CA . ASP B 1 158 ? -18 -5.809 1.224 1 96.56 158 ASP B CA 1
ATOM 3899 C C . ASP B 1 158 ? -17.891 -4.52 2.031 1 96.56 158 ASP B C 1
ATOM 3901 O O . ASP B 1 158 ? -18.859 -3.752 2.107 1 96.56 158 ASP B O 1
ATOM 3905 N N . ARG B 1 159 ? -16.75 -4.355 2.627 1 98 159 ARG B N 1
ATOM 3906 C CA . ARG B 1 159 ? -16.594 -3.252 3.566 1 98 159 ARG B CA 1
ATOM 3907 C C . ARG B 1 159 ? -15.117 -2.975 3.834 1 98 159 ARG B C 1
ATOM 3909 O O . ARG B 1 159 ? -14.297 -3.896 3.842 1 98 159 ARG B O 1
ATOM 3916 N N . ILE B 1 160 ? -14.797 -1.764 4.039 1 98.69 160 ILE B N 1
ATOM 3917 C CA . ILE B 1 160 ? -13.461 -1.338 4.457 1 98.69 160 ILE B CA 1
ATOM 3918 C C . ILE B 1 160 ? -13.555 -0.56 5.766 1 98.69 160 ILE B C 1
ATOM 3920 O O . ILE B 1 160 ? -14.422 0.306 5.922 1 98.69 160 ILE B O 1
ATOM 3924 N N . THR B 1 161 ? -12.75 -0.855 6.742 1 98.31 161 THR B N 1
ATOM 3925 C CA . THR B 1 161 ? -12.57 -0.005 7.91 1 98.31 161 THR B CA 1
ATOM 3926 C C . THR B 1 161 ? -11.117 0.439 8.039 1 98.31 161 THR B C 1
ATOM 3928 O O . THR B 1 161 ? -10.203 -0.342 7.785 1 98.31 161 THR B O 1
ATOM 3931 N N . ILE B 1 162 ? -10.898 1.66 8.305 1 98.12 162 ILE B N 1
ATOM 3932 C CA . ILE B 1 162 ? -9.594 2.26 8.594 1 98.12 162 ILE B CA 1
ATOM 3933 C C . ILE B 1 162 ? -9.633 2.945 9.953 1 98.12 162 ILE B C 1
ATOM 3935 O O . ILE B 1 162 ? -10.344 3.934 10.141 1 98.12 162 ILE B O 1
ATOM 3939 N N . ASP B 1 163 ? -8.859 2.439 10.883 1 96.69 163 ASP B N 1
ATOM 3940 C CA . ASP B 1 163 ? -8.773 3.008 12.227 1 96.69 163 ASP B CA 1
ATOM 3941 C C . ASP B 1 163 ? -7.391 3.604 12.484 1 96.69 163 ASP B C 1
ATOM 3943 O O . ASP B 1 163 ? -6.371 2.971 12.188 1 96.69 163 ASP B O 1
ATOM 3947 N N . GLU B 1 164 ? -7.402 4.723 12.883 1 96.19 164 GLU B N 1
ATOM 3948 C CA . GLU B 1 164 ? -6.215 5.344 13.461 1 96.19 164 GLU B CA 1
ATOM 3949 C C . GLU B 1 164 ? -6.332 5.469 14.977 1 96.19 164 GLU B C 1
ATOM 3951 O O . GLU B 1 164 ? -7.207 6.18 15.477 1 96.19 164 GLU B O 1
ATOM 3956 N N . VAL B 1 165 ? -5.5 4.801 15.688 1 95.5 165 VAL B N 1
ATOM 3957 C CA . VAL B 1 165 ? -5.547 4.816 17.141 1 95.5 165 VAL B CA 1
ATOM 3958 C C . VAL B 1 165 ? -4.289 5.48 17.703 1 95.5 165 VAL B C 1
ATOM 3960 O O . VAL B 1 165 ? -3.172 5.137 17.297 1 95.5 165 VAL B O 1
ATOM 3963 N N . LEU B 1 166 ? -4.48 6.418 18.484 1 92.94 166 LEU B N 1
ATOM 3964 C CA . LEU B 1 166 ? -3.377 7.113 19.141 1 92.94 166 LEU B CA 1
ATOM 3965 C C . LEU B 1 166 ? -3.391 6.852 20.641 1 92.94 166 LEU B C 1
ATOM 3967 O O . LEU B 1 166 ? -4.367 7.176 21.312 1 92.94 166 LEU B O 1
ATOM 3971 N N . ASP B 1 167 ? -2.309 6.246 21.125 1 93.25 167 ASP B N 1
ATOM 3972 C CA . ASP B 1 167 ? -2.029 6.289 22.547 1 93.25 167 ASP B CA 1
ATOM 3973 C C . ASP B 1 167 ? -1.636 7.695 22.984 1 93.25 167 ASP B C 1
ATOM 3975 O O . ASP B 1 167 ? -0.505 8.133 22.766 1 93.25 167 ASP B O 1
ATOM 3979 N N . ALA B 1 168 ? -2.588 8.367 23.641 1 93.25 168 ALA B N 1
ATOM 3980 C CA . ALA B 1 168 ? -2.42 9.797 23.891 1 93.25 168 ALA B CA 1
ATOM 3981 C C . ALA B 1 168 ? -1.829 10.047 25.266 1 93.25 168 ALA B C 1
ATOM 3983 O O . ALA B 1 168 ? -1.677 11.195 25.688 1 93.25 168 ALA B O 1
ATOM 3984 N N . ARG B 1 169 ? -1.396 9.078 26.125 1 93 169 ARG B N 1
ATOM 3985 C CA . ARG B 1 169 ? -0.906 9.211 27.484 1 93 169 ARG B CA 1
ATOM 3986 C C . ARG B 1 169 ? 0.349 10.07 27.531 1 93 169 ARG B C 1
ATOM 3988 O O . ARG B 1 169 ? 0.574 10.797 28.516 1 93 169 ARG B O 1
ATOM 3995 N N . GLY B 1 170 ? 1.04 10.016 26.359 1 88.19 170 GLY B N 1
ATOM 3996 C CA . GLY B 1 170 ? 2.32 10.703 26.328 1 88.19 170 GLY B CA 1
ATOM 3997 C C . GLY B 1 170 ? 2.219 12.125 25.812 1 88.19 170 GLY B C 1
ATOM 3998 O O . GLY B 1 170 ? 3.221 12.836 25.75 1 88.19 170 GLY B O 1
ATOM 3999 N N . MET B 1 171 ? 1.064 12.57 25.422 1 87.06 171 MET B N 1
ATOM 4000 C CA . MET B 1 171 ? 0.864 13.938 24.938 1 87.06 171 MET B CA 1
ATOM 4001 C C . MET B 1 171 ? 1.119 14.945 26.047 1 87.06 171 MET B C 1
ATOM 4003 O O . MET B 1 171 ? 0.368 15.008 27.016 1 87.06 171 MET B O 1
ATOM 4007 N N . PRO B 1 172 ? 2.107 15.773 25.875 1 84.94 172 PRO B N 1
ATOM 4008 C CA . PRO B 1 172 ? 2.494 16.609 27.016 1 84.94 172 PRO B CA 1
ATOM 4009 C C . PRO B 1 172 ? 1.694 17.906 27.094 1 84.94 172 PRO B C 1
ATOM 4011 O O . PRO B 1 172 ? 1.614 18.531 28.156 1 84.94 172 PRO B O 1
ATOM 4014 N N . ASP B 1 173 ? 1.148 18.391 26.031 1 88.19 173 ASP B N 1
ATOM 4015 C CA . ASP B 1 173 ? 0.48 19.688 25.969 1 88.19 173 ASP B CA 1
ATOM 4016 C C . ASP B 1 173 ? -0.929 19.594 26.562 1 88.19 173 ASP B C 1
ATOM 4018 O O . ASP B 1 173 ? -1.823 19 25.953 1 88.19 173 ASP B O 1
ATOM 4022 N N . PRO B 1 174 ? -1.141 20.25 27.625 1 92 174 PRO B N 1
ATOM 4023 C CA . PRO B 1 174 ? -2.463 20.172 28.25 1 92 174 PRO B CA 1
ATOM 4024 C C . PRO B 1 174 ? -3.568 20.75 27.359 1 92 174 PRO B C 1
ATOM 4026 O O . PRO B 1 174 ? -4.691 20.234 27.359 1 92 174 PRO B O 1
ATOM 4029 N N . ASP B 1 175 ? -3.24 21.75 26.719 1 89.44 175 ASP B N 1
ATOM 4030 C CA . ASP B 1 175 ? -4.258 22.344 25.844 1 89.44 175 ASP B CA 1
ATOM 4031 C C . ASP B 1 175 ? -4.703 21.359 24.766 1 89.44 175 ASP B C 1
ATOM 4033 O O . ASP B 1 175 ? -5.895 21.219 24.484 1 89.44 175 ASP B O 1
ATOM 4037 N N . PHE B 1 176 ? -3.797 20.703 24.266 1 87.5 176 PHE B N 1
ATOM 4038 C CA . PHE B 1 176 ? -4.129 19.719 23.25 1 87.5 176 PHE B CA 1
ATOM 4039 C C . PHE B 1 176 ? -4.91 18.562 23.859 1 87.5 176 PHE B C 1
ATOM 4041 O O . PHE B 1 176 ? -5.957 18.172 23.328 1 87.5 176 PHE B O 1
ATOM 4048 N N . ALA B 1 177 ? -4.473 18.094 24.953 1 92 177 ALA B N 1
ATOM 4049 C CA . ALA B 1 177 ? -5.078 16.922 25.578 1 92 177 ALA B CA 1
ATOM 4050 C C . ALA B 1 177 ? -6.48 17.234 26.094 1 92 177 ALA B C 1
ATOM 4052 O O . ALA B 1 177 ? -7.434 16.5 25.812 1 92 177 ALA B O 1
ATOM 4053 N N . PHE B 1 178 ? -6.656 18.391 26.719 1 92.12 178 PHE B N 1
ATOM 4054 C CA . PHE B 1 178 ? -7.898 18.656 27.438 1 92.12 178 PHE B CA 1
ATOM 4055 C C . PHE B 1 178 ? -8.867 19.453 26.578 1 92.12 178 PHE B C 1
ATOM 4057 O O . PHE B 1 178 ? -10.07 19.219 26.609 1 92.12 178 PHE B O 1
ATOM 4064 N N . THR B 1 179 ? -8.383 20.328 25.75 1 86.69 179 THR B N 1
ATOM 4065 C CA . THR B 1 179 ? -9.258 21.188 24.969 1 86.69 179 THR B CA 1
ATOM 4066 C C . THR B 1 179 ? -9.492 20.609 23.578 1 86.69 179 THR B C 1
ATOM 4068 O O . THR B 1 179 ? -10.633 20.484 23.125 1 86.69 179 THR B O 1
ATOM 4071 N N . VAL B 1 180 ? -8.461 20.172 22.938 1 84.69 180 VAL B N 1
ATOM 4072 C CA . VAL B 1 180 ? -8.578 19.703 21.562 1 84.69 180 VAL B CA 1
ATOM 4073 C C . VAL B 1 180 ? -9.117 18.281 21.547 1 84.69 180 VAL B C 1
ATOM 4075 O O . VAL B 1 180 ? -10.109 18 20.859 1 84.69 180 VAL B O 1
ATOM 4078 N N . MET B 1 181 ? -8.555 17.438 22.375 1 89.94 181 MET B N 1
ATOM 4079 C CA . MET B 1 181 ? -8.969 16.031 22.391 1 89.94 181 MET B CA 1
ATOM 4080 C C . MET B 1 181 ? -10.211 15.844 23.25 1 89.94 181 MET B C 1
ATOM 4082 O O . MET B 1 181 ? -10.891 14.82 23.156 1 89.94 181 MET B O 1
ATOM 4086 N N . GLY B 1 182 ? -10.391 16.844 24.188 1 91.19 182 GLY B N 1
ATOM 4087 C CA . GLY B 1 182 ? -11.57 16.812 25.031 1 91.19 182 GLY B CA 1
ATOM 4088 C C . GLY B 1 182 ? -11.406 15.945 26.266 1 91.19 182 GLY B C 1
ATOM 4089 O O . GLY B 1 182 ? -12.359 15.75 27.031 1 91.19 182 GLY B O 1
ATOM 4090 N N . MET B 1 183 ? -10.234 15.477 26.594 1 95.5 183 MET B N 1
ATOM 4091 C CA . MET B 1 183 ? -10.008 14.57 27.719 1 95.5 183 MET B CA 1
ATOM 4092 C C . MET B 1 183 ? -10.344 15.258 29.031 1 95.5 183 MET B C 1
ATOM 4094 O O . MET B 1 183 ? -10.07 16.438 29.219 1 95.5 183 MET B O 1
ATOM 4098 N N . GLY B 1 184 ? -10.945 14.492 29.906 1 95.75 184 GLY B N 1
ATOM 4099 C CA . GLY B 1 184 ? -11.227 15.016 31.234 1 95.75 184 GLY B CA 1
ATOM 4100 C C . GLY B 1 184 ? -12.508 15.828 31.297 1 95.75 184 GLY B C 1
ATOM 4101 O O . GLY B 1 184 ? -12.922 16.25 32.375 1 95.75 184 GLY B O 1
ATOM 4102 N N . SER B 1 185 ? -13.125 16.109 30.234 1 94.81 185 SER B N 1
ATOM 4103 C CA . SER B 1 185 ? -14.398 16.812 30.219 1 94.81 185 SER B CA 1
ATOM 4104 C C . SER B 1 185 ? -15.562 15.883 30.531 1 94.81 185 SER B C 1
ATOM 4106 O O . SER B 1 185 ? -15.445 14.664 30.375 1 94.81 185 SER B O 1
ATOM 4108 N N . PRO B 1 186 ? -16.672 16.531 30.984 1 94.81 186 PRO B N 1
ATOM 4109 C CA . PRO B 1 186 ? -17.875 15.695 31.062 1 94.81 186 PRO B CA 1
ATOM 4110 C C . PRO B 1 186 ? -18.328 15.156 29.703 1 94.81 186 PRO B C 1
ATOM 4112 O O . PRO B 1 186 ? -18.391 15.914 28.734 1 94.81 186 PRO B O 1
ATOM 4115 N N . PRO B 1 187 ? -18.547 13.844 29.625 1 93.62 187 PRO B N 1
ATOM 4116 C CA . PRO B 1 187 ? -18.891 13.242 28.328 1 93.62 187 PRO B CA 1
ATOM 4117 C C . PRO B 1 187 ? -20.062 13.953 27.641 1 93.62 187 PRO B C 1
ATOM 4119 O O . PRO B 1 187 ? -20.078 14.062 26.422 1 93.62 187 PRO B O 1
ATOM 4122 N N . GLU B 1 188 ? -21 14.461 28.391 1 90.19 188 GLU B N 1
ATOM 4123 C CA . GLU B 1 188 ? -22.203 15.07 27.844 1 90.19 188 GLU B CA 1
ATOM 4124 C C . GLU B 1 188 ? -21.891 16.375 27.125 1 90.19 188 GLU B C 1
ATOM 4126 O O . GLU B 1 188 ? -22.688 16.859 26.312 1 90.19 188 GLU B O 1
ATOM 4131 N N . GLU B 1 189 ? -20.719 16.906 27.328 1 88.19 189 GLU B N 1
ATOM 4132 C CA . GLU B 1 189 ? -20.344 18.172 26.734 1 88.19 189 GLU B CA 1
ATOM 4133 C C . GLU B 1 189 ? -19.75 17.984 25.344 1 88.19 189 GLU B C 1
ATOM 4135 O O . GLU B 1 189 ? -19.594 18.953 24.594 1 88.19 189 GLU B O 1
ATOM 4140 N N . LEU B 1 190 ? -19.406 16.797 25.016 1 87.12 190 LEU B N 1
ATOM 4141 C CA . LEU B 1 190 ? -18.797 16.5 23.734 1 87.12 190 LEU B CA 1
ATOM 4142 C C . LEU B 1 190 ? -19.75 15.719 22.828 1 87.12 190 LEU B C 1
ATOM 4144 O O . LEU B 1 190 ? -19.719 14.492 22.812 1 87.12 190 LEU B O 1
ATOM 4148 N N . ASP B 1 191 ? -20.562 16.375 22.062 1 80.62 191 ASP B N 1
ATOM 4149 C CA . ASP B 1 191 ? -21.609 15.727 21.281 1 80.62 191 ASP B CA 1
ATOM 4150 C C . ASP B 1 191 ? -21.219 15.625 19.812 1 80.62 191 ASP B C 1
ATOM 4152 O O . ASP B 1 191 ? -22.062 15.32 18.969 1 80.62 191 ASP B O 1
ATOM 4156 N N . GLY B 1 192 ? -20.047 15.984 19.578 1 81.12 192 GLY B N 1
ATOM 4157 C CA . GLY B 1 192 ? -19.562 15.828 18.219 1 81.12 192 GLY B CA 1
ATOM 4158 C C . GLY B 1 192 ? -19.859 17.031 17.344 1 81.12 192 GLY B C 1
ATOM 4159 O O . GLY B 1 192 ? -19.562 17.031 16.156 1 81.12 192 GLY B O 1
ATOM 4160 N N . THR B 1 193 ? -20.391 18 17.938 1 82.38 193 THR B N 1
ATOM 4161 C CA . THR B 1 193 ? -20.656 19.219 17.203 1 82.38 193 THR B CA 1
ATOM 4162 C C . THR B 1 193 ? -19.578 20.266 17.469 1 82.38 193 THR B C 1
ATOM 4164 O O . THR B 1 193 ? -18.75 20.094 18.375 1 82.38 193 THR B O 1
ATOM 4167 N N . GLY B 1 194 ? -19.469 21.281 16.625 1 84.5 194 GLY B N 1
ATOM 4168 C CA . GLY B 1 194 ? -18.5 22.344 16.812 1 84.5 194 GLY B CA 1
ATOM 4169 C C . GLY B 1 194 ? -17.484 22.453 15.695 1 84.5 194 GLY B C 1
ATOM 4170 O O . GLY B 1 194 ? -17.547 21.688 14.727 1 84.5 194 GLY B O 1
ATOM 4171 N N . PRO B 1 195 ? -16.641 23.391 15.852 1 85.38 195 PRO B N 1
ATOM 4172 C CA . PRO B 1 195 ? -15.719 23.703 14.75 1 85.38 195 PRO B CA 1
ATOM 4173 C C . PRO B 1 195 ? -14.672 22.609 14.523 1 85.38 195 PRO B C 1
ATOM 4175 O O . PRO B 1 195 ? -14.312 22.328 13.375 1 85.38 195 PRO B O 1
ATOM 4178 N N . LEU B 1 196 ? -14.25 22.031 15.586 1 84.62 196 LEU B N 1
ATOM 4179 C CA . LEU B 1 196 ? -13.18 21.047 15.445 1 84.62 196 LEU B CA 1
ATOM 4180 C C . LEU B 1 196 ? -13.688 19.781 14.773 1 84.62 196 LEU B C 1
ATOM 4182 O O . LEU B 1 196 ? -13.117 19.312 13.781 1 84.62 196 LEU B O 1
ATOM 4186 N N . PRO B 1 197 ? -14.797 19.234 15.258 1 85.25 197 PRO B N 1
ATOM 4187 C CA . PRO B 1 197 ? -15.375 18.094 14.539 1 85.25 197 PRO B CA 1
ATOM 4188 C C . PRO B 1 197 ? -15.68 18.406 13.078 1 85.25 197 PRO B C 1
ATOM 4190 O O . PRO B 1 197 ? -15.508 17.531 12.211 1 85.25 197 PRO B O 1
ATOM 4193 N N . SER B 1 198 ? -16.078 19.625 12.859 1 88.56 198 SER B N 1
ATOM 4194 C CA . SER B 1 198 ? -16.375 20.031 11.492 1 88.56 198 SER B CA 1
ATOM 4195 C C . SER B 1 198 ? -15.109 20.031 10.633 1 88.56 198 SER B C 1
ATOM 4197 O O . SER B 1 198 ? -15.148 19.641 9.469 1 88.56 198 SER B O 1
ATOM 4199 N N . LEU B 1 199 ? -14.078 20.484 11.188 1 89.75 199 LEU B N 1
ATOM 4200 C CA . LEU B 1 199 ? -12.797 20.484 10.484 1 89.75 199 LEU B CA 1
ATOM 4201 C C . LEU B 1 199 ? -12.375 19.062 10.125 1 89.75 199 LEU B C 1
ATOM 4203 O O . LEU B 1 199 ? -12.023 18.797 8.977 1 89.75 199 LEU B O 1
ATOM 4207 N N . TYR B 1 200 ? -12.453 18.109 11.047 1 90.19 200 TYR B N 1
ATOM 4208 C CA . TYR B 1 200 ? -12.062 16.719 10.805 1 90.19 200 TYR B CA 1
ATOM 4209 C C . TYR B 1 200 ? -12.992 16.062 9.789 1 90.19 200 TYR B C 1
ATOM 4211 O O . TYR B 1 200 ? -12.539 15.297 8.93 1 90.19 200 TYR B O 1
ATOM 4219 N N . ALA B 1 201 ? -14.211 16.422 9.93 1 91.69 201 ALA B N 1
ATOM 4220 C CA . ALA B 1 201 ? -15.164 15.898 8.969 1 91.69 201 ALA B CA 1
ATOM 4221 C C . ALA B 1 201 ? -14.797 16.297 7.547 1 91.69 201 ALA B C 1
ATOM 4223 O O . ALA B 1 201 ? -14.859 15.484 6.625 1 91.69 201 ALA B O 1
ATOM 4224 N N . SER B 1 202 ? -14.414 17.531 7.398 1 92.5 202 SER B N 1
ATOM 4225 C CA . SER B 1 202 ? -14.031 18.016 6.078 1 92.5 202 SER B CA 1
ATOM 4226 C C . SER B 1 202 ? -12.773 17.312 5.566 1 92.5 202 SER B C 1
ATOM 4228 O O . SER B 1 202 ? -12.719 16.922 4.402 1 92.5 202 SER B O 1
ATOM 4230 N N . LEU B 1 203 ? -11.836 17.125 6.445 1 92.62 203 LEU B N 1
ATOM 4231 C CA . LEU B 1 203 ? -10.57 16.5 6.074 1 92.62 203 LEU B CA 1
ATOM 4232 C C . LEU B 1 203 ? -10.781 15.062 5.641 1 92.62 203 LEU B C 1
ATOM 4234 O O . LEU B 1 203 ? -10.336 14.656 4.566 1 92.62 203 LEU B O 1
ATOM 4238 N N . TYR B 1 204 ? -11.555 14.312 6.375 1 94.5 204 TYR B N 1
ATOM 4239 C CA . TYR B 1 204 ? -11.648 12.875 6.152 1 94.5 204 TYR B CA 1
ATOM 4240 C C . TYR B 1 204 ? -12.688 12.555 5.086 1 94.5 204 TYR B C 1
ATOM 4242 O O . TYR B 1 204 ? -12.672 11.477 4.496 1 94.5 204 TYR B O 1
ATOM 4250 N N . LEU B 1 205 ? -13.617 13.555 4.898 1 96.31 205 LEU B N 1
ATOM 4251 C CA . LEU B 1 205 ? -14.531 13.398 3.77 1 96.31 205 LEU B CA 1
ATOM 4252 C C . LEU B 1 205 ? -13.758 13.281 2.459 1 96.31 205 LEU B C 1
ATOM 4254 O O . LEU B 1 205 ? -14.164 12.547 1.559 1 96.31 205 LEU B O 1
ATOM 4258 N N . GLU B 1 206 ? -12.672 13.969 2.338 1 96.94 206 GLU B N 1
ATOM 4259 C CA . GLU B 1 206 ? -11.875 13.922 1.117 1 96.94 206 GLU B CA 1
ATOM 4260 C C . GLU B 1 206 ? -11.305 12.523 0.881 1 96.94 206 GLU B C 1
ATOM 4262 O O . GLU B 1 206 ? -11.305 12.039 -0.25 1 96.94 206 GLU B O 1
ATOM 4267 N N . THR B 1 207 ? -10.844 11.836 1.964 1 97.38 207 THR B N 1
ATOM 4268 C CA . THR B 1 207 ? -10.336 10.477 1.852 1 97.38 207 THR B CA 1
ATOM 4269 C C . THR B 1 207 ? -11.445 9.516 1.417 1 97.38 207 THR B C 1
ATOM 4271 O O . THR B 1 207 ? -11.258 8.727 0.492 1 97.38 207 THR B O 1
ATOM 4274 N N . ILE B 1 208 ? -12.594 9.695 2.07 1 98 208 ILE B N 1
ATOM 4275 C CA . ILE B 1 208 ? -13.727 8.828 1.791 1 98 208 ILE B CA 1
ATOM 4276 C C . ILE B 1 208 ? -14.164 8.992 0.337 1 98 208 ILE B C 1
ATOM 4278 O O . ILE B 1 208 ? -14.312 8.008 -0.391 1 98 208 ILE B O 1
ATOM 4282 N N . ALA B 1 209 ? -14.289 10.242 -0.111 1 97.69 209 ALA B N 1
ATOM 4283 C CA . ALA B 1 209 ? -14.75 10.531 -1.466 1 97.69 209 ALA B CA 1
ATOM 4284 C C . ALA B 1 209 ? -13.75 10.047 -2.506 1 97.69 209 ALA B C 1
ATOM 4286 O O . ALA B 1 209 ? -14.133 9.461 -3.52 1 97.69 209 ALA B O 1
ATOM 4287 N N . PHE B 1 210 ? -12.523 10.25 -2.264 1 97.81 210 PHE B N 1
ATOM 4288 C CA . PHE B 1 210 ? -11.477 9.828 -3.191 1 97.81 210 PHE B CA 1
ATOM 4289 C C . PHE B 1 210 ? -11.477 8.312 -3.352 1 97.81 210 PHE B C 1
ATOM 4291 O O . PHE B 1 210 ? -11.484 7.805 -4.473 1 97.81 210 PHE B O 1
ATOM 4298 N N . MET B 1 211 ? -11.477 7.586 -2.219 1 98 211 MET B N 1
ATOM 4299 C CA . MET B 1 211 ? -11.43 6.125 -2.262 1 98 211 MET B CA 1
ATOM 4300 C C . MET B 1 211 ? -12.664 5.566 -2.969 1 98 211 MET B C 1
ATOM 4302 O O . MET B 1 211 ? -12.539 4.699 -3.836 1 98 211 MET B O 1
ATOM 4306 N N . CYS B 1 212 ? -13.797 6.125 -2.615 1 97.38 212 CYS B N 1
ATOM 4307 C CA . CYS B 1 212 ? -15.016 5.629 -3.234 1 97.38 212 CYS B CA 1
ATOM 4308 C C . CYS B 1 212 ? -14.992 5.844 -4.742 1 97.38 212 CYS B C 1
ATOM 4310 O O . CYS B 1 212 ? -15.352 4.949 -5.508 1 97.38 212 CYS B O 1
ATOM 4312 N N . GLU B 1 213 ? -14.555 6.992 -5.145 1 96.44 213 GLU B N 1
ATOM 4313 C CA . GLU B 1 213 ? -14.492 7.266 -6.574 1 96.44 213 GLU B CA 1
ATOM 4314 C C . GLU B 1 213 ? -13.555 6.293 -7.285 1 96.44 213 GLU B C 1
ATOM 4316 O O . GLU B 1 213 ? -13.883 5.781 -8.359 1 96.44 213 GLU B O 1
ATOM 4321 N N . ARG B 1 214 ? -12.398 6.023 -6.719 1 96.31 214 ARG B N 1
ATOM 4322 C CA . ARG B 1 214 ? -11.422 5.133 -7.344 1 96.31 214 ARG B CA 1
ATOM 4323 C C . ARG B 1 214 ? -11.93 3.695 -7.363 1 96.31 214 ARG B C 1
ATOM 4325 O O . ARG B 1 214 ? -11.516 2.896 -8.203 1 96.31 214 ARG B O 1
ATOM 4332 N N . LEU B 1 215 ? -12.852 3.355 -6.445 1 96.81 215 LEU B N 1
ATOM 4333 C CA . LEU B 1 215 ? -13.414 2.012 -6.367 1 96.81 215 LEU B CA 1
ATOM 4334 C C . LEU B 1 215 ? -14.656 1.89 -7.234 1 96.81 215 LEU B C 1
ATOM 4336 O O . LEU B 1 215 ? -15.242 0.807 -7.348 1 96.81 215 LEU B O 1
ATOM 4340 N N . GLY B 1 216 ? -15.117 3.053 -7.824 1 94.12 216 GLY B N 1
ATOM 4341 C CA . GLY B 1 216 ? -16.328 3.061 -8.625 1 94.12 216 GLY B CA 1
ATOM 4342 C C . GLY B 1 216 ? -17.594 2.998 -7.793 1 94.12 216 GLY B C 1
ATOM 4343 O O . GLY B 1 216 ? -18.609 2.453 -8.234 1 94.12 216 GLY B O 1
ATOM 4344 N N . ILE B 1 217 ? -17.484 3.463 -6.582 1 95.38 217 ILE B N 1
ATOM 4345 C CA . ILE B 1 217 ? -18.594 3.393 -5.645 1 95.38 217 ILE B CA 1
ATOM 4346 C C . ILE B 1 217 ? -19.203 4.781 -5.465 1 95.38 217 ILE B C 1
ATOM 4348 O O . ILE B 1 217 ? -18.5 5.75 -5.203 1 95.38 217 ILE B O 1
ATOM 4352 N N . THR B 1 218 ? -20.453 4.91 -5.68 1 94.94 218 THR B N 1
ATOM 4353 C CA . THR B 1 218 ? -21.219 6.094 -5.297 1 94.94 218 THR B CA 1
ATOM 4354 C C . THR B 1 218 ? -21.875 5.895 -3.939 1 94.94 218 THR B C 1
ATOM 4356 O O . THR B 1 218 ? -22.734 5.016 -3.781 1 94.94 218 THR B O 1
ATOM 4359 N N . TYR B 1 219 ? -21.453 6.613 -2.998 1 96.44 219 TYR B N 1
ATOM 4360 C CA . TYR B 1 219 ? -22.062 6.492 -1.684 1 96.44 219 TYR B CA 1
ATOM 4361 C C . TYR B 1 219 ? -23.281 7.402 -1.566 1 96.44 219 TYR B C 1
ATOM 4363 O O . TYR B 1 219 ? -23.344 8.445 -2.219 1 96.44 219 TYR B O 1
ATOM 4371 N N . ASP B 1 220 ? -24.25 7.105 -0.726 1 97.31 220 ASP B N 1
ATOM 4372 C CA . ASP B 1 220 ? -25.484 7.859 -0.527 1 97.31 220 ASP B CA 1
ATOM 4373 C C . ASP B 1 220 ? -25.25 9.07 0.375 1 97.31 220 ASP B C 1
ATOM 4375 O O . ASP B 1 220 ? -25.75 10.164 0.094 1 97.31 220 ASP B O 1
ATOM 4379 N N . GLU B 1 221 ? -24.547 8.82 1.432 1 97.06 221 GLU B N 1
ATOM 4380 C CA . GLU B 1 221 ? -24.234 9.844 2.422 1 97.06 221 GLU B CA 1
ATOM 4381 C C . GLU B 1 221 ? -23.047 9.438 3.293 1 97.06 221 GLU B C 1
ATOM 4383 O O . GLU B 1 221 ? -22.656 8.273 3.307 1 97.06 221 GLU B O 1
ATOM 4388 N N . VAL B 1 222 ? -22.469 10.359 3.863 1 96.94 222 VAL B N 1
ATOM 4389 C CA . VAL B 1 222 ? -21.484 10.125 4.914 1 96.94 222 VAL B CA 1
ATOM 4390 C C . VAL B 1 222 ? -22.078 10.484 6.273 1 96.94 222 VAL B C 1
ATOM 4392 O O . VAL B 1 222 ? -22.531 11.617 6.48 1 96.94 222 VAL B O 1
ATOM 4395 N N . VAL B 1 223 ? -22.062 9.492 7.148 1 95.75 223 VAL B N 1
ATOM 4396 C CA . VAL B 1 223 ? -22.688 9.664 8.461 1 95.75 223 VAL B CA 1
ATOM 4397 C C . VAL B 1 223 ? -21.625 9.695 9.547 1 95.75 223 VAL B C 1
ATOM 4399 O O . VAL B 1 223 ? -20.75 8.82 9.594 1 95.75 223 VAL B O 1
ATOM 4402 N N . SER B 1 224 ? -21.688 10.766 10.352 1 93.75 224 SER B N 1
ATOM 4403 C CA . SER B 1 224 ? -20.797 10.82 11.508 1 93.75 224 SER B CA 1
ATOM 4404 C C . SER B 1 224 ? -21.328 9.969 12.656 1 93.75 224 SER B C 1
ATOM 4406 O O . SER B 1 224 ? -22.547 9.93 12.898 1 93.75 224 SER B O 1
ATOM 4408 N N . ASP B 1 225 ? -20.422 9.227 13.258 1 92.94 225 ASP B N 1
ATOM 4409 C CA . ASP B 1 225 ? -20.734 8.375 14.398 1 92.94 225 ASP B CA 1
ATOM 4410 C C . ASP B 1 225 ? -19.719 8.57 15.516 1 92.94 225 ASP B C 1
ATOM 4412 O O . ASP B 1 225 ? -19.062 7.609 15.953 1 92.94 225 ASP B O 1
ATOM 4416 N N . HIS B 1 226 ? -19.625 9.797 16.047 1 91.75 226 HIS B N 1
ATOM 4417 C CA . HIS B 1 226 ? -18.641 10.188 17.047 1 91.75 226 HIS B CA 1
ATOM 4418 C C . HIS B 1 226 ? -19.078 9.758 18.453 1 91.75 226 HIS B C 1
ATOM 4420 O O . HIS B 1 226 ? -20.266 9.812 18.766 1 91.75 226 HIS B O 1
ATOM 4426 N N . ARG B 1 227 ? -18.125 9.289 19.219 1 91.81 227 ARG B N 1
ATOM 4427 C CA . ARG B 1 227 ? -18.453 8.938 20.594 1 91.81 227 ARG B CA 1
ATOM 4428 C C . ARG B 1 227 ? -17.266 9.203 21.516 1 91.81 227 ARG B C 1
ATOM 4430 O O . ARG B 1 227 ? -16.125 9.328 21.062 1 91.81 227 ARG B O 1
ATOM 4437 N N . VAL B 1 228 ? -17.625 9.391 22.75 1 94.56 228 VAL B N 1
ATOM 4438 C CA . VAL B 1 228 ? -16.609 9.5 23.797 1 94.56 228 VAL B CA 1
ATOM 4439 C C . VAL B 1 228 ? -16.781 8.383 24.812 1 94.56 228 VAL B C 1
ATOM 4441 O O . VAL B 1 228 ? -17.891 7.863 24.984 1 94.56 228 VAL B O 1
ATOM 4444 N N . VAL B 1 229 ? -15.68 7.961 25.359 1 95.94 229 VAL B N 1
ATOM 4445 C CA . VAL B 1 229 ? -15.672 6.918 26.375 1 95.94 229 VAL B CA 1
ATOM 4446 C C . VAL B 1 229 ? -15.102 7.465 27.672 1 95.94 229 VAL B C 1
ATOM 4448 O O . VAL B 1 229 ? -14.016 8.055 27.688 1 95.94 229 VAL B O 1
ATOM 4451 N N . ALA B 1 230 ? -15.852 7.301 28.734 1 96.94 230 ALA B N 1
ATOM 4452 C CA . ALA B 1 230 ? -15.414 7.777 30.047 1 96.94 230 ALA B CA 1
ATOM 4453 C C . ALA B 1 230 ? -14.258 6.934 30.578 1 96.94 230 ALA B C 1
ATOM 4455 O O . ALA B 1 230 ? -14.234 5.711 30.406 1 96.94 230 ALA B O 1
ATOM 4456 N N . ALA B 1 231 ? -13.336 7.559 31.25 1 97.88 231 ALA B N 1
ATOM 4457 C CA . ALA B 1 231 ? -12.227 6.859 31.891 1 97.88 231 ALA B CA 1
ATOM 4458 C C . ALA B 1 231 ? -12.734 5.934 33 1 97.88 231 ALA B C 1
ATOM 4460 O O . ALA B 1 231 ? -13.602 6.312 33.781 1 97.88 231 ALA B O 1
ATOM 4461 N N . ARG B 1 232 ? -12.133 4.734 33.062 1 96.75 232 ARG B N 1
ATOM 4462 C CA . ARG B 1 232 ? -12.539 3.734 34.031 1 96.75 232 ARG B CA 1
ATOM 4463 C C . ARG B 1 232 ? -12.023 4.082 35.438 1 96.75 232 ARG B C 1
ATOM 4465 O O . ARG B 1 232 ? -12.641 3.736 36.438 1 96.75 232 ARG B O 1
ATOM 4472 N N . THR B 1 233 ? -10.859 4.719 35.5 1 97.06 233 THR B N 1
ATOM 4473 C CA . THR B 1 233 ? -10.18 5.121 36.719 1 97.06 233 THR B CA 1
ATOM 4474 C C . THR B 1 233 ? -9.586 6.52 36.562 1 97.06 233 THR B C 1
ATOM 4476 O O . THR B 1 233 ? -9.641 7.117 35.5 1 97.06 233 THR B O 1
ATOM 4479 N N . ASP B 1 234 ? -9.18 7.035 37.719 1 97.81 234 ASP B N 1
ATOM 4480 C CA . ASP B 1 234 ? -8.359 8.242 37.625 1 97.81 234 ASP B CA 1
ATOM 4481 C C . ASP B 1 234 ? -7.055 7.969 36.906 1 97.81 234 ASP B C 1
ATOM 4483 O O . ASP B 1 234 ? -6.402 6.953 37.125 1 97.81 234 ASP B O 1
ATOM 4487 N N . LEU B 1 235 ? -6.723 8.836 35.938 1 97.44 235 LEU B N 1
ATOM 4488 C CA . LEU B 1 235 ? -5.52 8.672 35.125 1 97.44 235 LEU B CA 1
ATOM 4489 C C . LEU B 1 235 ? -4.547 9.82 35.375 1 97.44 235 LEU B C 1
ATOM 4491 O O . LEU B 1 235 ? -4.957 10.984 35.438 1 97.44 235 LEU B O 1
ATOM 4495 N N . ASP B 1 236 ? -3.326 9.531 35.625 1 96.88 236 ASP B N 1
ATOM 4496 C CA . ASP B 1 236 ? -2.236 10.5 35.594 1 96.88 236 ASP B CA 1
ATOM 4497 C C . ASP B 1 236 ? -1.402 10.367 34.312 1 96.88 236 ASP B C 1
ATOM 4499 O O . ASP B 1 236 ? -0.634 9.414 34.188 1 96.88 236 ASP B O 1
ATOM 4503 N N . VAL B 1 237 ? -1.597 11.273 33.438 1 95.81 237 VAL B N 1
ATOM 4504 C CA . VAL B 1 237 ? -0.911 11.227 32.125 1 95.81 237 VAL B CA 1
ATOM 4505 C C . VAL B 1 237 ? 0.03 12.422 32 1 95.81 237 VAL B C 1
ATOM 4507 O O . VAL B 1 237 ? 0.122 13.25 32.906 1 95.81 237 VAL B O 1
ATOM 4510 N N . ALA B 1 238 ? 0.741 12.531 31 1 93.38 238 ALA B N 1
ATOM 4511 C CA . ALA B 1 238 ? 1.776 13.547 30.812 1 93.38 238 ALA B CA 1
ATOM 4512 C C . ALA B 1 238 ? 1.187 14.953 30.891 1 93.38 238 ALA B C 1
ATOM 4514 O O . ALA B 1 238 ? 1.796 15.859 31.469 1 93.38 238 ALA B O 1
ATOM 4515 N N . ALA B 1 239 ? -0.018 15.07 30.391 1 94.31 239 ALA B N 1
ATOM 4516 C CA . ALA B 1 239 ? -0.638 16.391 30.297 1 94.31 239 ALA B CA 1
ATOM 4517 C C . ALA B 1 239 ? -1.233 16.812 31.641 1 94.31 239 ALA B C 1
ATOM 4519 O O . ALA B 1 239 ? -1.519 17.984 31.859 1 94.31 239 ALA B O 1
ATOM 4520 N N . GLY B 1 240 ? -1.523 15.789 32.438 1 95.88 240 GLY B N 1
ATOM 4521 C CA . GLY B 1 240 ? -2.154 16.062 33.719 1 95.88 240 GLY B CA 1
ATOM 4522 C C . GLY B 1 240 ? -3.09 14.969 34.188 1 95.88 240 GLY B C 1
ATOM 4523 O O . GLY B 1 240 ? -2.988 13.828 33.719 1 95.88 240 GLY B O 1
ATOM 4524 N N . ARG B 1 241 ? -3.939 15.367 35.094 1 96.88 241 ARG B N 1
ATOM 4525 C CA . ARG B 1 241 ? -4.84 14.398 35.719 1 96.88 241 ARG B CA 1
ATOM 4526 C C . ARG B 1 241 ? -6.18 14.359 35 1 96.88 241 ARG B C 1
ATOM 4528 O O . ARG B 1 241 ? -6.727 15.406 34.625 1 96.88 241 ARG B O 1
ATOM 4535 N N . ILE B 1 242 ? -6.695 13.156 34.75 1 97.81 242 ILE B N 1
ATOM 4536 C CA . ILE B 1 242 ? -8.023 12.906 34.188 1 97.81 242 ILE B CA 1
ATOM 4537 C C . ILE B 1 242 ? -8.859 12.125 35.219 1 97.81 242 ILE B C 1
ATOM 4539 O O . ILE B 1 242 ? -8.523 10.992 35.562 1 97.81 242 ILE B O 1
ATOM 4543 N N . ALA B 1 243 ? -9.961 12.695 35.656 1 98 243 ALA B N 1
ATOM 4544 C CA . ALA B 1 243 ? -10.797 12.055 36.688 1 98 243 ALA B CA 1
ATOM 4545 C C . ALA B 1 243 ? -11.609 10.906 36.062 1 98 243 ALA B C 1
ATOM 4547 O O . ALA B 1 243 ? -12.102 11.016 34.938 1 98 243 ALA B O 1
ATOM 4548 N N . ALA B 1 244 ? -11.758 9.852 36.906 1 98 244 ALA B N 1
ATOM 4549 C CA . ALA B 1 244 ? -12.656 8.773 36.5 1 98 244 ALA B CA 1
ATOM 4550 C C . ALA B 1 244 ? -14.047 9.312 36.156 1 98 244 ALA B C 1
ATOM 4552 O O . ALA B 1 244 ? -14.539 10.219 36.844 1 98 244 ALA B O 1
ATOM 4553 N N . GLY B 1 245 ? -14.594 8.742 35.094 1 97.69 245 GLY B N 1
ATOM 4554 C CA . GLY B 1 245 ? -15.938 9.148 34.719 1 97.69 245 GLY B CA 1
ATOM 4555 C C . GLY B 1 245 ? -15.953 10.305 33.719 1 97.69 245 GLY B C 1
ATOM 4556 O O . GLY B 1 245 ? -16.984 10.57 33.094 1 97.69 245 GLY B O 1
ATOM 4557 N N . THR B 1 246 ? -14.898 11 33.594 1 97.75 246 THR B N 1
ATOM 4558 C CA . THR B 1 246 ? -14.766 12 32.562 1 97.75 246 THR B CA 1
ATOM 4559 C C . THR B 1 246 ? -14.18 11.383 31.281 1 97.75 246 THR B C 1
ATOM 4561 O O . THR B 1 246 ? -13.812 10.203 31.281 1 97.75 246 THR B O 1
ATOM 4564 N N . VAL B 1 247 ? -14.125 12.102 30.281 1 97.56 247 VAL B N 1
ATOM 4565 C CA . VAL B 1 247 ? -13.742 11.562 28.984 1 97.56 247 VAL B CA 1
ATOM 4566 C C . VAL B 1 247 ? -12.305 11.062 29.031 1 97.56 247 VAL B C 1
ATOM 4568 O O . VAL B 1 247 ? -11.383 11.82 29.344 1 97.56 247 VAL B O 1
ATOM 4571 N N . GLY B 1 248 ? -12.156 9.797 28.734 1 97.44 248 GLY B N 1
ATOM 4572 C CA . GLY B 1 248 ? -10.836 9.195 28.625 1 97.44 248 GLY B CA 1
ATOM 4573 C C . GLY B 1 248 ? -10.469 8.82 27.203 1 97.44 248 GLY B C 1
ATOM 4574 O O . GLY B 1 248 ? -9.297 8.57 26.891 1 97.44 248 GLY B O 1
ATOM 4575 N N . THR B 1 249 ? -11.43 8.68 26.344 1 96.56 249 THR B N 1
ATOM 4576 C CA . THR B 1 249 ? -11.227 8.375 24.922 1 96.56 249 THR B CA 1
ATOM 4577 C C . THR B 1 249 ? -12.203 9.164 24.062 1 96.56 249 THR B C 1
ATOM 4579 O O . THR B 1 249 ? -13.391 9.273 24.391 1 96.56 249 THR B O 1
ATOM 4582 N N . THR B 1 250 ? -11.688 9.734 23.031 1 94.5 250 THR B N 1
ATOM 4583 C CA . THR B 1 250 ? -12.5 10.359 22 1 94.5 250 THR B CA 1
ATOM 4584 C C . THR B 1 250 ? -12.383 9.602 20.688 1 94.5 250 THR B C 1
ATOM 4586 O O . THR B 1 250 ? -11.273 9.359 20.203 1 94.5 250 THR B O 1
ATOM 4589 N N . GLU B 1 251 ? -13.523 9.203 20.125 1 94.25 251 GLU B N 1
ATOM 4590 C CA . GLU B 1 251 ? -13.594 8.508 18.844 1 94.25 251 GLU B CA 1
ATOM 4591 C C . GLU B 1 251 ? -14.32 9.352 17.797 1 94.25 251 GLU B C 1
ATOM 4593 O O . GLU B 1 251 ? -15.5 9.68 17.969 1 94.25 251 GLU B O 1
ATOM 4598 N N . TRP B 1 252 ? -13.594 9.695 16.797 1 93.31 252 TRP B N 1
ATOM 4599 C CA . TRP B 1 252 ? -14.234 10.258 15.609 1 93.31 252 TRP B CA 1
ATOM 4600 C C . TRP B 1 252 ? -14.422 9.188 14.539 1 93.31 252 TRP B C 1
ATOM 4602 O O . TRP B 1 252 ? -13.492 8.43 14.234 1 93.31 252 TRP B O 1
ATOM 4612 N N . ARG B 1 253 ? -15.664 9.07 14.039 1 95.38 253 ARG B N 1
ATOM 4613 C CA . ARG B 1 253 ? -15.938 8.062 13.023 1 95.38 253 ARG B CA 1
ATOM 4614 C C . ARG B 1 253 ? -16.844 8.617 11.922 1 95.38 253 ARG B C 1
ATOM 4616 O O . ARG B 1 253 ? -17.797 9.352 12.211 1 95.38 253 ARG B O 1
ATOM 4623 N N . TRP B 1 254 ? -16.547 8.289 10.688 1 96.94 254 TRP B N 1
ATOM 4624 C CA . TRP B 1 254 ? -17.344 8.633 9.516 1 96.94 254 TRP B CA 1
ATOM 4625 C C . TRP B 1 254 ? -17.609 7.406 8.648 1 96.94 254 TRP B C 1
ATOM 4627 O O . TRP B 1 254 ? -16.672 6.676 8.305 1 96.94 254 TRP B O 1
ATOM 4637 N N . HIS B 1 255 ? -18.891 7.129 8.305 1 97.88 255 HIS B N 1
ATOM 4638 C CA . HIS B 1 255 ? -19.297 6.004 7.465 1 97.88 255 HIS B CA 1
ATOM 4639 C C . HIS B 1 255 ? -19.797 6.48 6.105 1 97.88 255 HIS B C 1
ATOM 4641 O O . HIS B 1 255 ? -20.734 7.281 6.027 1 97.88 255 HIS B O 1
ATOM 4647 N N . ALA B 1 256 ? -19.125 6.074 5.047 1 98.44 256 ALA B N 1
ATOM 4648 C CA . ALA B 1 256 ? -19.797 6.148 3.75 1 98.44 256 ALA B CA 1
ATOM 4649 C C . ALA B 1 256 ? -20.859 5.055 3.617 1 98.44 256 ALA B C 1
ATOM 4651 O O . ALA B 1 256 ? -20.531 3.865 3.668 1 98.44 256 ALA B O 1
ATOM 4652 N N . MET B 1 257 ? -22.109 5.477 3.475 1 98.25 257 MET B N 1
ATOM 4653 C CA . MET B 1 257 ? -23.219 4.539 3.395 1 98.25 257 MET B CA 1
ATOM 4654 C C . MET B 1 257 ? -23.562 4.211 1.943 1 98.25 257 MET B C 1
ATOM 4656 O O . MET B 1 257 ? -23.625 5.105 1.099 1 98.25 257 MET B O 1
ATOM 4660 N N . VAL B 1 258 ? -23.703 2.949 1.617 1 96.44 258 VAL B N 1
ATOM 4661 C CA . VAL B 1 258 ? -24.141 2.459 0.313 1 96.44 258 VAL B CA 1
ATOM 4662 C C . VAL B 1 258 ? -25.297 1.477 0.488 1 96.44 258 VAL B C 1
ATOM 4664 O O . VAL B 1 258 ? -25.156 0.443 1.143 1 96.44 258 VAL B O 1
ATOM 4667 N N . ASP B 1 259 ? -26.438 1.812 -0.06 1 94.81 259 ASP B N 1
ATOM 4668 C CA . ASP B 1 259 ? -27.625 0.976 0.036 1 94.81 259 ASP B CA 1
ATOM 4669 C C . ASP B 1 259 ? -27.938 0.626 1.49 1 94.81 259 ASP B C 1
ATOM 4671 O O . ASP B 1 259 ? -28.141 -0.542 1.821 1 94.81 259 ASP B O 1
ATOM 4675 N N . GLY B 1 260 ? -27.781 1.607 2.307 1 95.75 260 GLY B N 1
ATOM 4676 C CA . GLY B 1 260 ? -28.172 1.488 3.703 1 95.75 260 GLY B CA 1
ATOM 4677 C C . GLY B 1 260 ? -27.141 0.778 4.555 1 95.75 260 GLY B C 1
ATOM 4678 O O . GLY B 1 260 ? -27.344 0.581 5.754 1 95.75 260 GLY B O 1
ATOM 4679 N N . LYS B 1 261 ? -25.984 0.44 3.943 1 97.31 261 LYS B N 1
ATOM 4680 C CA . LYS B 1 261 ? -24.938 -0.262 4.672 1 97.31 261 LYS B CA 1
ATOM 4681 C C . LYS B 1 261 ? -23.641 0.55 4.691 1 97.31 261 LYS B C 1
ATOM 4683 O O . LYS B 1 261 ? -23.359 1.298 3.754 1 97.31 261 LYS B O 1
ATOM 4688 N N . GLN B 1 262 ? -22.891 0.345 5.82 1 98 262 GLN B N 1
ATOM 4689 C CA . GLN B 1 262 ? -21.562 0.958 5.871 1 98 262 GLN B CA 1
ATOM 4690 C C . GLN B 1 262 ? -20.609 0.279 4.898 1 98 262 GLN B C 1
ATOM 4692 O O . GLN B 1 262 ? -20.391 -0.932 4.977 1 98 262 GLN B O 1
ATOM 4697 N N . PHE B 1 263 ? -20.078 0.975 3.973 1 97.81 263 PHE B N 1
ATOM 4698 C CA . PHE B 1 263 ? -19.125 0.414 3.029 1 97.81 263 PHE B CA 1
ATOM 4699 C C . PHE B 1 263 ? -17.688 0.786 3.422 1 97.81 263 PHE B C 1
ATOM 4701 O O . PHE B 1 263 ? -16.812 -0.073 3.459 1 97.81 263 PHE B O 1
ATOM 4708 N N . LEU B 1 264 ? -17.484 2.043 3.705 1 98.56 264 LEU B N 1
ATOM 4709 C CA . LEU B 1 264 ? -16.188 2.551 4.109 1 98.56 264 LEU B CA 1
ATOM 4710 C C . LEU B 1 264 ? -16.281 3.357 5.398 1 98.56 264 LEU B C 1
ATOM 4712 O O . LEU B 1 264 ? -17.047 4.32 5.473 1 98.56 264 LEU B O 1
ATOM 4716 N N . THR B 1 265 ? -15.562 2.926 6.422 1 98.25 265 THR B N 1
ATOM 4717 C CA . THR B 1 265 ? -15.523 3.619 7.703 1 98.25 265 THR B CA 1
ATOM 4718 C C . THR B 1 265 ? -14.109 4.113 8.008 1 98.25 265 THR B C 1
ATOM 4720 O O . THR B 1 265 ? -13.148 3.355 7.902 1 98.25 265 THR B O 1
ATOM 4723 N N . LEU B 1 266 ? -13.977 5.336 8.312 1 97.69 266 LEU B N 1
ATOM 4724 C CA . LEU B 1 266 ? -12.742 5.938 8.805 1 97.69 266 LEU B CA 1
ATOM 4725 C C . LEU B 1 266 ? -12.906 6.422 10.242 1 97.69 266 LEU B C 1
ATOM 4727 O O . LEU B 1 266 ? -13.891 7.078 10.57 1 97.69 266 LEU B O 1
ATOM 4731 N N . ALA B 1 267 ? -11.969 6.004 11.07 1 95.88 267 ALA B N 1
ATOM 4732 C CA . ALA B 1 267 ? -12.055 6.406 12.469 1 95.88 267 ALA B CA 1
ATOM 4733 C C . ALA B 1 267 ? -10.719 6.914 12.984 1 95.88 267 ALA B C 1
ATOM 4735 O O . ALA B 1 267 ? -9.664 6.398 12.609 1 95.88 267 ALA B O 1
ATOM 4736 N N . ILE B 1 268 ? -10.781 7.895 13.758 1 94.62 268 ILE B N 1
ATOM 4737 C CA . ILE B 1 268 ? -9.672 8.398 14.562 1 94.62 268 ILE B CA 1
ATOM 4738 C C . ILE B 1 268 ? -9.992 8.227 16.047 1 94.62 268 ILE B C 1
ATOM 4740 O O . ILE B 1 268 ? -10.992 8.758 16.531 1 94.62 268 ILE B O 1
ATOM 4744 N N . ILE B 1 269 ? -9.172 7.559 16.719 1 95.38 269 ILE B N 1
ATOM 4745 C CA . ILE B 1 269 ? -9.414 7.207 18.109 1 95.38 269 ILE B CA 1
ATOM 4746 C C . ILE B 1 269 ? -8.242 7.676 18.969 1 95.38 269 ILE B C 1
ATOM 4748 O O . ILE B 1 269 ? -7.113 7.215 18.812 1 95.38 269 ILE B O 1
ATOM 4752 N N . TRP B 1 270 ? -8.523 8.609 19.797 1 94.94 270 TRP B N 1
ATOM 4753 C CA . TRP B 1 270 ? -7.562 9.062 20.797 1 94.94 270 TRP B CA 1
ATOM 4754 C C . TRP B 1 270 ? -7.902 8.5 22.172 1 94.94 270 TRP B C 1
ATOM 4756 O O . TRP B 1 270 ? -8.969 8.773 22.719 1 94.94 270 TRP B O 1
ATOM 4766 N N . THR B 1 271 ? -6.957 7.758 22.75 1 96.19 271 THR B N 1
ATOM 4767 C CA . THR B 1 271 ? -7.309 7.102 24.016 1 96.19 271 THR B CA 1
ATOM 4768 C C . THR B 1 271 ? -6.215 7.309 25.047 1 96.19 271 THR B C 1
ATOM 4770 O O . THR B 1 271 ? -5.027 7.293 24.719 1 96.19 271 THR B O 1
ATOM 4773 N N . MET B 1 272 ? -6.648 7.578 26.281 1 96.62 272 MET B N 1
ATOM 4774 C CA . MET B 1 272 ? -5.766 7.582 27.438 1 96.62 272 MET B CA 1
ATOM 4775 C C . MET B 1 272 ? -5.75 6.219 28.125 1 96.62 272 MET B C 1
ATOM 4777 O O . MET B 1 272 ? -5.074 6.031 29.125 1 96.62 272 MET B O 1
ATOM 4781 N N . GLU B 1 273 ? -6.453 5.285 27.594 1 95.5 273 GLU B N 1
ATOM 4782 C CA . GLU B 1 273 ? -6.531 3.92 28.109 1 95.5 273 GLU B CA 1
ATOM 4783 C C . GLU B 1 273 ? -6.336 2.896 26.984 1 95.5 273 GLU B C 1
ATOM 4785 O O . GLU B 1 273 ? -7.234 2.102 26.703 1 95.5 273 GLU B O 1
ATOM 4790 N N . PRO B 1 274 ? -5.125 2.814 26.453 1 93.44 274 PRO B N 1
ATOM 4791 C CA . PRO B 1 274 ? -4.871 1.932 25.312 1 93.44 274 PRO B CA 1
ATOM 4792 C C . PRO B 1 274 ? -4.996 0.453 25.672 1 93.44 274 PRO B C 1
ATOM 4794 O O . PRO B 1 274 ? -5.043 -0.401 24.781 1 93.44 274 PRO B O 1
ATOM 4797 N N . ASP B 1 275 ? -5.012 0.153 26.938 1 91.62 275 ASP B N 1
ATOM 4798 C CA . ASP B 1 275 ? -5.094 -1.231 27.391 1 91.62 275 ASP B CA 1
ATOM 4799 C C . ASP B 1 275 ? -6.539 -1.717 27.422 1 91.62 275 ASP B C 1
ATOM 4801 O O . ASP B 1 275 ? -6.801 -2.891 27.688 1 91.62 275 ASP B O 1
ATOM 4805 N N . ARG B 1 276 ? -7.508 -0.745 27.188 1 92.88 276 ARG B N 1
ATOM 4806 C CA . ARG B 1 276 ? -8.891 -1.201 27.047 1 92.88 276 ARG B CA 1
ATOM 4807 C C . ARG B 1 276 ? -9 -2.268 25.969 1 92.88 276 ARG B C 1
ATOM 4809 O O . ARG B 1 276 ? -8.336 -2.188 24.938 1 92.88 276 ARG B O 1
ATOM 4816 N N . GLU B 1 277 ? -9.828 -3.184 26.188 1 90.62 277 GLU B N 1
ATOM 4817 C CA . GLU B 1 277 ? -9.984 -4.316 25.266 1 90.62 277 GLU B CA 1
ATOM 4818 C C . GLU B 1 277 ? -10.242 -3.844 23.844 1 90.62 277 GLU B C 1
ATOM 4820 O O . GLU B 1 277 ? -9.719 -4.426 22.891 1 90.62 277 GLU B O 1
ATOM 4825 N N . GLU B 1 278 ? -10.93 -2.768 23.688 1 88.56 278 GLU B N 1
ATOM 4826 C CA . GLU B 1 278 ? -11.328 -2.234 22.391 1 88.56 278 GLU B CA 1
ATOM 4827 C C . GLU B 1 278 ? -10.117 -1.692 21.625 1 88.56 278 GLU B C 1
ATOM 4829 O O . GLU B 1 278 ? -10.148 -1.584 20.406 1 88.56 278 GLU B O 1
ATOM 4834 N N . TYR B 1 279 ? -9.148 -1.356 22.391 1 90 279 TYR B N 1
ATOM 4835 C CA . TYR B 1 279 ? -8.031 -0.649 21.766 1 90 279 TYR B CA 1
ATOM 4836 C C . TYR B 1 279 ? -6.742 -1.454 21.891 1 90 279 TYR B C 1
ATOM 4838 O O . TYR B 1 279 ? -5.746 -1.14 21.234 1 90 279 TYR B O 1
ATOM 4846 N N . ALA B 1 280 ? -6.832 -2.551 22.656 1 86.44 280 ALA B N 1
ATOM 4847 C CA . ALA B 1 280 ? -5.625 -3.318 22.969 1 86.44 280 ALA B CA 1
ATOM 4848 C C . ALA B 1 280 ? -4.992 -3.865 21.688 1 86.44 280 ALA B C 1
ATOM 4850 O O . ALA B 1 280 ? -5.68 -4.441 20.844 1 86.44 280 ALA B O 1
ATOM 4851 N N . GLY B 1 281 ? -3.732 -3.645 21.516 1 81.88 281 GLY B N 1
ATOM 4852 C CA . GLY B 1 281 ? -2.99 -4.172 20.391 1 81.88 281 GLY B CA 1
ATOM 4853 C C . GLY B 1 281 ? -3.055 -3.279 19.156 1 81.88 281 GLY B C 1
ATOM 48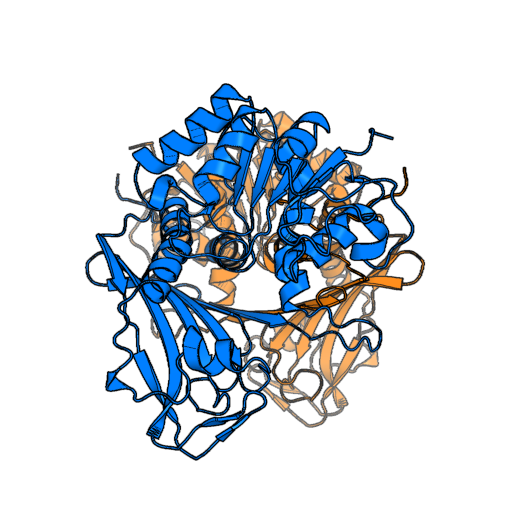54 O O . GLY B 1 281 ? -2.387 -3.543 18.156 1 81.88 281 GLY B O 1
ATOM 4855 N N . ARG B 1 282 ? -3.805 -2.285 19.297 1 83.75 282 ARG B N 1
ATOM 4856 C CA . ARG B 1 282 ? -3.932 -1.371 18.156 1 83.75 282 ARG B CA 1
ATOM 4857 C C . ARG B 1 282 ? -3.008 -0.169 18.312 1 83.75 282 ARG B C 1
ATOM 4859 O O . ARG B 1 282 ? -3.162 0.619 19.25 1 83.75 282 ARG B O 1
ATOM 4866 N N . ASP B 1 283 ? -1.838 -0.225 17.531 1 78.19 283 ASP B N 1
ATOM 4867 C CA . ASP B 1 283 ? -0.819 0.808 17.688 1 78.19 283 ASP B CA 1
ATOM 4868 C C . ASP B 1 283 ? -0.749 1.705 16.453 1 78.19 283 ASP B C 1
ATOM 4870 O O . ASP B 1 283 ? 0.179 1.592 15.648 1 78.19 283 ASP B O 1
ATOM 4874 N N . GLN B 1 284 ? -1.672 2.488 16.031 1 91.69 284 GLN B N 1
ATOM 4875 C CA . GLN B 1 284 ? -1.685 3.523 15.008 1 91.69 284 GLN B CA 1
ATOM 4876 C C . GLN B 1 284 ? -2.742 3.234 13.945 1 91.69 284 GLN B C 1
ATOM 4878 O O . GLN B 1 284 ? -3.934 3.463 14.172 1 91.69 284 GLN B O 1
ATOM 4883 N N . TRP B 1 285 ? -2.318 2.549 12.758 1 97.19 285 TRP B N 1
ATOM 4884 C CA . TRP B 1 285 ? -3.348 2.373 11.742 1 97.19 285 TRP B CA 1
ATOM 4885 C C . TRP B 1 285 ? -3.686 0.897 11.555 1 97.19 285 TRP B C 1
ATOM 4887 O O . TRP B 1 285 ? -2.797 0.042 11.586 1 97.19 285 TRP B O 1
ATOM 4897 N N . GLU B 1 286 ? -4.945 0.574 11.453 1 97.06 286 GLU B N 1
ATOM 4898 C CA . GLU B 1 286 ? -5.461 -0.723 11.023 1 97.06 286 GLU B CA 1
ATOM 4899 C C . GLU B 1 286 ? -6.426 -0.573 9.852 1 97.06 286 GLU B C 1
ATOM 4901 O O . GLU B 1 286 ? -7.398 0.179 9.93 1 97.06 286 GLU B O 1
ATOM 4906 N N . VAL B 1 287 ? -6.152 -1.189 8.773 1 98.31 287 VAL B N 1
ATOM 4907 C CA . VAL B 1 287 ? -7.031 -1.283 7.605 1 98.31 287 VAL B CA 1
ATOM 4908 C C . VAL B 1 287 ? -7.602 -2.695 7.5 1 98.31 287 VAL B C 1
ATOM 4910 O O . VAL B 1 287 ? -6.848 -3.672 7.441 1 98.31 287 VAL B O 1
ATOM 4913 N N . HIS B 1 288 ? -8.852 -2.795 7.543 1 98.44 288 HIS B N 1
ATOM 4914 C CA . HIS B 1 288 ? -9.539 -4.078 7.445 1 98.44 288 HIS B CA 1
ATOM 4915 C C . HIS B 1 288 ? -10.406 -4.141 6.191 1 98.44 288 HIS B C 1
ATOM 4917 O O . HIS B 1 288 ? -11.328 -3.338 6.027 1 98.44 288 HIS B O 1
ATOM 4923 N N . LEU B 1 289 ? -10.094 -5.016 5.289 1 98.69 289 LEU B N 1
ATOM 4924 C CA . LEU B 1 289 ? -10.938 -5.32 4.141 1 98.69 289 LEU B CA 1
ATOM 4925 C C . LEU B 1 289 ? -11.82 -6.535 4.422 1 98.69 289 LEU B C 1
ATOM 4927 O O . LEU B 1 289 ? -11.312 -7.637 4.637 1 98.69 289 LEU B O 1
ATOM 4931 N N . TYR B 1 290 ? -13.102 -6.355 4.449 1 98.25 290 TYR B N 1
ATOM 4932 C CA . TYR B 1 290 ? -14.055 -7.457 4.543 1 98.25 290 TYR B CA 1
ATOM 4933 C C . TYR B 1 290 ? -14.477 -7.93 3.158 1 98.25 290 TYR B C 1
ATOM 4935 O O . TYR B 1 290 ? -14.945 -7.137 2.34 1 98.25 290 TYR B O 1
ATOM 4943 N N . GLY B 1 291 ? -14.258 -9.133 2.871 1 97.06 291 GLY B N 1
ATOM 4944 C CA . GLY B 1 291 ? -14.539 -9.703 1.565 1 97.06 291 GLY B CA 1
ATOM 4945 C C . GLY B 1 291 ? -13.797 -11 1.31 1 97.06 291 GLY B C 1
ATOM 4946 O O . GLY B 1 291 ? -13.602 -11.805 2.225 1 97.06 291 GLY B O 1
ATOM 4947 N N . LYS B 1 292 ? -13.414 -11.172 -0.041 1 96.69 292 LYS B N 1
ATOM 4948 C CA . LYS B 1 292 ? -12.648 -12.352 -0.448 1 96.69 292 LYS B CA 1
ATOM 4949 C C . LYS B 1 292 ? -11.367 -11.953 -1.163 1 96.69 292 LYS B C 1
ATOM 4951 O O . LYS B 1 292 ? -11.391 -11.547 -2.326 1 96.69 292 LYS B O 1
ATOM 4956 N N . PRO B 1 293 ? -10.312 -12.062 -0.463 1 97.44 293 PRO B N 1
ATOM 4957 C CA . PRO B 1 293 ? -10.172 -12.484 0.932 1 97.44 293 PRO B CA 1
ATOM 4958 C C . PRO B 1 293 ? -10.477 -11.367 1.924 1 97.44 293 PRO B C 1
ATOM 4960 O O . PRO B 1 293 ? -10.609 -10.203 1.527 1 97.44 293 PRO B O 1
ATOM 4963 N N . GLU B 1 294 ? -10.75 -11.781 3.123 1 98.31 294 GLU B N 1
ATOM 4964 C CA . GLU B 1 294 ? -10.672 -10.836 4.23 1 98.31 294 GLU B CA 1
ATOM 4965 C C . GLU B 1 294 ? -9.227 -10.586 4.648 1 98.31 294 GLU B C 1
ATOM 4967 O O . GLU B 1 294 ? -8.445 -11.531 4.77 1 98.31 294 GLU B O 1
ATOM 4972 N N . ILE B 1 295 ? -8.859 -9.281 4.82 1 98.38 295 ILE B N 1
ATOM 4973 C CA . ILE B 1 295 ? -7.473 -8.914 5.07 1 98.38 295 ILE B CA 1
ATOM 4974 C C . ILE B 1 295 ? -7.41 -7.867 6.18 1 98.38 295 ILE B C 1
ATOM 4976 O O . ILE B 1 295 ? -8.227 -6.938 6.219 1 98.38 295 ILE B O 1
ATOM 4980 N N . VAL B 1 296 ? -6.441 -7.992 7.098 1 97.12 296 VAL B N 1
ATOM 4981 C CA . VAL B 1 296 ? -6.121 -6.973 8.086 1 97.12 296 VAL B CA 1
ATOM 4982 C C . VAL B 1 296 ? -4.684 -6.492 7.887 1 97.12 296 VAL B C 1
ATOM 4984 O O . VAL B 1 296 ? -3.742 -7.285 7.945 1 97.12 296 VAL B O 1
ATOM 4987 N N . MET B 1 297 ? -4.512 -5.262 7.598 1 97.5 297 MET B N 1
ATOM 4988 C CA . MET B 1 297 ? -3.205 -4.625 7.48 1 97.5 297 MET B CA 1
ATOM 4989 C C . MET B 1 297 ? -2.99 -3.609 8.594 1 97.5 297 MET B C 1
ATOM 4991 O O . MET B 1 297 ? -3.875 -2.803 8.883 1 97.5 297 MET B O 1
ATOM 4995 N N . THR B 1 298 ? -1.877 -3.668 9.258 1 96.56 298 THR B N 1
ATOM 4996 C CA . THR B 1 298 ? -1.53 -2.654 10.25 1 96.56 298 THR B CA 1
ATOM 4997 C C . THR B 1 298 ? -0.273 -1.896 9.828 1 96.56 298 THR B C 1
ATOM 4999 O O . THR B 1 298 ? 0.578 -2.438 9.125 1 96.56 298 THR B O 1
ATOM 5002 N N . VAL B 1 299 ? -0.19 -0.685 10.141 1 97.5 299 VAL B N 1
ATOM 5003 C CA . VAL B 1 299 ? 0.984 0.161 9.953 1 97.5 299 VAL B CA 1
ATOM 5004 C C . VAL B 1 299 ? 1.363 0.818 11.273 1 97.5 299 VAL B C 1
ATOM 5006 O O . VAL B 1 299 ? 0.6 1.62 11.82 1 97.5 299 VAL B O 1
ATOM 5009 N N . ASN B 1 300 ? 2.51 0.496 11.766 1 96.44 300 ASN B N 1
ATOM 5010 C CA . ASN B 1 300 ? 2.945 0.973 13.07 1 96.44 300 ASN B CA 1
ATOM 5011 C C . ASN B 1 300 ? 4.301 1.673 12.992 1 96.44 300 ASN B C 1
ATOM 5013 O O . ASN B 1 300 ? 5.191 1.228 12.266 1 96.44 300 ASN B O 1
ATOM 5017 N N . LEU B 1 301 ? 4.395 2.719 13.719 1 96.56 301 LEU B N 1
ATOM 5018 C CA . LEU B 1 301 ? 5.625 3.502 13.758 1 96.56 301 LEU B CA 1
ATOM 5019 C C . LEU B 1 301 ? 6.488 3.102 14.953 1 96.56 301 LEU B C 1
ATOM 5021 O O . LEU B 1 301 ? 5.961 2.727 16 1 96.56 301 LEU B O 1
ATOM 5025 N N . VAL B 1 302 ? 7.711 3.197 14.727 1 96.06 302 VAL B N 1
ATOM 5026 C CA . VAL B 1 302 ? 8.672 3.086 15.82 1 96.06 302 VAL B CA 1
ATOM 5027 C C . VAL B 1 302 ? 9.258 4.461 16.125 1 96.06 302 VAL B C 1
ATOM 5029 O O . VAL B 1 302 ? 9.875 5.086 15.258 1 96.06 302 VAL B O 1
ATOM 5032 N N . GLU B 1 303 ? 9.055 4.918 17.297 1 93.69 303 GLU B N 1
ATOM 5033 C CA . GLU B 1 303 ? 9.578 6.234 17.672 1 93.69 303 GLU B CA 1
ATOM 5034 C C . GLU B 1 303 ? 11.102 6.25 17.656 1 93.69 303 GLU B C 1
ATOM 5036 O O . GLU B 1 303 ? 11.742 5.336 18.188 1 93.69 303 GLU B O 1
ATOM 5041 N N . PRO B 1 304 ? 11.641 7.273 17.047 1 93.94 304 PRO B N 1
ATOM 5042 C CA . PRO B 1 304 ? 13.102 7.359 17.062 1 93.94 304 PRO B CA 1
ATOM 5043 C C . PRO B 1 304 ? 13.672 7.551 18.453 1 93.94 304 PRO B C 1
ATOM 5045 O O . PRO B 1 304 ? 13.062 8.234 19.281 1 93.94 304 PRO B O 1
ATOM 5048 N N . GLN B 1 305 ? 14.82 6.91 18.719 1 90 305 GLN B N 1
ATOM 5049 C CA . GLN B 1 305 ? 15.516 7.047 20 1 90 305 GLN B CA 1
ATOM 5050 C C . GLN B 1 305 ? 16.766 7.91 19.859 1 90 305 GLN B C 1
ATOM 5052 O O . GLN B 1 305 ? 17.844 7.539 20.328 1 90 305 GLN B O 1
ATOM 5057 N N . ASP B 1 306 ? 16.656 8.992 19.203 1 88.38 306 ASP B N 1
ATOM 5058 C CA . ASP B 1 306 ? 17.766 9.922 19.031 1 88.38 306 ASP B CA 1
ATOM 5059 C C . ASP B 1 306 ? 17.781 10.977 20.141 1 88.38 306 ASP B C 1
ATOM 5061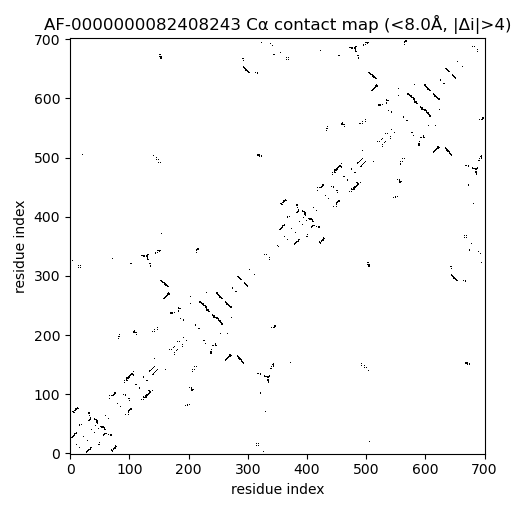 O O . ASP B 1 306 ? 16.891 11.836 20.188 1 88.38 306 ASP B O 1
ATOM 5065 N N . PRO B 1 307 ? 18.703 10.938 21.047 1 87.94 307 PRO B N 1
ATOM 5066 C CA . PRO B 1 307 ? 18.734 11.898 22.156 1 87.94 307 PRO B CA 1
ATOM 5067 C C . PRO B 1 307 ? 18.984 13.336 21.688 1 87.94 307 PRO B C 1
ATOM 5069 O O . PRO B 1 307 ? 18.734 14.281 22.438 1 87.94 307 PRO B O 1
ATOM 5072 N N . ASN B 1 308 ? 19.438 13.484 20.438 1 88 308 ASN B N 1
ATOM 5073 C CA . ASN B 1 308 ? 19.781 14.812 19.953 1 88 308 ASN B CA 1
ATOM 5074 C C . ASN B 1 308 ? 18.672 15.406 19.094 1 88 308 ASN B C 1
ATOM 5076 O O . ASN B 1 308 ? 18.828 16.484 18.516 1 88 308 ASN B O 1
ATOM 5080 N N . SER B 1 309 ? 17.625 14.703 19 1 88.94 309 SER B N 1
ATOM 5081 C CA . SER B 1 309 ? 16.516 15.172 18.188 1 88.94 309 SER B CA 1
ATOM 5082 C C . SER B 1 309 ? 15.172 14.867 18.844 1 88.94 309 SER B C 1
ATOM 5084 O O . SER B 1 309 ? 14.992 13.797 19.422 1 88.94 309 SER B O 1
ATOM 5086 N N . ARG B 1 310 ? 14.312 15.781 18.75 1 87.56 310 ARG B N 1
ATOM 5087 C CA . ARG B 1 310 ? 12.977 15.594 19.297 1 87.56 310 ARG B CA 1
ATOM 5088 C C . ARG B 1 310 ? 11.969 15.312 18.188 1 87.56 310 ARG B C 1
ATOM 5090 O O . ARG B 1 310 ? 10.758 15.305 18.422 1 87.56 310 ARG B O 1
ATOM 5097 N N . THR B 1 311 ? 12.461 15.203 16.969 1 93.81 311 THR B N 1
ATOM 5098 C CA . THR B 1 311 ? 11.562 14.914 15.859 1 93.81 311 THR B CA 1
ATOM 5099 C C . THR B 1 311 ? 10.922 13.539 16.016 1 93.81 311 THR B C 1
ATOM 5101 O O . THR B 1 311 ? 11.617 12.547 16.25 1 93.81 311 THR B O 1
ATOM 5104 N N . THR B 1 312 ? 9.625 13.461 15.992 1 93.38 312 THR B N 1
ATOM 5105 C CA . THR B 1 312 ? 8.883 12.234 16.234 1 93.38 312 THR B CA 1
ATOM 5106 C C . THR B 1 312 ? 8.656 11.469 14.93 1 93.38 312 THR B C 1
ATOM 5108 O O . THR B 1 312 ? 8.836 12.016 13.844 1 93.38 312 THR B O 1
ATOM 5111 N N . ALA B 1 313 ? 8.258 10.18 15.047 1 95.56 313 ALA B N 1
ATOM 5112 C CA . ALA B 1 313 ? 7.902 9.367 13.891 1 95.56 313 ALA B CA 1
ATOM 5113 C C . ALA B 1 313 ? 6.727 9.977 13.133 1 95.56 313 ALA B C 1
ATOM 5115 O O . ALA B 1 313 ? 6.672 9.922 11.898 1 95.56 313 ALA B O 1
ATOM 5116 N N . GLY B 1 314 ? 5.797 10.586 13.914 1 93.75 314 GLY B N 1
ATOM 5117 C CA . GLY B 1 314 ? 4.641 11.234 13.32 1 93.75 314 GLY B CA 1
ATOM 5118 C C . GLY B 1 314 ? 5.012 12.406 12.43 1 93.75 314 GLY B C 1
ATOM 5119 O O . GLY B 1 314 ? 4.383 12.625 11.391 1 93.75 314 GLY B O 1
ATOM 5120 N N . GLN B 1 315 ? 6.031 13.125 12.859 1 95.38 315 GLN B N 1
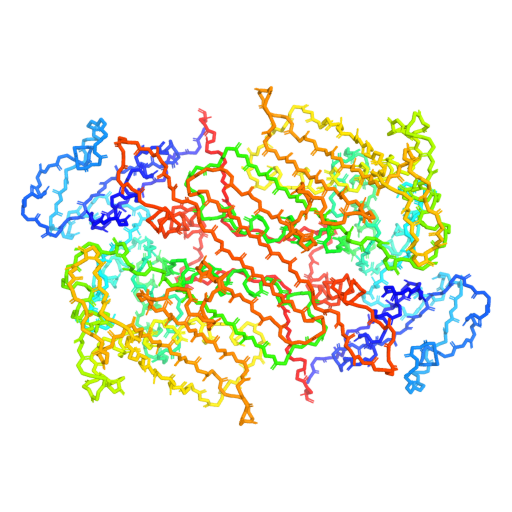ATOM 5121 C CA . GLN B 1 315 ? 6.508 14.25 12.055 1 95.38 315 GLN B CA 1
ATOM 5122 C C . GLN B 1 315 ? 7.164 13.758 10.766 1 95.38 315 GLN B C 1
ATOM 5124 O O . GLN B 1 315 ? 6.918 14.312 9.688 1 95.38 315 GLN B O 1
ATOM 5129 N N . PHE B 1 316 ? 7.922 12.68 10.844 1 97.25 316 PHE B N 1
ATOM 5130 C CA . PHE B 1 316 ? 8.602 12.133 9.68 1 97.25 316 PHE B CA 1
ATOM 5131 C C . PHE B 1 316 ? 7.598 11.609 8.656 1 97.25 316 PHE B C 1
ATOM 5133 O O . PHE B 1 316 ? 7.695 11.914 7.469 1 97.25 316 PHE B O 1
ATOM 5140 N N . ILE B 1 317 ? 6.602 10.844 9.117 1 97.56 317 ILE B N 1
ATOM 5141 C CA . ILE B 1 317 ? 5.711 10.156 8.18 1 97.56 317 ILE B CA 1
ATOM 5142 C C . ILE B 1 317 ? 4.809 11.172 7.484 1 97.56 317 ILE B C 1
ATOM 5144 O O . ILE B 1 317 ? 4.285 10.906 6.402 1 97.56 317 ILE B O 1
ATOM 5148 N N . THR B 1 318 ? 4.598 12.352 8.125 1 96.56 318 THR B N 1
ATOM 5149 C CA . THR B 1 318 ? 3.768 13.391 7.523 1 96.56 318 THR B CA 1
ATOM 5150 C C . THR B 1 318 ? 4.57 14.203 6.516 1 96.56 318 THR B C 1
ATOM 5152 O O . THR B 1 318 ? 4.086 14.508 5.426 1 96.56 318 THR B O 1
ATOM 5155 N N . ALA B 1 319 ? 5.82 14.539 6.84 1 97.75 319 ALA B N 1
ATOM 5156 C CA . ALA B 1 319 ? 6.672 15.352 5.973 1 97.75 319 ALA B CA 1
ATOM 5157 C C . ALA B 1 319 ? 7.176 14.531 4.785 1 97.75 319 ALA B C 1
ATOM 5159 O O . ALA B 1 319 ? 7.383 15.078 3.697 1 97.75 319 ALA B O 1
ATOM 5160 N N . GLY B 1 320 ? 7.348 13.242 4.98 1 97.62 320 GLY B N 1
ATOM 5161 C CA . GLY B 1 320 ? 7.938 12.359 3.986 1 97.62 320 GLY B CA 1
ATOM 5162 C C . GLY B 1 320 ? 7.211 12.391 2.654 1 97.62 320 GLY B C 1
ATOM 5163 O O . GLY B 1 320 ? 7.809 12.711 1.625 1 97.62 320 GLY B O 1
ATOM 5164 N N . PRO B 1 321 ? 5.953 12.141 2.693 1 97.88 321 PRO B N 1
ATOM 5165 C CA . PRO B 1 321 ? 5.203 12.109 1.435 1 97.88 321 PRO B CA 1
ATOM 5166 C C . PRO B 1 321 ? 5.262 13.438 0.681 1 97.88 321 PRO B C 1
ATOM 5168 O O . PRO B 1 321 ? 5.234 13.453 -0.552 1 97.88 321 PRO B O 1
ATOM 5171 N N . ALA B 1 322 ? 5.277 14.57 1.399 1 98 322 ALA B N 1
ATOM 5172 C CA . ALA B 1 322 ? 5.398 15.875 0.749 1 98 322 ALA B CA 1
ATOM 5173 C C . ALA B 1 322 ? 6.742 16 0.038 1 98 322 ALA B C 1
ATOM 5175 O O . ALA B 1 322 ? 6.805 16.453 -1.11 1 98 322 ALA B O 1
ATOM 5176 N N . LEU B 1 323 ? 7.777 15.555 0.689 1 97.5 323 LEU B N 1
ATOM 5177 C CA . LEU B 1 323 ? 9.125 15.633 0.138 1 97.5 323 LEU B CA 1
ATOM 5178 C C . LEU B 1 323 ? 9.281 14.711 -1.062 1 97.5 323 LEU B C 1
ATOM 5180 O O . LEU B 1 323 ? 9.891 15.078 -2.064 1 97.5 323 LEU B O 1
ATOM 5184 N N . ARG B 1 324 ? 8.641 13.523 -0.989 1 96.25 324 ARG B N 1
ATOM 5185 C CA . ARG B 1 324 ? 8.789 12.523 -2.037 1 96.25 324 ARG B CA 1
ATOM 5186 C C . ARG B 1 324 ? 7.996 12.906 -3.279 1 96.25 324 ARG B C 1
ATOM 5188 O O . ARG B 1 324 ? 8.297 12.445 -4.383 1 96.25 324 ARG B O 1
ATOM 5195 N N . ALA B 1 325 ? 7.082 13.805 -3.133 1 96.88 325 ALA B N 1
ATOM 5196 C CA . ALA B 1 325 ? 6.176 14.133 -4.23 1 96.88 325 ALA B CA 1
ATOM 5197 C C . ALA B 1 325 ? 6.719 15.281 -5.066 1 96.88 325 ALA B C 1
ATOM 5199 O O . ALA B 1 325 ? 6.172 15.602 -6.125 1 96.88 325 ALA B O 1
ATOM 5200 N N . VAL B 1 326 ? 7.809 15.953 -4.648 1 97.62 326 VAL B N 1
ATOM 5201 C CA . VAL B 1 326 ? 8.281 17.203 -5.223 1 97.62 326 VAL B CA 1
ATOM 5202 C C . VAL B 1 326 ? 8.477 17.047 -6.727 1 97.62 326 VAL B C 1
ATOM 5204 O O . VAL B 1 326 ? 7.906 17.797 -7.52 1 97.62 326 VAL B O 1
ATOM 5207 N N . GLU B 1 327 ? 9.18 16.016 -7.16 1 95.69 327 GLU B N 1
ATOM 5208 C CA . GLU B 1 327 ? 9.469 15.844 -8.578 1 95.69 327 GLU B CA 1
ATOM 5209 C C . GLU B 1 327 ? 8.211 15.492 -9.359 1 95.69 327 GLU B C 1
ATOM 5211 O O . GLU B 1 327 ? 8.062 15.891 -10.523 1 95.69 327 GLU B O 1
ATOM 5216 N N . HIS B 1 328 ? 7.316 14.75 -8.742 1 96.62 328 HIS B N 1
ATOM 5217 C CA . HIS B 1 328 ? 6.09 14.328 -9.406 1 96.62 328 HIS B CA 1
ATOM 5218 C C . HIS B 1 328 ? 5.137 15.5 -9.617 1 96.62 328 HIS B C 1
ATOM 5220 O O . HIS B 1 328 ? 4.5 15.609 -10.664 1 96.62 328 HIS B O 1
ATOM 5226 N N . VAL B 1 329 ? 5.07 16.375 -8.602 1 98.06 329 VAL B N 1
ATOM 5227 C CA . VAL B 1 329 ? 4.191 17.531 -8.688 1 98.06 329 VAL B CA 1
ATOM 5228 C C . VAL B 1 329 ? 4.746 18.531 -9.711 1 98.06 329 VAL B C 1
ATOM 5230 O O . VAL B 1 329 ? 3.988 19.109 -10.492 1 98.06 329 VAL B O 1
ATOM 5233 N N . LEU B 1 330 ? 6.043 18.672 -9.734 1 98.06 330 LEU B N 1
ATOM 5234 C CA . LEU B 1 330 ? 6.684 19.562 -10.711 1 98.06 330 LEU B CA 1
ATOM 5235 C C . LEU B 1 330 ? 6.414 19.078 -12.133 1 98.06 330 LEU B C 1
ATOM 5237 O O . LEU B 1 330 ? 6.207 19.891 -13.039 1 98.06 330 LEU B O 1
ATOM 5241 N N . ALA B 1 331 ? 6.383 17.75 -12.305 1 97.44 331 ALA B N 1
ATOM 5242 C CA . ALA B 1 331 ? 6.227 17.156 -13.641 1 97.44 331 ALA B CA 1
ATOM 5243 C C . ALA B 1 331 ? 4.754 17.031 -14.008 1 97.44 331 ALA B C 1
ATOM 5245 O O . ALA B 1 331 ? 4.422 16.734 -15.164 1 97.44 331 ALA B O 1
ATOM 5246 N N . ALA B 1 332 ? 3.84 17.234 -13.102 1 98.12 332 ALA B N 1
ATOM 5247 C CA . ALA B 1 332 ? 2.412 17.016 -13.312 1 98.12 332 ALA B CA 1
ATOM 5248 C C . ALA B 1 332 ? 1.812 18.094 -14.203 1 98.12 332 ALA B C 1
ATOM 5250 O O . ALA B 1 332 ? 2.328 19.219 -14.266 1 98.12 332 ALA B O 1
ATOM 5251 N N . PRO B 1 333 ? 0.726 17.781 -14.883 1 98 333 PRO B N 1
ATOM 5252 C CA . PRO B 1 333 ? 0.004 18.844 -15.602 1 98 333 PRO B CA 1
ATOM 5253 C C . PRO B 1 333 ? -0.62 19.875 -14.664 1 98 333 PRO B C 1
ATOM 5255 O O . PRO B 1 333 ? -0.81 19.594 -13.477 1 98 333 PRO B O 1
ATOM 5258 N N . THR B 1 334 ? -0.964 21 -15.242 1 98.69 334 THR B N 1
ATOM 5259 C CA . THR B 1 334 ? -1.658 22.062 -14.531 1 98.69 334 THR B CA 1
ATOM 5260 C C . THR B 1 334 ? -2.961 21.562 -13.922 1 98.69 334 THR B C 1
ATOM 5262 O O . THR B 1 334 ? -3.719 20.844 -14.586 1 98.69 334 THR B O 1
ATOM 5265 N N . GLY B 1 335 ? -3.223 21.797 -12.664 1 98.69 335 GLY B N 1
ATOM 5266 C CA . GLY B 1 335 ? -4.465 21.406 -12.023 1 98.69 335 GLY B CA 1
ATOM 5267 C C . GLY B 1 335 ? -4.258 20.75 -10.672 1 98.69 335 GLY B C 1
ATOM 5268 O O . GLY B 1 335 ? -3.205 20.922 -10.047 1 98.69 335 GLY B O 1
ATOM 5269 N N . ILE B 1 336 ? -5.27 20.141 -10.148 1 98.5 336 ILE B N 1
ATOM 5270 C CA . ILE B 1 336 ? -5.23 19.422 -8.883 1 98.5 336 ILE B CA 1
ATOM 5271 C C . ILE B 1 336 ? -4.711 18 -9.102 1 98.5 336 ILE B C 1
ATOM 5273 O O . ILE B 1 336 ? -5.328 17.219 -9.82 1 98.5 336 ILE B O 1
ATOM 5277 N N . PHE B 1 337 ? -3.58 17.734 -8.492 1 97.88 337 PHE B N 1
ATOM 5278 C CA . PHE B 1 337 ? -2.928 16.453 -8.703 1 97.88 337 PHE B CA 1
ATOM 5279 C C . PHE B 1 337 ? -3.584 15.367 -7.855 1 97.88 337 PHE B C 1
ATOM 5281 O O . PHE B 1 337 ? -3.812 15.555 -6.66 1 97.88 337 PHE B O 1
ATOM 5288 N N . GLU B 1 338 ? -3.93 14.328 -8.406 1 95.5 338 GLU B N 1
ATOM 5289 C CA . GLU B 1 338 ? -4.43 13.125 -7.754 1 95.5 338 GLU B CA 1
ATOM 5290 C C . GLU B 1 338 ? -3.49 11.945 -7.984 1 95.5 338 GLU B C 1
ATOM 5292 O O . GLU B 1 338 ? -3.168 11.609 -9.125 1 95.5 338 GLU B O 1
ATOM 5297 N N . PRO B 1 339 ? -3.025 11.352 -6.883 1 94.44 339 PRO B N 1
ATOM 5298 C CA . PRO B 1 339 ? -2.098 10.234 -7.074 1 94.44 339 PRO B CA 1
ATOM 5299 C C . PRO B 1 339 ? -2.713 9.086 -7.867 1 94.44 339 PRO B C 1
ATOM 5301 O O . PRO B 1 339 ? -3.906 8.797 -7.727 1 94.44 339 PRO B O 1
ATOM 5304 N N . PRO B 1 340 ? -1.919 8.469 -8.695 1 93.94 340 PRO B N 1
ATOM 5305 C CA . PRO B 1 340 ? -2.439 7.34 -9.469 1 93.94 340 PRO B CA 1
ATOM 5306 C C . PRO B 1 340 ? -2.715 6.113 -8.602 1 93.94 340 PRO B C 1
ATOM 5308 O O . PRO B 1 340 ? -2.014 5.883 -7.613 1 93.94 340 PRO B O 1
ATOM 5311 N N . VAL B 1 341 ? -3.727 5.391 -8.953 1 93.44 341 VAL B N 1
ATOM 5312 C CA . VAL B 1 341 ? -4.086 4.121 -8.328 1 93.44 341 VAL B CA 1
ATOM 5313 C C . VAL B 1 341 ? -4.105 3.014 -9.383 1 93.44 341 VAL B C 1
ATOM 5315 O O . VAL B 1 341 ? -4.816 3.113 -10.383 1 93.44 341 VAL B O 1
ATOM 5318 N N . PHE B 1 342 ? -3.338 1.979 -9.094 1 95.31 342 PHE B N 1
ATOM 5319 C CA . PHE B 1 342 ? -3.256 0.892 -10.062 1 95.31 342 PHE B CA 1
ATOM 5320 C C . PHE B 1 342 ? -4.129 -0.281 -9.641 1 95.31 342 PHE B C 1
ATOM 5322 O O . PHE B 1 342 ? -3.99 -0.794 -8.523 1 95.31 342 PHE B O 1
ATOM 5329 N N . ALA B 1 343 ? -5.016 -0.669 -10.469 1 95.44 343 ALA B N 1
ATOM 5330 C CA . ALA B 1 343 ? -5.82 -1.887 -10.438 1 95.44 343 ALA B CA 1
ATOM 5331 C C . ALA B 1 343 ? -6.504 -2.055 -9.078 1 95.44 343 ALA B C 1
ATOM 5333 O O . ALA B 1 343 ? -6.422 -3.123 -8.461 1 95.44 343 ALA B O 1
ATOM 5334 N N . PRO B 1 344 ? -7.188 -0.972 -8.57 1 96.25 344 PRO B N 1
ATOM 5335 C CA . PRO B 1 344 ? -7.992 -1.179 -7.363 1 96.25 344 PRO B CA 1
ATOM 5336 C C . PRO B 1 344 ? -9.195 -2.082 -7.609 1 96.25 344 PRO B C 1
ATOM 5338 O O . PRO B 1 344 ? -9.5 -2.422 -8.758 1 96.25 344 PRO B O 1
ATOM 5341 N N . PHE B 1 345 ? -9.805 -2.527 -6.539 1 96.75 345 PHE B N 1
ATOM 5342 C CA . PHE B 1 345 ? -11.109 -3.148 -6.688 1 96.75 345 PHE B CA 1
ATOM 5343 C C . PHE B 1 345 ? -12.086 -2.193 -7.367 1 96.75 345 PHE B C 1
ATOM 5345 O O . PHE B 1 345 ? -12.102 -0.997 -7.07 1 96.75 345 PHE B O 1
ATOM 5352 N N . ARG B 1 346 ? -12.844 -2.648 -8.281 1 91 346 ARG B N 1
ATOM 5353 C CA . ARG B 1 346 ? -13.906 -1.863 -8.906 1 91 346 ARG B CA 1
ATOM 5354 C C . ARG B 1 346 ? -15.227 -2.625 -8.898 1 91 346 ARG B C 1
ATOM 5356 O O . ARG B 1 346 ? -15.273 -3.799 -9.266 1 91 346 ARG B O 1
ATOM 5363 N N . LEU B 1 347 ? -16.172 -1.952 -8.219 1 75.69 347 LEU B N 1
ATOM 5364 C CA . LEU B 1 347 ? -17.5 -2.562 -8.219 1 75.69 347 LEU B CA 1
ATOM 5365 C C . LEU B 1 347 ? -18.047 -2.664 -9.641 1 75.69 347 LEU B C 1
ATOM 5367 O O . LEU B 1 347 ? -17.984 -1.702 -10.406 1 75.69 347 LEU B O 1
ATOM 5371 N N . GLU B 1 348 ? -17.953 -3.746 -10.289 1 63.22 348 GLU B N 1
ATOM 5372 C CA . GLU B 1 348 ? -18.328 -4.035 -11.664 1 63.22 348 GLU B CA 1
ATOM 5373 C C . GLU B 1 348 ? -19.812 -3.75 -11.891 1 63.22 348 GLU B C 1
ATOM 5375 O O . GLU B 1 348 ? -20.672 -4.195 -11.117 1 63.22 348 GLU B O 1
ATOM 5380 N N . HIS B 1 349 ? -20.172 -2.426 -12.094 1 50.66 349 HIS B N 1
ATOM 5381 C CA . HIS B 1 349 ? -21.578 -2.105 -12.344 1 50.66 349 HIS B CA 1
ATOM 5382 C C . HIS B 1 349 ? -22.109 -2.881 -13.547 1 50.66 349 HIS B C 1
ATOM 5384 O O . HIS B 1 349 ? -21.359 -3.203 -14.469 1 50.66 349 HIS B O 1
ATOM 5390 N N . SER B 1 350 ? -23.203 -3.607 -13.312 1 38.34 350 SER B N 1
ATOM 5391 C CA . SER B 1 350 ? -24.125 -3.967 -14.383 1 38.34 350 SER B CA 1
ATOM 5392 C C . SER B 1 350 ? -24.375 -2.785 -15.312 1 38.34 350 SER B C 1
ATOM 5394 O O . SER B 1 350 ? -24.703 -1.687 -14.852 1 38.34 350 SER B O 1
ATOM 5396 N N . ALA B 1 351 ? -23.703 -2.594 -16.344 1 30.67 351 ALA B N 1
ATOM 5397 C CA . ALA B 1 351 ? -24.156 -1.625 -17.344 1 30.67 351 ALA B CA 1
ATOM 5398 C C . ALA B 1 351 ? -25.641 -1.767 -17.609 1 30.67 351 ALA B C 1
ATOM 5400 O O . ALA B 1 351 ? -26.141 -2.879 -17.797 1 30.67 351 ALA B O 1
#

Nearest PDB structures (foldseek):
  6g1m-assembly2_D  TM=8.596E-01  e=2.176E-28  Petrotoga mo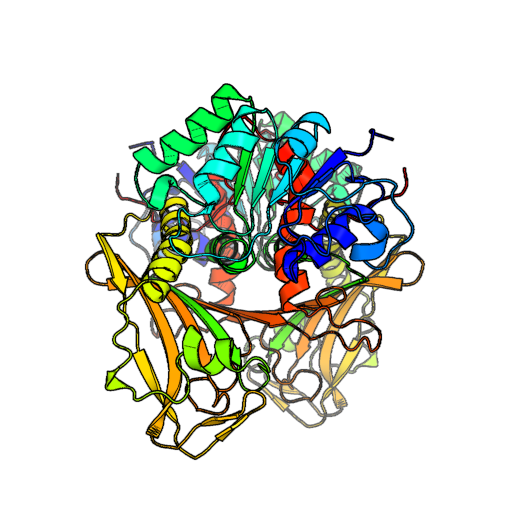bilis SJ95
  6g1h-assembly1_A-2  TM=8.481E-01  e=2.034E-26  Petrotoga mobilis SJ95
  7xdu-assembly1_A  TM=8.625E-01  e=4.109E-26  Thermoanaerobacter thermohydrosulfuricus
  6g1m-assembly2_C  TM=7.938E-01  e=4.985E-27  Petrotoga mobilis SJ95
  6iaq-assembly1_A  TM=7.669E-01  e=1.377E-22  Mycolicibacterium smegmatis

Secondary structure (DSSP, 8-state):
---PEEEEEE--SHHHHHHHHHHHH-TTEEEEEEE-S-TTTTTSBHHHHHTSS--SPBPBS-HHHHHHT--SEEEE-PPP-SSGGGGHHHHHHHHHTT-EEEESSS-S-GGGG-HHHHHHHHHHHHHHT-EEEE--STTTTIIIIIIHHHHTT-SEEEEEEEEEEEEGGG---HIIIIIIS-TTS-GGG--S-SHHHHHHHHHHHHHHHHHHHHHT---SEEEE--EEEE-SS-EEETTEEE-TTSEEEEEEEEEEEETTEEEEEEEEEEES-TTSTTTTT--EEEEEEEEESEEEEEEEEE----TT----HHHHHHHHHHHHTHHHHHHSPSEE------S--------/---PEEEEEE--SHHHHHHHHHHHH-TTEEEEEEE-S-TTTTTSBHHHHHTSS--SPBPBS-HHHHHHT--SEEEE-PPP-SSGGGGHHHHHHHHHTT-EEEESSS-S-GGGG-HHHHHHHHHHHHHHT-EEEE--STTTTIIIIIIHHHHTT-SEEEEEEEEEEEEGGG---HIIIIIIS-TTS-GGG--S-SHHHHHHHHHHHHHHHHHHHHHT---SEEEE--EEEE-SS-EEETTEEE-TTSEEEEEEEEEEEETTEEEEEEEEEEES-TTSTTTTT--SEEEEEEEESEEEEEEEEE----TT----HHHHHHHHHHHHTHHHHHHSPSEE------S--------

Foldseek 3Di:
DPAAAEEEFEECDLLRLLLLCVQVVDPSHAYQEYEYDDPVQAQDFSCVSNVHPGRVYGYHNDLVSVLVSPGQEYEAEDPADPPLCVCVVVLLVCLLSQYAYEYQSAPQAQCLVPDVSQVSNLVSLVNNQYEYHYAFVVVHDVQQPVLQQVLLVFPDFQAKEKEFEDQCLAPQALCCVCPVQVFQAQQVVPPQDDRNSNRVCVRNSRSVVNSCVVQQHDFPDKDKDKGFDFACAWDQGNNGIHHGNTTFKTKTKIFRHDPNDGHYMYMYMYGNCCCPPVNPPQATIWMWTPHVVTDIDHDHDDFDPDPVDPNTSNSCRGSVVSSVCRVVSSVDGRGYDHDDRPNGNYPPDDD/DPAAAEEEFEECDLLRLLLLCVQVVDPSHAYQEYEYDDPVQAQDFSCVSNVHPGRVYGYHNDLVSVLVSPGQEYEAEDPADPPLCVCVVVLLVCLLSQYAYEYQSAPQAQCLVPDVSQVSNLVSLVNNQYEYHYDFVVVHDVQQPPLQQVLLVFPDFQAKEKEFEDQCLAPQALCCVCPVQVFQAQQVVPPQDDRNSNRVCVRNSRSVVNSCVVQQHDFPDKDKDKGFDFACAWDQGNHGIHHGNTTFKTKTKIFRHDPNDGHYMYMYMYGNCCCPPVNPPQATIWMWTPHVVTDIDHDHDDFDPDPVDPNTSNSCRGSVVSSVCRVVSSVDGRGYDHDDRPNGNYPPDPD

Radius of gyration: 26.8 Å; Cα contacts (8 Å, |Δi|>4): 1681; chains: 2; bounding box: 57×75×70 Å

Solvent-accessible surface area (backbone atoms only — not comparable to full-atom values): 35489 Å² total; per-residue (Å²): 113,83,78,48,47,35,30,23,37,31,30,67,47,73,43,14,35,49,37,45,39,54,40,68,73,32,81,65,37,35,70,50,31,35,40,36,87,49,74,88,52,38,72,35,42,47,13,63,76,48,75,46,70,80,67,83,33,55,21,31,75,50,66,67,60,44,59,71,46,58,33,52,32,31,45,36,30,55,78,83,51,83,52,73,64,65,57,49,65,61,52,40,53,42,16,40,72,35,24,21,36,35,25,55,63,43,70,50,35,42,56,63,78,33,66,66,55,30,46,54,52,36,49,22,8,58,71,18,64,7,24,42,33,28,39,26,40,80,56,44,35,51,57,66,44,48,47,41,48,55,33,12,25,31,72,39,78,64,29,38,40,37,40,36,33,42,75,46,42,72,45,58,50,40,61,51,44,38,66,71,57,38,38,43,35,60,54,87,75,60,80,63,71,58,68,65,49,51,37,51,49,57,50,50,42,21,47,52,45,49,48,30,53,67,26,61,46,80,62,80,47,73,46,78,62,56,48,65,38,56,23,90,47,71,42,83,39,59,42,43,78,29,53,49,62,13,18,30,25,35,36,45,31,40,28,34,24,41,96,90,33,70,33,40,35,45,33,43,34,42,24,64,52,48,77,40,80,92,36,47,91,59,59,36,35,40,39,36,39,39,44,35,30,23,35,42,33,36,44,30,72,41,72,68,88,49,95,89,50,84,74,45,28,70,34,30,35,35,26,10,37,56,64,38,33,49,68,56,53,66,70,45,69,65,20,73,52,67,85,84,76,70,41,36,38,57,62,76,70,83,110,113,83,76,50,47,36,29,23,36,31,29,66,48,72,43,14,35,49,36,44,40,54,38,69,73,32,83,63,35,34,72,49,31,36,38,38,87,49,76,88,51,37,72,34,40,46,12,64,78,50,76,47,69,82,67,82,32,55,21,31,74,50,66,64,60,44,58,72,47,58,32,51,34,31,44,36,31,53,79,83,50,86,52,73,63,66,56,48,65,60,52,38,52,44,16,40,71,37,24,21,36,36,25,56,63,42,69,52,35,43,57,61,76,33,66,65,54,31,45,53,54,36,49,23,9,58,70,18,62,7,23,42,32,28,37,28,41,80,54,44,36,52,56,64,45,46,47,40,48,55,34,12,24,32,72,40,79,63,30,38,39,36,37,36,34,41,76,45,42,71,45,58,51,40,61,50,44,40,64,70,58,38,37,43,35,61,54,87,77,59,79,61,69,58,69,65,48,50,38,52,49,57,50,50,42,20,47,53,44,49,51,30,54,69,26,60,46,78,62,79,47,74,44,78,62,58,48,65,39,56,22,91,48,72,42,83,40,60,42,42,77,29,52,49,62,12,18,29,25,34,36,45,30,40,28,34,24,40,95,90,34,70,32,40,35,44,33,43,33,41,23,64,54,50,77,40,80,92,36,46,91,58,63,31,37,38,40,36,39,39,44,35,31,23,36,43,34,37,45,28,72,43,71,67,86,48,92,89,50,85,74,45,31,70,36,30,34,34,26,9,39,54,64,37,33,49,68,57,52,66,70,45,68,66,21,73,51,68,85,86,74,71,40,37,37,58,63,77,70,83,111

Sequence (702 aa):
MSDPIRVAQWATGAIGKTALRGIIDRPDLELVGLYVYSDAKAGRDAGDIARRAPTGVIATRDVDEIIRSRPQVLIHSPRLQIPYERHDDDLCRLLRAGINVITTAGQHFPRAHGTEREHMFAQACKEGDSTLFGVGVSPGVIGERLALALTGTSIELDRITIDEVLDARGMPDPDFAFTVMGMGSPPEELDGTGPLPSLYASLYLETIAFMCERLGITYDEVVSDHRVVAARTDLDVAAGRIAAGTVGTTEWRWHAMVDGKQFLTLAIIWTMEPDREEYAGRDQWEVHLYGKPEIVMTVNLVEPQDPNSRTTAGQFITAGPALRAVEHVLAAPTGIFEPPVFAPFRLEHSAMSDPIRVAQWATGAIGKTALRGIIDRPDLELVGLYVYSDAKAGRDAGDIARRAPTGVIATRDVDEIIRSRPQVLIHSPRLQIPYERHDDDLCRLLRAGINVITTAGQHFPRAHGTEREHMFAQACKEGDSTLFGVGVSPGVIGERLALALTGTSIELDRITIDEVLDARGMPDPDFAFTVMGMGSPPEELDGTGPLPSLYASLYLETIAFMCERLGITYDEVVSDHRVVAARTDLDVAAGRIAAGTVGTTEWRWHAMVDGKQFLTLAIIWTMEPDREEYAGRDQWEVHLYGKPEIVMTVNLVEPQDPNSRTTAGQFITAGPALRAVEHVLAAPTGIFEPPVFAPFRLEHSA

pLDDT: mean 94.8, std 7.21, range [30.52, 98.94]